Protein AF-0000000078805733 (afdb_homodimer)

Foldseek 3Di:
DVLLLLQLVVCLVPVFADALVNSVVPPVPVDDSVVSRVVQVVCVVVPQWDDPDPPGHIHGDLNSLVVNLQVCLVQPADDPVVLVVLCVQLPPQPALVSSQQSLQAVLCVQFVFKKKWWDFALLPWFFAFWAWDDDDQFWIWIWTATLLRDTDIDIFGHPGDFDPVLRVVLRVVLNVPRHGHRLLVSLVVLQVVLPDPPNVRCNSVSNRSSVVSVVSSPPRLPIDMHMDNPVSLVPPPPPPPLVLVVVCVVVSSLVQVLQLVQQQDDGSLQKGKAAACSSVRVSQNFKMKIKHAAQQPPPDPPPDPDPDDDDPPVCVPRRGSIMIIGMGGRSGPSSSSNNSRVSSRHSSNVVSVVSNPPD/DVLLLLQLVVCLVPVFADALVNSVVPPVPVDDSVVSRVVQVVCVVVPQWDDPDPPGHIHGDLNSLVVNLQVCLVQPAPDPVVLVVLCVQLPPQPALVSSQQSLQAVLCVQFVFKKKWWDFALLPWFFAFWAWDDPDQFWIWIWTATLLRDTDIDIFGHPGDFDPVLRVVLRVVLNVPRHGHRLLVSLVVLQVVLPDPPNVRCNSVSNRSSVVSNVSSPPRLPIDMHMDNPVSLVPPVPPPVLVLVVVCVVVSSLVQVLQLVQQQDDGSLQKGKAAACSSVRVSQNFKMKIKHAAQQPPPDPPPDPDDDDDDPPVCVPRRGSIMIIGMGGRSGPSSSSNNSRVSSRHSSNVVSVVSNPPD

pLDDT: mean 83.72, std 15.62, range [28.59, 97.44]

InterPro domains:
  IPR002571 Heat-inducible transcription repressor HrcA [MF_00081] (1-345)
  IPR002571 Heat-inducible transcription repressor HrcA [PIRSF005485] (3-352)
  IPR002571 Heat-inducible transcription repressor HrcA [PTHR34824] (3-300)
  IPR002571 Heat-inducible transcription repressor HrcA [TIGR00331] (3-299)
  IPR021153 Heat-inducible transcription repressor HrcA, C-terminal [PF01628] (98-338)
  IPR023120 Winged helix-turn-helix transcription repressor, HrcA, inserted dimerising domain superfamily [G3DSA:3.30.390.60] (121-223)
  IPR029016 GAF-like domain superfamily [G3DSA:3.30.450.40] (99-300)
  IPR036388 Winged helix-like DNA-binding domain superfamily [G3DSA:1.10.10.10] (1-76)
  IPR036390 Winged helix DNA-binding domain superfamily [SSF46785] (2-79)

Sequence (718 aa):
MLVLRAVVEDYIRSQEPVGSAALSKERDLGVSSATIRNDMAALEDEGYLIQPHTSAGRVPTEKGYRYFVDRLATVVPLSEAQRRGINSFLSGSVSLKDALQRSARLLSEITGQVAIVASPSLSKATLRHVELVPVAMSTLLAVVITDTGRVAQHGLTVSAMPTADDINRLSSAVNEQCNGQSLSSASETVRALGGGTGFETVREAADALADAFASMALDERANELYMSGTSHLAHSRSLTDLAPLFDALEEQVVLMKLMSNLSEEPSATGVGVSIGSESHTPELLHASVVSSGYGRSTSPVANDSERNETSPDQDSTNEPIAFVGSIGPTHMDYAATMAAVRAVARYLTFFVSESGSGDMLVLRAVVEDYIRSQEPVGSAALSKERDLGVSSATIRNDMAALEDEGYLIQPHTSAGRVPTEKGYRYFVDRLATVVPLSEAQRRGINSFLSGSVSLKDALQRSARLLSEITGQVAIVASPSLSKATLRHVELVPVAMSTLLAVVITDTGRVAQHGLTVSAMPTADDINRLSSAVNEQCNGQSLSSASETVRALGGGTGFETVREAADALADAFASMALDERANELYMSGTSHLAHSRSLTDLAPLFDALEEQVVLMKLMSNLSEEPSATGVGVSIGSESHTPELLHASVVSSGYGRSTSPVANDSERNETSPDQDSTNEPIAFVGSIGPTHMDYAATMAAVRAVARYLTFFVSESGSGD

Nearest PDB structures (foldseek):
  1stz-assembly1_A  TM=7.372E-01  e=6.085E-20  Thermotoga maritima
  1stz-assembly1_C  TM=7.038E-01  e=6.774E-20  Thermotoga maritima
  6hk6-assembly5_H  TM=4.860E-01  e=4.599E-02  Homo sapiens
  2o56-assembly1_C  TM=6.007E-01  e=9.762E-01  Salmonella enterica subsp. enterica serovar Typhimurium str. LT2
  2o9c-assembly1_A  TM=4.151E-01  e=1.347E+00  Deinococcus radiodurans

Secondary structure (DSSP, 8-state):
-HHHHHHHHHHHHH-S-B-HHHHHHHS--SS-HHHHHHHHHHHHHTTSEE-SSTTS-BEE-HHHHHHHHHHTTS-----HHHHHHHHHHHTT-SSHHHHHHHHHHHHHHHHSSEEEEEPPPGGG-BEEEEEEEEEETTEEEEEEEETTS-EEEEEEE-SSPPPHHHHHHHHHHHHHHHTT-BHHHHHHHHHHHHTSTT-GGGHHHHHHHHHHHHHHHH-GGGPPEEEE-HHHHHH-SS-TT-HHHHHHHH-HHHHHHHHHHHHHS--TTS-EEEEGGGG--GGGTTEEEEEEEE----------S---S--TT-------SEEEEEEEETTS-HHHHHHHHHHHHHHHHHHHHHHH---/-HHHHHHHHHHHHH-S-B-HHHHHHHS--SS-HHHHHHHHHHHHHTTSEE-SSTTS-BEE-HHHHHHHHHHTTS-----HHHHHHHHHHHTT-SSHHHHHHHHHHHHHHHHSSEEEEEPPPGGG-BEEEEEEEEEETTEEEEEEEETTS-EEEEEEE-SSPPPHHHHHHHHHHHHHHHTT-BHHHHHHHHHHHHTSTT-GGGHHHHHHHHHHHHHHHH-GGGPPEEEE-HHHHHH-TTGGG-HHHHHHHH-HHHHHHHHHHHHHS--TTS-EEEEGGGG--GGGTTEEEEEEEE----------S---S--TT-------SEEEEEEEETTS-HHHHHHHHHHHHHHHHHHHHHHH---

Radius of gyration: 29.61 Å; Cα contacts (8 Å, |Δi|>4): 1310; chains: 2; bounding box: 87×86×64 Å

Solvent-accessible surface area (backbone atoms only — not comparable to full-atom values): 37017 Å² total; per-residue (Å²): 110,63,64,56,47,50,46,44,54,48,27,44,72,64,72,43,59,42,41,38,63,58,47,41,71,74,35,91,75,86,55,55,39,68,57,44,41,53,50,52,50,52,37,31,75,72,49,30,30,41,59,88,42,94,91,44,27,38,39,66,29,69,59,29,48,50,55,47,56,67,64,42,57,69,64,66,70,67,52,70,67,53,49,50,48,53,48,57,69,53,51,76,50,38,36,58,68,49,37,43,48,49,46,12,44,49,50,11,64,76,60,58,22,27,12,39,24,41,42,63,39,52,48,80,29,25,32,54,42,54,43,72,39,80,35,21,71,40,29,32,37,35,40,37,30,31,37,61,52,47,75,45,67,38,55,29,70,34,95,64,63,57,53,72,67,54,47,49,49,50,32,50,51,46,39,69,71,29,49,70,27,38,30,54,58,30,15,54,52,35,41,52,51,22,74,35,91,90,24,69,78,42,23,60,53,26,45,39,49,17,49,49,28,39,49,43,30,63,37,66,78,64,42,51,71,32,73,24,40,66,34,44,58,54,59,40,77,80,50,79,72,44,30,41,42,37,48,41,68,67,36,54,68,60,46,48,52,52,39,47,53,30,21,66,40,90,36,96,66,53,49,19,74,34,55,17,67,70,62,76,38,81,41,34,45,70,23,23,39,39,16,14,35,22,48,46,70,76,70,78,78,73,77,78,78,83,70,77,85,66,84,74,70,78,58,78,70,65,54,47,50,30,33,30,28,38,41,38,51,65,57,50,64,58,67,64,39,53,33,50,36,48,51,51,21,51,51,50,21,52,54,34,49,51,29,45,64,49,122,111,65,65,57,48,50,46,46,54,49,27,43,72,66,72,44,60,43,41,37,63,57,47,40,70,74,36,90,76,88,56,56,39,69,56,42,42,52,50,50,51,51,36,33,74,72,50,30,29,41,60,87,42,92,90,46,26,37,39,67,30,69,59,29,50,50,54,47,55,67,64,43,57,69,64,66,70,65,50,69,67,53,48,49,48,54,46,57,69,53,51,77,50,38,35,57,68,50,37,43,48,49,46,12,45,49,48,10,66,74,60,58,22,27,12,40,24,43,42,63,38,53,47,80,28,26,31,55,40,55,45,72,40,81,35,22,72,41,32,32,36,36,40,37,30,30,36,62,51,48,74,45,67,38,54,29,71,33,96,63,65,57,52,72,67,54,47,50,50,50,31,50,52,46,40,70,72,30,49,70,26,38,30,54,56,30,15,55,53,34,41,53,50,22,73,35,92,91,24,69,78,42,23,60,52,26,44,39,48,17,50,48,27,39,50,43,31,63,37,65,78,63,41,51,72,31,74,24,38,66,35,42,58,53,60,40,77,81,46,82,68,40,33,40,42,35,47,42,69,66,36,54,68,62,46,49,52,53,40,48,54,31,21,67,39,88,37,98,66,52,48,19,76,35,56,17,67,69,61,77,37,82,42,35,46,69,22,22,40,38,16,12,34,23,48,46,70,77,72,76,78,73,79,76,78,80,71,74,86,66,85,72,70,77,59,79,70,65,53,48,50,28,34,29,28,38,40,37,50,66,56,49,64,56,69,62,39,53,33,49,36,49,52,52,21,51,51,50,21,52,55,33,49,52,31,45,63,48,123

Organism: NCBI:txid518634

Structure (mmCIF, N/CA/C/O backbone):
data_AF-0000000078805733-model_v1
#
loop_
_entity.id
_entity.type
_entity.pdbx_description
1 polymer 'Heat-inducible transcription repressor HrcA'
#
loop_
_atom_site.group_PDB
_atom_site.id
_atom_site.type_symbol
_atom_site.label_atom_id
_atom_site.label_alt_id
_atom_site.label_comp_id
_atom_site.label_asym_id
_atom_site.label_entity_id
_atom_site.label_seq_id
_atom_site.pdbx_PDB_ins_code
_atom_site.Cartn_x
_atom_site.Cartn_y
_atom_site.Cartn_z
_atom_site.occupancy
_atom_site.B_iso_or_equiv
_atom_site.auth_seq_id
_atom_site.auth_comp_id
_atom_site.auth_asym_id
_atom_site.auth_atom_id
_atom_site.pdbx_PDB_model_num
ATOM 1 N N . MET A 1 1 ? -33.312 -27.484 -7.59 1 85.81 1 MET A N 1
ATOM 2 C CA . MET A 1 1 ? -32.219 -26.547 -7.434 1 85.81 1 MET A CA 1
ATOM 3 C C . MET A 1 1 ? -31.5 -26.781 -6.105 1 85.81 1 MET A C 1
ATOM 5 O O . MET A 1 1 ? -30.391 -26.281 -5.898 1 85.81 1 MET A O 1
ATOM 9 N N . LEU A 1 2 ? -32.031 -27.641 -5.387 1 86.94 2 LEU A N 1
ATOM 10 C CA . LEU A 1 2 ? -31.391 -28.062 -4.141 1 86.94 2 LEU A CA 1
ATOM 11 C C . LEU A 1 2 ? -30.094 -28.812 -4.422 1 86.94 2 LEU A C 1
ATOM 13 O O . LEU A 1 2 ? -29.094 -28.609 -3.727 1 86.94 2 LEU A O 1
ATOM 17 N N . VAL A 1 3 ? -30.156 -29.625 -5.418 1 90.94 3 VAL A N 1
ATOM 18 C CA . VAL A 1 3 ? -28.984 -30.391 -5.793 1 90.94 3 VAL A CA 1
ATOM 19 C C . VAL A 1 3 ? -27.859 -29.453 -6.219 1 90.94 3 VAL A C 1
ATOM 21 O O . VAL A 1 3 ? -26.703 -29.656 -5.852 1 90.94 3 VAL A O 1
ATOM 24 N N . LEU A 1 4 ? -28.172 -28.484 -7 1 92.75 4 LEU A N 1
ATOM 25 C CA . LEU A 1 4 ? -27.172 -27.516 -7.43 1 92.75 4 LEU A CA 1
ATOM 26 C C . LEU A 1 4 ? -26.5 -26.844 -6.227 1 92.75 4 LEU A C 1
ATOM 28 O O . LEU A 1 4 ? -25.281 -26.734 -6.168 1 92.75 4 LEU A O 1
ATOM 32 N N . ARG A 1 5 ? -27.297 -26.422 -5.344 1 91.5 5 ARG A N 1
ATOM 33 C CA . ARG A 1 5 ? -26.781 -25.797 -4.137 1 91.5 5 ARG A CA 1
ATOM 34 C C . ARG A 1 5 ? -25.828 -26.734 -3.391 1 91.5 5 ARG A C 1
ATOM 36 O O . ARG A 1 5 ? -24.766 -26.312 -2.938 1 91.5 5 ARG A O 1
ATOM 43 N N . ALA A 1 6 ? -26.25 -27.891 -3.322 1 91 6 ALA A N 1
ATOM 44 C CA . ALA A 1 6 ? -25.438 -28.891 -2.621 1 91 6 ALA A CA 1
ATOM 45 C C . ALA A 1 6 ? -24.109 -29.125 -3.34 1 91 6 ALA A C 1
ATOM 47 O O . ALA A 1 6 ? -23.062 -29.234 -2.699 1 91 6 ALA A O 1
ATOM 48 N N . VAL A 1 7 ? -24.219 -29.219 -4.629 1 92.62 7 VAL A N 1
ATOM 49 C CA . VAL A 1 7 ? -23 -29.453 -5.41 1 92.62 7 VAL A CA 1
ATOM 50 C C . VAL A 1 7 ? -22.047 -28.281 -5.242 1 92.62 7 VAL A C 1
ATOM 52 O O . VAL A 1 7 ? -20.844 -28.484 -5.023 1 92.62 7 VAL A O 1
ATOM 55 N N . VAL A 1 8 ? -22.547 -27.094 -5.344 1 92.94 8 VAL A N 1
ATOM 56 C CA . VAL A 1 8 ? -21.719 -25.891 -5.238 1 92.94 8 VAL A CA 1
ATOM 57 C C . VAL A 1 8 ? -21.078 -25.828 -3.855 1 92.94 8 VAL A C 1
ATOM 59 O O . VAL A 1 8 ? -19.875 -25.609 -3.736 1 92.94 8 VAL A O 1
ATOM 62 N N . GLU A 1 9 ? -21.766 -26.047 -2.83 1 90.94 9 GLU A N 1
ATOM 63 C CA . GLU A 1 9 ? -21.266 -26.016 -1.463 1 90.94 9 GLU A CA 1
ATOM 64 C C . GLU A 1 9 ? -20.172 -27.062 -1.25 1 90.94 9 GLU A C 1
ATOM 66 O O . GLU A 1 9 ? -19.141 -26.781 -0.637 1 90.94 9 GLU A O 1
ATOM 71 N N . ASP A 1 10 ? -20.453 -28.203 -1.747 1 91.19 10 ASP A N 1
ATOM 72 C CA . ASP A 1 10 ? -19.484 -29.281 -1.585 1 91.19 10 ASP A CA 1
ATOM 73 C C . ASP A 1 10 ? -18.203 -29 -2.367 1 91.19 10 ASP A C 1
ATOM 75 O O . ASP A 1 10 ? -17.109 -29.297 -1.898 1 91.19 10 ASP A O 1
ATOM 79 N N . TYR A 1 11 ? -18.406 -28.516 -3.566 1 91.12 11 TYR A N 1
ATOM 80 C CA . TYR A 1 11 ? -17.234 -28.203 -4.371 1 91.12 11 TYR A CA 1
ATOM 81 C C . TYR A 1 11 ? -16.406 -27.109 -3.719 1 91.12 11 TYR A C 1
ATOM 83 O O . TYR A 1 11 ? -15.172 -27.172 -3.723 1 91.12 11 TYR A O 1
ATOM 91 N N . ILE A 1 12 ? -16.969 -26.078 -3.215 1 89.12 12 ILE A N 1
ATOM 92 C CA . ILE A 1 12 ? -16.266 -25 -2.529 1 89.12 12 ILE A CA 1
ATOM 93 C C . ILE A 1 12 ? -15.469 -25.562 -1.359 1 89.12 12 ILE A C 1
ATOM 95 O O . ILE A 1 12 ? -14.32 -25.156 -1.138 1 89.12 12 ILE A O 1
ATOM 99 N N . ARG A 1 13 ? -16.016 -26.469 -0.728 1 87.12 13 ARG A N 1
ATOM 100 C CA . ARG A 1 13 ? -15.391 -27.031 0.462 1 87.12 13 ARG A CA 1
ATOM 101 C C . ARG A 1 13 ? -14.25 -27.969 0.087 1 87.12 13 ARG A C 1
ATOM 103 O O . ARG A 1 13 ? -13.164 -27.906 0.673 1 87.12 13 ARG A O 1
ATOM 110 N N . SER A 1 14 ? -14.461 -28.781 -0.885 1 86.44 14 SER A N 1
ATOM 111 C CA . SER A 1 14 ? -13.516 -29.859 -1.154 1 86.44 14 SER A CA 1
ATOM 112 C C . SER A 1 14 ? -12.625 -29.531 -2.346 1 86.44 14 SER A C 1
ATOM 114 O O . SER A 1 14 ? -11.547 -30.094 -2.5 1 86.44 14 SER A O 1
ATOM 116 N N . GLN A 1 15 ? -13.141 -28.703 -3.234 1 86.75 15 GLN A N 1
ATOM 117 C CA . GLN A 1 15 ? -12.484 -28.375 -4.496 1 86.75 15 GLN A CA 1
ATOM 118 C C . GLN A 1 15 ? -12.266 -29.625 -5.344 1 86.75 15 GLN A C 1
ATOM 120 O O . GLN A 1 15 ? -11.266 -29.734 -6.055 1 86.75 15 GLN A O 1
ATOM 125 N N . GLU A 1 16 ? -13.125 -30.578 -5.148 1 88.12 16 GLU A N 1
ATOM 126 C CA . GLU A 1 16 ? -13.148 -31.812 -5.938 1 88.12 16 GLU A CA 1
ATOM 127 C C . GLU A 1 16 ? -14.5 -32 -6.617 1 88.12 16 GLU A C 1
ATOM 129 O O . GLU A 1 16 ? -15.539 -31.672 -6.047 1 88.12 16 GLU A O 1
ATOM 134 N N . PRO A 1 17 ? -14.359 -32.594 -7.773 1 92.88 17 PRO A N 1
ATOM 135 C CA . PRO A 1 17 ? -15.641 -32.875 -8.43 1 92.88 17 PRO A CA 1
ATOM 136 C C . PRO A 1 17 ? -16.594 -33.688 -7.551 1 92.88 17 PRO A C 1
ATOM 138 O O . PRO A 1 17 ? -16.172 -34.562 -6.828 1 92.88 17 PRO A O 1
ATOM 141 N N . VAL A 1 18 ? -17.859 -33.344 -7.703 1 92.88 18 VAL A N 1
ATOM 142 C CA . VAL A 1 18 ? -18.859 -33.906 -6.793 1 92.88 18 VAL A CA 1
ATOM 143 C C . VAL A 1 18 ? -19.672 -34.969 -7.504 1 92.88 18 VAL A C 1
ATOM 145 O O . VAL A 1 18 ? -20.25 -34.719 -8.57 1 92.88 18 VAL A O 1
ATOM 148 N N . GLY A 1 19 ? -19.703 -36.125 -6.895 1 91.19 19 GLY A N 1
ATOM 149 C CA . GLY A 1 19 ? -20.5 -37.25 -7.422 1 91.19 19 GLY A CA 1
ATOM 150 C C . GLY A 1 19 ? -21.844 -37.375 -6.73 1 91.19 19 GLY A C 1
ATOM 151 O O . GLY A 1 19 ? -22.031 -36.906 -5.609 1 91.19 19 GLY A O 1
ATOM 152 N N . SER A 1 20 ? -22.734 -38.125 -7.445 1 89.75 20 SER A N 1
ATOM 153 C CA . SER A 1 20 ? -24.078 -38.312 -6.91 1 89.75 20 SER A CA 1
ATOM 154 C C . SER A 1 20 ? -24.047 -39.156 -5.648 1 89.75 20 SER A C 1
ATOM 156 O O . SER A 1 20 ? -24.812 -38.906 -4.707 1 89.75 20 SER A O 1
ATOM 158 N N . ALA A 1 21 ? -23.188 -40.094 -5.586 1 87.75 21 ALA A N 1
ATOM 159 C CA . ALA A 1 21 ? -23.094 -41 -4.426 1 87.75 21 ALA A CA 1
ATOM 160 C C . ALA A 1 21 ? -22.625 -40.219 -3.191 1 87.75 21 ALA A C 1
ATOM 162 O O . ALA A 1 21 ? -23.172 -40.406 -2.098 1 87.75 21 ALA A O 1
ATOM 163 N N . ALA A 1 22 ? -21.703 -39.438 -3.377 1 87.56 22 ALA A N 1
ATOM 164 C CA . ALA A 1 22 ? -21.156 -38.656 -2.275 1 87.56 22 ALA A CA 1
ATOM 165 C C . ALA A 1 22 ? -22.188 -37.656 -1.742 1 87.56 22 ALA A C 1
ATOM 167 O O . ALA A 1 22 ? -22.312 -37.469 -0.53 1 87.56 22 ALA A O 1
ATOM 168 N N . LEU A 1 23 ? -22.922 -37.062 -2.615 1 89.62 23 LEU A N 1
ATOM 169 C CA . LEU A 1 23 ? -23.922 -36.062 -2.234 1 89.62 23 LEU A CA 1
ATOM 170 C C . LEU A 1 23 ? -25.062 -36.719 -1.463 1 89.62 23 LEU A C 1
ATOM 172 O O . LEU A 1 23 ? -25.609 -36.125 -0.527 1 89.62 23 LEU A O 1
ATOM 176 N N . SER A 1 24 ? -25.406 -37.906 -1.895 1 87.19 24 SER A N 1
ATOM 177 C CA . SER A 1 24 ? -26.5 -38.656 -1.245 1 87.19 24 SER A CA 1
ATOM 178 C C . SER A 1 24 ? -26.109 -39.062 0.169 1 87.19 24 SER A C 1
ATOM 180 O O . SER A 1 24 ? -26.953 -39.062 1.076 1 87.19 24 SER A O 1
ATOM 182 N N . LYS A 1 25 ? -24.922 -39.406 0.37 1 85 25 LYS A N 1
ATOM 183 C CA . LYS A 1 25 ? -24.422 -39.875 1.659 1 85 25 LYS A CA 1
ATOM 184 C C . LYS A 1 25 ? -24.25 -38.719 2.645 1 85 25 LYS A C 1
ATOM 186 O O . LYS A 1 25 ? -24.609 -38.844 3.816 1 85 25 LYS A O 1
ATOM 191 N N . GLU A 1 26 ? -23.719 -37.688 2.117 1 82.06 26 GLU A N 1
ATOM 192 C CA . GLU A 1 26 ? -23.266 -36.625 3.002 1 82.06 26 GLU A CA 1
ATOM 193 C C . GLU A 1 26 ? -24.406 -35.656 3.299 1 82.06 26 GLU A C 1
ATOM 195 O O . GLU A 1 26 ? -24.422 -35.031 4.359 1 82.06 26 GLU A O 1
ATOM 200 N N . ARG A 1 27 ? -25.203 -35.594 2.262 1 79.56 27 ARG A N 1
ATOM 201 C CA . ARG A 1 27 ? -26.266 -34.594 2.41 1 79.56 27 ARG A CA 1
ATOM 202 C C . ARG A 1 27 ? -27.641 -35.281 2.486 1 79.56 27 ARG A C 1
ATOM 204 O O . ARG A 1 27 ? -27.891 -36.281 1.81 1 79.56 27 ARG A O 1
ATOM 211 N N . ASP A 1 28 ? -28.312 -35.188 3.588 1 78.94 28 ASP A N 1
ATOM 212 C CA . ASP A 1 28 ? -29.656 -35.75 3.709 1 78.94 28 ASP A CA 1
ATOM 213 C C . ASP A 1 28 ? -30.625 -35 2.801 1 78.94 28 ASP A C 1
ATOM 215 O O . ASP A 1 28 ? -31.469 -34.219 3.277 1 78.94 28 ASP A O 1
ATOM 219 N N . LEU A 1 29 ? -30.516 -35.25 1.467 1 81.19 29 LEU A N 1
ATOM 220 C CA . LEU A 1 29 ? -31.359 -34.531 0.519 1 81.19 29 LEU A CA 1
ATOM 221 C C . LEU A 1 29 ? -32.719 -35.25 0.347 1 81.19 29 LEU A C 1
ATOM 223 O O . LEU A 1 29 ? -33.594 -34.719 -0.314 1 81.19 29 LEU A O 1
ATOM 227 N N . GLY A 1 30 ? -32.875 -36.406 0.978 1 81.5 30 GLY A N 1
ATOM 228 C CA . GLY A 1 30 ? -34.125 -37.156 0.964 1 81.5 30 GLY A CA 1
ATOM 229 C C . GLY A 1 30 ? -34.375 -37.844 -0.36 1 81.5 30 GLY A C 1
ATOM 230 O O . GLY A 1 30 ? -35.531 -38.219 -0.646 1 81.5 30 GLY A O 1
ATOM 231 N N . VAL A 1 31 ? -33.406 -37.812 -1.207 1 85.19 31 VAL A N 1
ATOM 232 C CA . VAL A 1 31 ? -33.594 -38.438 -2.516 1 85.19 31 VAL A CA 1
ATOM 233 C C . VAL A 1 31 ? -32.469 -39.438 -2.771 1 85.19 31 VAL A C 1
ATOM 235 O O . VAL A 1 31 ? -31.406 -39.344 -2.146 1 85.19 31 VAL A O 1
ATOM 238 N N . SER A 1 32 ? -32.719 -40.438 -3.625 1 86.69 32 SER A N 1
ATOM 239 C CA . SER A 1 32 ? -31.734 -41.5 -3.926 1 86.69 32 SER A CA 1
ATOM 240 C C . SER A 1 32 ? -30.594 -40.938 -4.762 1 86.69 32 SER A C 1
ATOM 242 O O . SER A 1 32 ? -30.719 -39.875 -5.379 1 86.69 32 SER A O 1
ATOM 244 N N . SER A 1 33 ? -29.531 -41.688 -4.844 1 89.56 33 SER A N 1
ATOM 245 C CA . SER A 1 33 ? -28.359 -41.344 -5.652 1 89.56 33 SER A CA 1
ATOM 246 C C . SER A 1 33 ? -28.719 -41.312 -7.137 1 89.56 33 SER A C 1
ATOM 248 O O . SER A 1 33 ? -28.203 -40.469 -7.879 1 89.56 33 SER A O 1
ATOM 250 N N . ALA A 1 34 ? -29.547 -42.156 -7.527 1 89.81 34 ALA A N 1
ATOM 251 C CA . ALA A 1 34 ? -29.969 -42.219 -8.922 1 89.81 34 ALA A CA 1
ATOM 252 C C . ALA A 1 34 ? -30.75 -40.938 -9.297 1 89.81 34 ALA A C 1
ATOM 254 O O . ALA A 1 34 ? -30.562 -40.406 -10.391 1 89.81 34 ALA A O 1
ATOM 255 N N . THR A 1 35 ? -31.578 -40.5 -8.391 1 91.69 35 THR A N 1
ATOM 256 C CA . THR A 1 35 ? -32.344 -39.25 -8.609 1 91.69 35 THR A CA 1
ATOM 257 C C . THR A 1 35 ? -31.391 -38.062 -8.68 1 91.69 35 THR A C 1
ATOM 259 O O . THR A 1 35 ? -31.547 -37.188 -9.531 1 91.69 35 THR A O 1
ATOM 262 N N . ILE A 1 36 ? -30.406 -38.094 -7.84 1 92.88 36 ILE A N 1
ATOM 263 C CA . ILE A 1 36 ? -29.422 -37.031 -7.812 1 92.88 36 ILE A CA 1
ATOM 264 C C . ILE A 1 36 ? -28.625 -37.031 -9.117 1 92.88 36 ILE A C 1
ATOM 266 O O . ILE A 1 36 ? -28.375 -35.969 -9.688 1 92.88 36 ILE A O 1
ATOM 270 N N . ARG A 1 37 ? -28.281 -38.188 -9.562 1 91.12 37 ARG A N 1
ATOM 271 C CA . ARG A 1 37 ? -27.531 -38.312 -10.805 1 91.12 37 ARG A CA 1
ATOM 272 C C . ARG A 1 37 ? -28.312 -37.75 -11.977 1 91.12 37 ARG A C 1
ATOM 274 O O . ARG A 1 37 ? -27.75 -37.062 -12.828 1 91.12 37 ARG A O 1
ATOM 281 N N . ASN A 1 38 ? -29.594 -38 -12.023 1 93.5 38 ASN A N 1
ATOM 282 C CA . ASN A 1 38 ? -30.438 -37.469 -13.078 1 93.5 38 ASN A CA 1
ATOM 283 C C . ASN A 1 38 ? -30.562 -35.938 -12.992 1 93.5 38 ASN A C 1
ATOM 285 O O . ASN A 1 38 ? -30.547 -35.25 -14.016 1 93.5 38 ASN A O 1
ATOM 289 N N . ASP A 1 39 ? -30.672 -35.531 -11.797 1 94.06 39 ASP A N 1
ATOM 290 C CA . ASP A 1 39 ? -30.766 -34.094 -11.594 1 94.06 39 ASP A CA 1
ATOM 291 C C . ASP A 1 39 ? -29.469 -33.406 -12.023 1 94.06 39 ASP A C 1
ATOM 293 O O . ASP A 1 39 ? -29.5 -32.312 -12.641 1 94.06 39 ASP A O 1
ATOM 297 N N . MET A 1 40 ? -28.344 -34 -11.695 1 94.56 40 MET A N 1
ATOM 298 C CA . MET A 1 40 ? -27.047 -33.438 -12.062 1 94.56 40 MET A CA 1
ATOM 299 C C . MET A 1 40 ? -26.891 -33.406 -13.578 1 94.56 40 MET A C 1
ATOM 301 O O . MET A 1 40 ? -26.297 -32.469 -14.117 1 94.56 40 MET A O 1
ATOM 305 N N . ALA A 1 41 ? -27.422 -34.406 -14.203 1 93.5 41 ALA A N 1
ATOM 306 C CA . ALA A 1 41 ? -27.391 -34.438 -15.664 1 93.5 41 ALA A CA 1
ATOM 307 C C . ALA A 1 41 ? -28.234 -33.312 -16.266 1 93.5 41 ALA A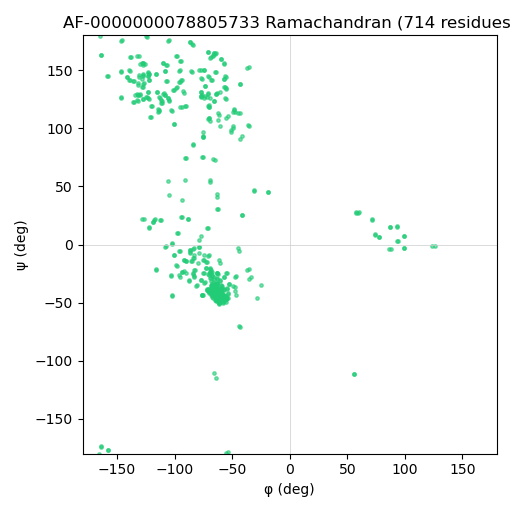 C 1
ATOM 309 O O . ALA A 1 41 ? -27.828 -32.688 -17.234 1 93.5 41 ALA A O 1
ATOM 310 N N . ALA A 1 42 ? -29.359 -33.156 -15.695 1 95.44 42 ALA A N 1
ATOM 311 C CA . ALA A 1 42 ? -30.234 -32.062 -16.141 1 95.44 42 ALA A CA 1
ATOM 312 C C . ALA A 1 42 ? -29.562 -30.719 -15.953 1 95.44 42 ALA A C 1
ATOM 314 O O . ALA A 1 42 ? -29.656 -29.844 -16.828 1 95.44 42 ALA A O 1
ATOM 315 N N . LEU A 1 43 ? -28.984 -30.531 -14.836 1 95.75 43 LEU A N 1
ATOM 316 C CA . LEU A 1 43 ? -28.281 -29.281 -14.523 1 95.75 43 LEU A CA 1
ATOM 317 C C . LEU A 1 43 ? -27.094 -29.078 -15.469 1 95.75 43 LEU A C 1
ATOM 319 O O . LEU A 1 43 ? -26.766 -27.938 -15.805 1 95.75 43 LEU A O 1
ATOM 323 N N . GLU A 1 44 ? -26.469 -30.125 -15.867 1 95.19 44 GLU A N 1
ATOM 324 C CA . GLU A 1 44 ? -25.391 -30.062 -16.859 1 95.19 44 GLU A CA 1
ATOM 325 C C . GLU A 1 44 ? -25.922 -29.609 -18.219 1 95.19 44 GLU A C 1
ATOM 327 O O . GLU A 1 44 ? -25.312 -28.766 -18.875 1 95.19 44 GLU A O 1
ATOM 332 N N . ASP A 1 45 ? -27.047 -30.156 -18.562 1 95.25 45 ASP A N 1
ATOM 333 C CA . ASP A 1 45 ? -27.672 -29.781 -19.828 1 95.25 45 ASP A CA 1
ATOM 334 C C . ASP A 1 45 ? -28.062 -28.312 -19.844 1 95.25 45 ASP A C 1
ATOM 336 O O . ASP A 1 45 ? -28.031 -27.656 -20.875 1 95.25 45 ASP A O 1
ATOM 340 N N . GLU A 1 46 ? -28.406 -27.922 -18.688 1 96.31 46 GLU A N 1
ATOM 341 C CA . GLU A 1 46 ? -28.828 -26.516 -18.578 1 96.31 46 GLU A CA 1
ATOM 342 C C . GLU A 1 46 ? -27.625 -25.594 -18.438 1 96.31 46 GLU A C 1
ATOM 344 O O . GLU A 1 46 ? -27.766 -24.375 -18.438 1 96.31 46 GLU A O 1
ATOM 349 N N . GLY A 1 47 ? -26.406 -26.094 -18.188 1 95.5 47 GLY A N 1
ATOM 350 C CA . GLY A 1 47 ? -25.188 -25.312 -18.188 1 95.5 47 GLY A CA 1
ATOM 351 C C . GLY A 1 47 ? -24.719 -24.906 -16.812 1 95.5 47 GLY A C 1
ATOM 352 O O . GLY A 1 47 ? -23.797 -24.094 -16.672 1 95.5 47 GLY A O 1
ATOM 353 N N . TYR A 1 48 ? -25.359 -25.422 -15.758 1 96.12 48 TYR A N 1
ATOM 354 C CA . TYR A 1 48 ? -25 -25.062 -14.391 1 96.12 48 TYR A CA 1
ATOM 355 C C . TYR A 1 48 ? -23.812 -25.891 -13.898 1 96.12 48 TYR A C 1
ATOM 357 O O . TYR A 1 48 ? -23.078 -25.469 -13 1 96.12 48 TYR A O 1
ATOM 365 N N . LEU A 1 49 ? -23.656 -27.047 -14.422 1 95.75 49 LEU A N 1
ATOM 366 C CA . LEU A 1 49 ? -22.609 -27.984 -14.047 1 95.75 49 LEU A CA 1
ATOM 367 C C . LEU A 1 49 ? -21.875 -28.5 -15.289 1 95.75 49 LEU A C 1
ATOM 369 O O . LEU A 1 49 ? -22.391 -28.406 -16.406 1 95.75 49 LEU A O 1
ATOM 373 N N . ILE A 1 50 ? -20.688 -28.891 -15.055 1 94.19 50 ILE A N 1
ATOM 374 C CA . ILE A 1 50 ? -19.938 -29.531 -16.141 1 94.19 50 ILE A CA 1
ATOM 375 C C . ILE A 1 50 ? -19.156 -30.719 -15.586 1 94.19 50 ILE A C 1
ATOM 377 O O . ILE A 1 50 ? -18.828 -30.766 -14.406 1 94.19 50 ILE A O 1
ATOM 381 N N . GLN A 1 51 ? -18.984 -31.656 -16.406 1 90.88 51 GLN A N 1
ATOM 382 C CA . GLN A 1 51 ? -18.141 -32.812 -16.078 1 90.88 51 GLN A CA 1
ATOM 383 C C . GLN A 1 51 ? -16.75 -32.688 -16.703 1 90.88 51 GLN A C 1
ATOM 385 O O . GLN A 1 51 ? -16.594 -32.875 -17.906 1 90.88 51 GLN A O 1
ATOM 390 N N . PRO A 1 52 ? -15.781 -32.344 -15.875 1 84 52 PRO A N 1
ATOM 391 C CA . PRO A 1 52 ? -14.461 -32.094 -16.453 1 84 52 PRO A CA 1
ATOM 392 C C . PRO A 1 52 ? -13.875 -33.344 -17.141 1 84 52 PRO A C 1
ATOM 394 O O . PRO A 1 52 ? -13.211 -33.219 -18.172 1 84 52 PRO A O 1
ATOM 397 N N . HIS A 1 53 ? -14 -34.469 -16.422 1 82.31 53 HIS A N 1
ATOM 398 C CA . HIS A 1 53 ? -13.602 -35.75 -17.016 1 82.31 53 HIS A CA 1
ATOM 399 C C . HIS A 1 53 ? -14.727 -36.781 -16.906 1 82.31 53 HIS A C 1
ATOM 401 O O . HIS A 1 53 ? -15.586 -36.688 -16.031 1 82.31 53 HIS A O 1
ATOM 407 N N . THR A 1 54 ? -14.797 -37.594 -17.922 1 73.31 54 THR A N 1
ATOM 408 C CA . THR A 1 54 ? -15.875 -38.562 -18.047 1 73.31 54 THR A CA 1
ATOM 409 C C . THR A 1 54 ? -16.047 -39.344 -16.75 1 73.31 54 THR A C 1
ATOM 411 O O . THR A 1 54 ? -17.156 -39.688 -16.375 1 73.31 54 THR A O 1
ATOM 414 N N . SER A 1 55 ? -15.039 -39.625 -16.094 1 71.88 55 SER A N 1
ATOM 415 C CA . SER A 1 55 ? -15.109 -40.438 -14.898 1 71.88 55 SER A CA 1
ATOM 416 C C . SER A 1 55 ? -15.117 -39.594 -13.641 1 71.88 55 SER A C 1
ATOM 418 O O . SER A 1 55 ? -15.18 -40.125 -12.523 1 71.88 55 SER A O 1
ATOM 420 N N . ALA A 1 56 ? -15.266 -38.281 -13.898 1 77.19 56 ALA A N 1
ATOM 421 C CA . ALA A 1 56 ? -15.195 -37.406 -12.719 1 77.19 56 ALA A CA 1
ATOM 422 C C . ALA A 1 56 ? -16.578 -36.875 -12.344 1 77.19 56 ALA A C 1
ATOM 424 O O . ALA A 1 56 ? -17.516 -36.969 -13.125 1 77.19 56 ALA A O 1
ATOM 425 N N . GLY A 1 57 ? -16.781 -36.531 -11.055 1 89.25 57 GLY A N 1
ATOM 426 C CA . GLY A 1 57 ? -17.969 -35.781 -10.641 1 89.25 57 GLY A CA 1
ATOM 427 C C . GLY A 1 57 ? -18.188 -34.5 -11.414 1 89.25 57 GLY A C 1
ATOM 428 O O . GLY A 1 57 ? -17.625 -34.312 -12.5 1 89.25 57 GLY A O 1
ATOM 429 N N . ARG A 1 58 ? -19.156 -33.844 -11.062 1 93.44 58 ARG A N 1
ATOM 430 C CA . ARG A 1 58 ? -19.484 -32.562 -11.703 1 93.44 58 ARG A CA 1
ATOM 431 C C . ARG A 1 58 ? -18.922 -31.391 -10.914 1 93.44 58 ARG A C 1
ATOM 433 O O . ARG A 1 58 ? -18.688 -31.5 -9.703 1 93.44 58 ARG A O 1
ATOM 440 N N . VAL A 1 59 ? -18.578 -30.281 -11.617 1 94.12 59 VAL A N 1
ATOM 441 C CA . VAL A 1 59 ? -18.141 -29.031 -11 1 94.12 59 VAL A CA 1
ATOM 442 C C . VAL A 1 59 ? -19.047 -27.891 -11.461 1 94.12 59 VAL A C 1
ATOM 444 O O . VAL A 1 59 ? -19.562 -27.906 -12.586 1 94.12 59 VAL A O 1
ATOM 447 N N . PRO A 1 60 ? -19.25 -26.906 -10.586 1 94.94 60 PRO A N 1
ATOM 448 C CA . PRO A 1 60 ? -20.094 -25.781 -10.977 1 94.94 60 PRO A CA 1
ATOM 449 C C . PRO A 1 60 ? -19.453 -24.922 -12.07 1 94.94 60 PRO A C 1
ATOM 451 O O . PRO A 1 60 ? -18.234 -24.75 -12.094 1 94.94 60 PRO A O 1
ATOM 454 N N . THR A 1 61 ? -20.312 -24.469 -12.977 1 94.69 61 THR A N 1
ATOM 455 C CA . THR A 1 61 ? -19.906 -23.453 -13.922 1 94.69 61 THR A CA 1
ATOM 456 C C . THR A 1 61 ? -20.109 -22.047 -13.336 1 94.69 61 THR A C 1
ATOM 458 O O . THR A 1 61 ? -20.609 -21.922 -12.219 1 94.69 61 THR A O 1
ATOM 461 N N . GLU A 1 62 ? -19.672 -21.078 -14.047 1 94.5 62 GLU A N 1
ATOM 462 C CA . GLU A 1 62 ? -19.938 -19.703 -13.648 1 94.5 62 GLU A CA 1
ATOM 463 C C . GLU A 1 62 ? -21.422 -19.469 -13.422 1 94.5 62 GLU A C 1
ATOM 465 O O . GLU A 1 62 ? -21.812 -18.812 -12.445 1 94.5 62 GLU A O 1
ATOM 470 N N . LYS A 1 63 ? -22.172 -20.016 -14.312 1 95.06 63 LYS A N 1
ATOM 471 C CA . LYS A 1 63 ? -23.625 -19.906 -14.203 1 95.06 63 LYS A CA 1
ATOM 472 C C . LYS A 1 63 ? -24.125 -20.562 -12.922 1 95.06 63 LYS A C 1
ATOM 474 O O . LYS A 1 63 ? -25.062 -20.078 -12.289 1 95.06 63 LYS A O 1
ATOM 479 N N . GLY A 1 64 ? -23.578 -21.641 -12.617 1 94.88 64 GLY A N 1
ATOM 480 C CA . GLY A 1 64 ? -23.922 -22.328 -11.383 1 94.88 64 GLY A CA 1
ATOM 481 C C . GLY A 1 64 ? -23.625 -21.5 -10.148 1 94.88 64 GLY A C 1
ATOM 482 O O . GLY A 1 64 ? -24.469 -21.391 -9.25 1 94.88 64 GLY A O 1
ATOM 483 N N . TYR A 1 65 ? -22.453 -20.906 -10.133 1 94.06 65 TYR A N 1
ATOM 484 C CA . TYR A 1 65 ? -22.094 -20.047 -9.016 1 94.06 65 TYR A CA 1
ATOM 485 C C . TYR A 1 65 ? -23.031 -18.859 -8.914 1 94.06 65 TYR A C 1
ATOM 487 O O . TYR A 1 65 ? -23.453 -18.469 -7.816 1 94.06 65 TYR A O 1
ATOM 495 N N . ARG A 1 66 ? -23.328 -18.234 -10.039 1 94.19 66 ARG A N 1
ATOM 496 C CA . ARG A 1 66 ? -24.219 -17.078 -10.07 1 94.19 66 ARG A CA 1
ATOM 497 C C . ARG A 1 66 ? -25.578 -17.406 -9.461 1 94.19 66 ARG A C 1
ATOM 499 O O . ARG A 1 66 ? -26.109 -16.656 -8.641 1 94.19 66 ARG A O 1
ATOM 506 N N . TYR A 1 67 ? -26.078 -18.531 -9.852 1 91.81 67 TYR A N 1
ATOM 507 C CA . TYR A 1 67 ? -27.359 -18.953 -9.289 1 91.81 67 TYR A CA 1
ATOM 508 C C . TYR A 1 67 ? -27.266 -19.125 -7.777 1 91.81 67 TYR A C 1
ATOM 510 O O . TYR A 1 67 ? -28.156 -18.688 -7.043 1 91.81 67 TYR A O 1
ATOM 518 N N . PHE A 1 68 ? -26.234 -19.766 -7.383 1 91.88 68 PHE A N 1
ATOM 519 C CA . PHE A 1 68 ? -26 -20 -5.961 1 91.88 68 PHE A CA 1
ATOM 520 C C . PHE A 1 68 ? -25.938 -18.688 -5.195 1 91.88 68 PHE A C 1
ATOM 522 O O . PHE A 1 68 ? -26.609 -18.516 -4.18 1 91.88 68 PHE A O 1
ATOM 529 N N . VAL A 1 69 ? -25.141 -17.703 -5.668 1 90.88 69 VAL A N 1
ATOM 530 C CA . VAL A 1 69 ? -24.906 -16.406 -5.016 1 90.88 69 VAL A CA 1
ATOM 531 C C . VAL A 1 69 ? -26.203 -15.617 -4.965 1 90.88 69 VAL A C 1
ATOM 533 O O . VAL A 1 69 ? -26.516 -14.984 -3.949 1 90.88 69 VAL A O 1
ATOM 536 N N . ASP A 1 70 ? -27 -15.641 -6.016 1 88.12 70 ASP A N 1
ATOM 537 C CA . ASP A 1 70 ? -28.25 -14.891 -6.09 1 88.12 70 ASP A CA 1
ATOM 538 C C . ASP A 1 70 ? -29.234 -15.375 -5.031 1 88.12 70 ASP A C 1
ATOM 540 O O . ASP A 1 70 ? -30.109 -14.617 -4.598 1 88.12 70 ASP A O 1
ATOM 544 N N . ARG A 1 71 ? -29.016 -16.547 -4.676 1 83.38 71 ARG A N 1
ATOM 545 C CA . ARG A 1 71 ? -29.969 -17.109 -3.729 1 83.38 71 ARG A CA 1
ATOM 546 C C . ARG A 1 71 ? -29.453 -17.016 -2.301 1 83.38 71 ARG A C 1
ATOM 548 O O . ARG A 1 71 ? -30.156 -17.375 -1.352 1 83.38 71 ARG A O 1
ATOM 555 N N . LEU A 1 72 ? -28.156 -16.828 -2.215 1 77.06 72 LEU A N 1
ATOM 556 C CA . LEU A 1 72 ? -27.594 -16.578 -0.889 1 77.06 72 LEU A CA 1
ATOM 557 C C . LEU A 1 72 ? -28.188 -15.312 -0.275 1 77.06 72 LEU A C 1
ATOM 559 O O . LEU A 1 72 ? -28.016 -15.062 0.921 1 77.06 72 LEU A O 1
ATOM 563 N N . ALA A 1 73 ? -28.828 -14.445 -1.051 1 58.19 73 ALA A N 1
ATOM 564 C CA . ALA A 1 73 ? -29.297 -13.094 -0.756 1 58.19 73 ALA A CA 1
ATOM 565 C C . ALA A 1 73 ? -29.781 -12.984 0.689 1 58.19 73 ALA A C 1
ATOM 567 O O . ALA A 1 73 ? -29.938 -11.875 1.211 1 58.19 73 ALA A O 1
ATOM 568 N N . THR A 1 74 ? -30.125 -14.117 1.333 1 56.06 74 THR A N 1
ATOM 569 C CA . THR A 1 74 ? -30.328 -13.836 2.75 1 56.06 74 THR A CA 1
ATOM 570 C C . THR A 1 74 ? -29.031 -14.039 3.529 1 56.06 74 THR A C 1
ATOM 572 O O . THR A 1 74 ? -28.562 -15.172 3.689 1 56.06 74 THR A O 1
ATOM 575 N N . VAL A 1 75 ? -28.125 -13.078 3.365 1 56.97 75 VAL A N 1
ATOM 576 C CA . VAL A 1 75 ? -26.828 -13.117 4.035 1 56.97 75 VAL A CA 1
ATOM 577 C C . VAL A 1 75 ? -27.031 -13.398 5.523 1 56.97 75 VAL A C 1
ATOM 579 O O . VAL A 1 75 ? -27.781 -12.695 6.199 1 56.97 75 VAL A O 1
ATOM 582 N N . VAL A 1 76 ? -26.781 -14.625 5.836 1 60.38 76 VAL A N 1
ATOM 583 C CA . VAL A 1 76 ? -26.781 -14.883 7.273 1 60.38 76 VAL A CA 1
ATOM 584 C C . VAL A 1 76 ? -25.922 -13.852 7.988 1 60.38 76 VAL A C 1
ATOM 586 O O . VAL A 1 76 ? -24.734 -13.703 7.68 1 60.38 76 VAL A O 1
ATOM 589 N N . PRO A 1 77 ? -26.562 -13.078 8.766 1 64.81 77 PRO A N 1
ATOM 590 C CA . PRO A 1 77 ? -25.781 -12.086 9.508 1 64.81 77 PRO A CA 1
ATOM 591 C C . PRO A 1 77 ? -24.688 -12.711 10.352 1 64.81 77 PRO A C 1
ATOM 593 O O . PRO A 1 77 ? -24.781 -13.875 10.758 1 64.81 77 PRO A O 1
ATOM 596 N N . LEU A 1 78 ? -23.516 -12.125 10.312 1 73.06 78 LEU A N 1
ATOM 597 C CA . LEU A 1 78 ? -22.484 -12.516 11.273 1 73.06 78 LEU A CA 1
ATOM 598 C C . LEU A 1 78 ? -23.094 -12.672 12.672 1 73.06 78 LEU A C 1
ATOM 600 O O . LEU A 1 78 ? -24.047 -11.984 13.016 1 73.06 78 LEU A O 1
ATOM 604 N N . SER A 1 79 ? -22.594 -13.766 13.305 1 77.12 79 SER A N 1
ATOM 605 C CA . SER A 1 79 ? -23 -13.867 14.695 1 77.12 79 SER A CA 1
ATOM 606 C C . SER A 1 79 ? -22.609 -12.625 15.484 1 77.12 79 SER A C 1
ATOM 608 O O . SER A 1 79 ? -21.766 -11.836 15.047 1 77.12 79 SER A O 1
ATOM 610 N N . GLU A 1 80 ? -23.312 -12.398 16.531 1 81.56 80 GLU A N 1
ATOM 611 C CA . GLU A 1 80 ? -22.984 -11.273 17.406 1 81.56 80 GLU A CA 1
ATOM 612 C C . GLU A 1 80 ? -21.531 -11.328 17.859 1 81.56 80 GLU A C 1
ATOM 614 O O . GLU A 1 80 ? -20.859 -10.297 17.938 1 81.56 80 GLU A O 1
ATOM 619 N N . ALA A 1 81 ? -21.172 -12.57 18.078 1 79.69 81 ALA A N 1
ATOM 620 C CA . ALA A 1 81 ? -19.781 -12.75 18.516 1 79.69 81 ALA A CA 1
ATOM 621 C C . ALA A 1 81 ? -18.797 -12.336 17.422 1 79.69 81 ALA A C 1
ATOM 623 O O . ALA A 1 81 ? -17.797 -11.68 17.703 1 79.69 81 ALA A O 1
ATOM 624 N N . GLN A 1 82 ? -19.078 -12.656 16.219 1 79.62 82 GLN A N 1
ATOM 625 C CA . GLN A 1 82 ? -18.234 -12.305 15.094 1 79.62 82 GLN A CA 1
ATOM 626 C C . GLN A 1 82 ? -18.219 -10.797 14.859 1 79.62 82 GLN A C 1
ATOM 628 O O . GLN A 1 82 ? -17.156 -10.203 14.641 1 79.62 82 GLN A O 1
ATOM 633 N N . ARG A 1 83 ? -19.328 -10.266 15.047 1 80.25 83 ARG A N 1
ATOM 634 C CA . ARG A 1 83 ? -19.438 -8.82 14.875 1 80.25 83 ARG A CA 1
ATOM 635 C C . ARG A 1 83 ? -18.656 -8.078 15.945 1 80.25 83 ARG A C 1
ATOM 637 O O . ARG A 1 83 ? -17.953 -7.109 15.648 1 80.25 83 ARG A O 1
ATOM 644 N N . ARG A 1 84 ? -18.781 -8.57 17.125 1 81.94 84 ARG A N 1
ATOM 645 C CA . ARG A 1 84 ? -18.047 -7.965 18.219 1 81.94 84 ARG A CA 1
ATOM 646 C C . ARG A 1 84 ? -16.531 -8.117 18.016 1 81.94 84 ARG A C 1
ATOM 648 O O . ARG A 1 84 ? -15.773 -7.203 18.344 1 81.94 84 ARG A O 1
ATOM 655 N N . GLY A 1 85 ? -16.219 -9.234 17.453 1 84.19 85 GLY A N 1
ATOM 656 C CA . GLY A 1 85 ? -14.805 -9.445 17.156 1 84.19 85 GLY A CA 1
ATOM 657 C C . GLY A 1 85 ? -14.25 -8.469 16.125 1 84.19 85 GLY A C 1
ATOM 658 O O . GLY A 1 85 ? -13.172 -7.91 16.328 1 84.19 85 GLY A O 1
ATOM 659 N N . ILE A 1 86 ? -15.031 -8.227 15.133 1 84 86 ILE A N 1
ATOM 660 C CA . ILE A 1 86 ? -14.648 -7.301 14.078 1 84 86 ILE A CA 1
ATOM 661 C C . ILE A 1 86 ? -14.523 -5.891 14.656 1 84 86 ILE A C 1
ATOM 663 O O . ILE A 1 86 ? -13.523 -5.207 14.438 1 84 86 ILE A O 1
ATOM 667 N N . ASN A 1 87 ? -15.453 -5.566 15.484 1 84.69 87 ASN A N 1
ATOM 668 C CA . ASN A 1 87 ? -15.453 -4.238 16.094 1 84.69 87 ASN A CA 1
ATOM 669 C C . ASN A 1 87 ? -14.281 -4.062 17.047 1 84.69 87 ASN A C 1
ATOM 671 O O . ASN A 1 87 ? -13.641 -3.008 17.062 1 84.69 87 ASN A O 1
ATOM 675 N N . SER A 1 88 ? -14.086 -5.082 17.781 1 84.69 88 SER A N 1
ATOM 676 C CA . SER A 1 88 ? -13 -5.02 18.75 1 84.69 88 SER A CA 1
ATOM 677 C C . SER A 1 88 ? -11.648 -4.867 18.047 1 84.69 88 SER A C 1
ATOM 679 O O . SER A 1 88 ? -10.797 -4.094 18.5 1 84.69 88 SER A O 1
ATOM 681 N N . PHE A 1 89 ? -11.484 -5.586 17.016 1 83.56 89 PHE A N 1
ATOM 682 C CA . PHE A 1 89 ? -10.227 -5.523 16.266 1 83.56 89 PHE A CA 1
ATOM 683 C C . PHE A 1 89 ? -10.039 -4.148 15.641 1 83.56 89 PHE A C 1
ATOM 685 O O . PHE A 1 89 ? -8.922 -3.615 15.633 1 83.56 89 PHE A O 1
ATOM 692 N N . LEU A 1 90 ? -11.094 -3.648 15.242 1 85.38 90 LEU A N 1
ATOM 693 C CA . LEU A 1 90 ? -10.984 -2.414 14.469 1 85.38 90 LEU A CA 1
ATOM 694 C C . LEU A 1 90 ? -11.086 -1.194 15.383 1 85.38 90 LEU A C 1
ATOM 696 O O . LEU A 1 90 ? -10.695 -0.09 14.992 1 85.38 90 LEU A O 1
ATOM 700 N N . SER A 1 91 ? -11.57 -1.721 16.641 1 79.38 91 SER A N 1
ATOM 701 C CA . SER A 1 91 ? -11.695 -0.652 17.625 1 79.38 91 SER A CA 1
ATOM 702 C C . SER A 1 91 ? -10.328 -0.156 18.078 1 79.38 91 SER A C 1
ATOM 704 O O . SER A 1 91 ? -9.375 -0.934 18.156 1 79.38 91 SER A O 1
ATOM 706 N N . GLY A 1 92 ? -9.93 1.063 17.906 1 76.25 92 GLY A N 1
ATOM 707 C CA . GLY A 1 92 ? -8.664 1.62 18.344 1 76.25 92 GLY A CA 1
ATOM 708 C C . GLY A 1 92 ? -7.883 2.285 17.234 1 76.25 92 GLY A C 1
ATOM 709 O O . GLY A 1 92 ? -6.738 2.703 17.422 1 76.25 92 GLY A O 1
ATOM 710 N N . SER A 1 93 ? -8.492 2.176 16.203 1 81 93 SER A N 1
ATOM 711 C CA . SER A 1 93 ? -7.812 2.871 15.109 1 81 93 SER A CA 1
ATOM 712 C C . SER A 1 93 ? -7.562 4.336 15.461 1 81 93 SER A C 1
ATOM 714 O O . SER A 1 93 ? -8.438 5.004 16.016 1 81 93 SER A O 1
ATOM 716 N N . VAL A 1 94 ? -6.344 4.742 15.172 1 77.44 94 VAL A N 1
ATOM 717 C CA . VAL A 1 94 ? -5.938 6.074 15.602 1 77.44 94 VAL A CA 1
ATOM 718 C C . VAL A 1 94 ? -6.125 7.066 14.453 1 77.44 94 VAL A C 1
ATOM 720 O O . VAL A 1 94 ? -5.918 8.273 14.633 1 77.44 94 VAL A O 1
ATOM 723 N N . SER A 1 95 ? -6.477 6.594 13.328 1 82.31 95 SER A N 1
ATOM 724 C CA . SER A 1 95 ? -6.707 7.422 12.148 1 82.31 95 SER A CA 1
ATOM 725 C C . SER A 1 95 ? -7.488 6.656 11.086 1 82.31 95 SER A C 1
ATOM 727 O O . SER A 1 95 ? -7.641 5.438 11.172 1 82.31 95 SER A O 1
ATOM 729 N N . LEU A 1 96 ? -8.031 7.371 10.156 1 84.56 96 LEU A N 1
ATOM 730 C CA . LEU A 1 96 ? -8.719 6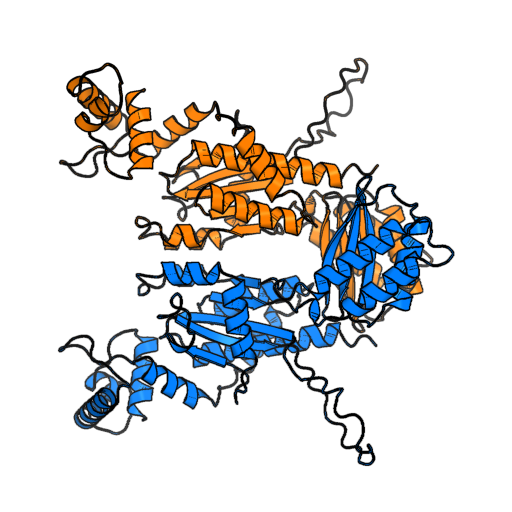.734 9.047 1 84.56 96 LEU A CA 1
ATOM 731 C C . LEU A 1 96 ? -7.801 5.75 8.328 1 84.56 96 LEU A C 1
ATOM 733 O O . LEU A 1 96 ? -8.203 4.621 8.031 1 84.56 96 LEU A O 1
ATOM 737 N N . LYS A 1 97 ? -6.617 6.184 8.055 1 84.69 97 LYS A N 1
ATOM 738 C CA . LYS A 1 97 ? -5.652 5.316 7.383 1 84.69 97 LYS A CA 1
ATOM 739 C C . LYS A 1 97 ? -5.453 4.016 8.156 1 84.69 97 LYS A C 1
ATOM 741 O O . LYS A 1 97 ? -5.473 2.93 7.57 1 84.69 97 LYS A O 1
ATOM 746 N N . ASP A 1 98 ? -5.273 4.168 9.398 1 86.38 98 ASP A N 1
ATOM 747 C CA . ASP A 1 98 ? -5.094 3.002 10.258 1 86.38 98 ASP A CA 1
ATOM 748 C C . ASP A 1 98 ? -6.312 2.082 10.195 1 86.38 98 ASP A C 1
ATOM 750 O O . ASP A 1 98 ? -6.172 0.861 10.117 1 86.38 98 ASP A O 1
ATOM 754 N N . ALA A 1 99 ? -7.457 2.672 10.297 1 90.25 99 ALA A N 1
ATOM 755 C CA . ALA A 1 99 ? -8.695 1.898 10.242 1 90.25 99 ALA A CA 1
ATOM 756 C C . ALA A 1 99 ? -8.805 1.131 8.93 1 90.25 99 ALA A C 1
ATOM 758 O O . ALA A 1 99 ? -9.203 -0.036 8.914 1 90.25 99 ALA A O 1
ATOM 759 N N . LEU A 1 100 ? -8.492 1.759 7.863 1 93.31 100 LEU A N 1
ATOM 760 C CA . LEU A 1 100 ? -8.586 1.133 6.547 1 93.31 100 LEU A CA 1
ATOM 761 C C . LEU A 1 100 ? -7.578 -0.003 6.41 1 93.31 100 LEU A C 1
ATOM 763 O O . LEU A 1 100 ? -7.91 -1.076 5.902 1 93.31 100 LEU A O 1
ATOM 767 N N . GLN A 1 101 ? -6.375 0.172 6.852 1 90.06 101 GLN A N 1
ATOM 768 C CA . GLN A 1 101 ? -5.34 -0.855 6.801 1 90.06 101 GLN A CA 1
ATOM 769 C C . GLN A 1 101 ? -5.723 -2.064 7.652 1 90.06 101 GLN A C 1
ATOM 771 O O . GLN A 1 101 ? -5.574 -3.207 7.215 1 90.06 101 GLN A O 1
ATOM 776 N N . ARG A 1 102 ? -6.18 -1.782 8.797 1 91.81 102 ARG A N 1
ATOM 777 C CA . ARG A 1 102 ? -6.598 -2.857 9.688 1 91.81 102 ARG A CA 1
ATOM 778 C C . ARG A 1 102 ? -7.781 -3.625 9.102 1 91.81 102 ARG A C 1
ATOM 780 O O . ARG A 1 102 ? -7.871 -4.844 9.258 1 91.81 102 ARG A O 1
ATOM 787 N N . SER A 1 103 ? -8.648 -2.889 8.539 1 95.81 103 SER A N 1
ATOM 788 C CA . SER A 1 103 ? -9.805 -3.521 7.918 1 95.81 103 SER A CA 1
ATOM 789 C C . SER A 1 103 ? -9.383 -4.484 6.816 1 95.81 103 SER A C 1
ATOM 791 O O . SER A 1 103 ? -9.906 -5.598 6.719 1 95.81 103 SER A O 1
ATOM 793 N N . ALA A 1 104 ? -8.492 -4.027 5.973 1 94.5 104 ALA A N 1
ATOM 794 C CA . ALA A 1 104 ? -7.996 -4.895 4.906 1 94.5 104 ALA A CA 1
ATOM 795 C C . ALA A 1 104 ? -7.355 -6.152 5.48 1 94.5 104 ALA A C 1
ATOM 797 O O . ALA A 1 104 ? -7.613 -7.262 5.004 1 94.5 104 ALA A O 1
ATOM 798 N N . ARG A 1 105 ? -6.598 -6.008 6.504 1 91.62 105 ARG A N 1
ATOM 799 C CA . ARG A 1 105 ? -5.93 -7.141 7.137 1 91.62 105 ARG A CA 1
ATOM 800 C C . ARG A 1 105 ? -6.941 -8.109 7.73 1 91.62 105 ARG A C 1
ATOM 802 O O . ARG A 1 105 ? -6.84 -9.32 7.523 1 91.62 105 ARG A O 1
ATOM 809 N N . LEU A 1 106 ? -7.844 -7.531 8.438 1 93.88 106 LEU A N 1
ATOM 810 C CA . LEU A 1 106 ? -8.867 -8.367 9.062 1 93.88 106 LEU A CA 1
ATOM 811 C C . LEU A 1 106 ? -9.664 -9.133 8.016 1 93.88 106 LEU A C 1
ATOM 813 O O . LEU A 1 106 ? -9.891 -10.336 8.164 1 93.88 106 LEU A O 1
ATOM 817 N N . LEU A 1 107 ? -10.117 -8.438 7.051 1 95.12 107 LEU A N 1
ATOM 818 C CA . LEU A 1 107 ? -10.93 -9.055 6.008 1 95.12 107 LEU A CA 1
ATOM 819 C C . LEU A 1 107 ? -10.172 -10.18 5.32 1 95.12 107 LEU A C 1
ATOM 821 O O . LEU A 1 107 ? -10.734 -11.25 5.066 1 95.12 107 LEU A O 1
ATOM 825 N N . SER A 1 108 ? -8.93 -9.961 5 1 94.12 108 SER A N 1
ATOM 826 C CA . SER A 1 108 ? -8.117 -11.008 4.391 1 94.12 108 SER A CA 1
ATOM 827 C C . SER A 1 108 ? -7.977 -12.211 5.312 1 94.12 108 SER A C 1
ATOM 829 O O . SER A 1 108 ? -7.973 -13.359 4.855 1 94.12 108 SER A O 1
ATOM 831 N N . GLU A 1 109 ? -7.84 -11.945 6.555 1 90.31 109 GLU A N 1
ATOM 832 C CA . GLU A 1 109 ? -7.684 -13.023 7.531 1 90.31 109 GLU A CA 1
ATOM 833 C C . GLU A 1 109 ? -8.953 -13.859 7.641 1 90.31 109 GLU A C 1
ATOM 835 O O . GLU A 1 109 ? -8.891 -15.086 7.699 1 90.31 109 GLU A O 1
ATOM 840 N N . ILE A 1 110 ? -10.039 -13.164 7.645 1 89.56 110 ILE A N 1
ATOM 841 C CA . ILE A 1 110 ? -11.312 -13.852 7.805 1 89.56 110 ILE A CA 1
ATOM 842 C C . ILE A 1 110 ? -11.625 -14.664 6.551 1 89.56 110 ILE A C 1
ATOM 844 O O . ILE A 1 110 ? -12.102 -15.797 6.637 1 89.56 110 ILE A O 1
ATOM 848 N N . THR A 1 111 ? -11.383 -14.156 5.418 1 91.38 111 THR A N 1
ATOM 849 C CA . THR A 1 111 ? -11.844 -14.766 4.176 1 91.38 111 THR A CA 1
ATOM 850 C C . THR A 1 111 ? -10.766 -15.68 3.59 1 91.38 111 THR A C 1
ATOM 852 O O . THR A 1 111 ? -11.055 -16.531 2.758 1 91.38 111 THR A O 1
ATOM 855 N N . GLY A 1 112 ? -9.57 -15.414 3.949 1 90.25 112 GLY A N 1
ATOM 856 C CA . GLY A 1 112 ? -8.461 -16.125 3.33 1 90.25 112 GLY A CA 1
ATOM 857 C C . GLY A 1 112 ? -8.211 -15.711 1.893 1 90.25 112 GLY A C 1
ATOM 858 O O . GLY A 1 112 ? -7.68 -16.484 1.098 1 90.25 112 GLY A O 1
ATOM 859 N N . GLN A 1 113 ? -8.664 -14.547 1.501 1 92.62 113 GLN A N 1
ATOM 860 C CA . GLN A 1 113 ? -8.547 -14 0.153 1 92.62 113 GLN A CA 1
ATOM 861 C C . GLN A 1 113 ? -7.859 -12.641 0.171 1 92.62 113 GLN A C 1
ATOM 863 O O . GLN A 1 113 ? -7.473 -12.148 1.232 1 92.62 113 GLN A O 1
ATOM 868 N N . VAL A 1 114 ? -7.703 -12.102 -1.024 1 92.81 114 VAL A N 1
ATOM 869 C CA . VAL A 1 114 ? -7.18 -10.742 -1.109 1 92.81 114 VAL A CA 1
ATOM 870 C C . VAL A 1 114 ? -8.273 -9.75 -0.734 1 92.81 114 VAL A C 1
ATOM 872 O O . VAL A 1 114 ? -9.398 -9.836 -1.229 1 92.81 114 VAL A O 1
ATOM 875 N N . ALA A 1 115 ? -7.898 -8.891 0.184 1 96.38 115 ALA A N 1
ATOM 876 C CA . ALA A 1 115 ? -8.82 -7.844 0.605 1 96.38 115 ALA A CA 1
ATOM 877 C C . ALA A 1 115 ? -8.391 -6.48 0.072 1 96.38 115 ALA A C 1
ATOM 879 O O . ALA A 1 115 ? -7.195 -6.172 0.042 1 96.38 115 ALA A O 1
ATOM 880 N N . ILE A 1 116 ? -9.367 -5.688 -0.342 1 95.5 116 ILE A N 1
ATOM 881 C CA . ILE A 1 116 ? -9.109 -4.348 -0.859 1 95.5 116 ILE A CA 1
ATOM 882 C C . ILE A 1 116 ? -10.055 -3.352 -0.191 1 95.5 116 ILE A C 1
ATOM 884 O O . ILE A 1 116 ? -11.266 -3.568 -0.148 1 95.5 116 ILE A O 1
ATOM 888 N N . VAL A 1 117 ? -9.477 -2.314 0.317 1 95.38 117 VAL A N 1
ATOM 889 C CA . VAL A 1 117 ? -10.242 -1.232 0.919 1 95.38 117 VAL A CA 1
ATOM 890 C C . VAL A 1 117 ? -9.82 0.103 0.311 1 95.38 117 VAL A C 1
ATOM 892 O O . VAL A 1 117 ? -8.633 0.414 0.249 1 95.38 117 VAL A O 1
ATOM 895 N N . ALA A 1 118 ? -10.758 0.79 -0.177 1 93.44 118 ALA A N 1
ATOM 896 C CA . ALA A 1 118 ? -10.461 2.08 -0.791 1 93.44 118 ALA A CA 1
ATOM 897 C C . ALA A 1 118 ? -10.672 3.223 0.2 1 93.44 118 ALA A C 1
ATOM 899 O O . ALA A 1 118 ? -11.617 3.195 0.992 1 93.44 118 ALA A O 1
ATOM 900 N N . SER A 1 119 ? -9.781 4.164 0.151 1 91.12 119 SER A N 1
ATOM 901 C CA . SER A 1 119 ? -10.008 5.402 0.889 1 91.12 119 SER A CA 1
ATOM 902 C C . SER A 1 119 ? -11.055 6.27 0.201 1 91.12 119 SER A C 1
ATOM 904 O O . SER A 1 119 ? -11.195 6.227 -1.022 1 91.12 119 SER A O 1
ATOM 906 N N . PRO A 1 120 ? -11.797 7.07 1.021 1 88.06 120 PRO A N 1
ATOM 907 C CA . PRO A 1 120 ? -12.75 7.996 0.411 1 88.06 120 PRO A CA 1
ATOM 908 C C . PRO A 1 120 ? -12.094 8.953 -0.583 1 88.06 120 PRO A C 1
ATOM 910 O O . PRO A 1 120 ? -10.969 9.398 -0.364 1 88.06 120 PRO A O 1
ATOM 913 N N . SER A 1 121 ? -12.844 9.195 -1.639 1 83.44 121 SER A N 1
ATOM 914 C CA . SER A 1 121 ? -12.32 10.094 -2.66 1 83.44 121 SER A CA 1
ATOM 915 C C . SER A 1 121 ? -12.273 11.531 -2.162 1 83.44 121 SER A C 1
ATOM 917 O O . SER A 1 121 ? -13.18 11.977 -1.463 1 83.44 121 SER A O 1
ATOM 919 N N . LEU A 1 122 ? -11.273 12.25 -2.561 1 84.38 122 LEU A N 1
ATOM 920 C CA . LEU A 1 122 ? -11.148 13.664 -2.217 1 84.38 122 LEU A CA 1
ATOM 921 C C . LEU A 1 122 ? -12.125 14.508 -3.025 1 84.38 122 LEU A C 1
ATOM 923 O O . LEU A 1 122 ? -12.531 15.586 -2.586 1 84.38 122 LEU A O 1
ATOM 927 N N . SER A 1 123 ? -12.547 14.008 -4.188 1 81.19 123 SER A N 1
ATOM 928 C CA . SER A 1 123 ? -13.43 14.758 -5.07 1 81.19 123 SER A CA 1
ATOM 929 C C . SER A 1 123 ? -14.82 14.906 -4.465 1 81.19 123 SER A C 1
ATOM 931 O O . SER A 1 123 ? -15.555 15.828 -4.805 1 81.19 123 SER A O 1
ATOM 933 N N . LYS A 1 124 ? -15.156 14.016 -3.596 1 79.38 124 LYS A N 1
ATOM 934 C CA . LYS A 1 124 ? -16.484 14.039 -2.98 1 79.38 124 LYS A CA 1
ATOM 935 C C . LYS A 1 124 ? -16.422 14.609 -1.565 1 79.38 124 LYS A C 1
ATOM 937 O O . LYS A 1 124 ? -17.453 14.75 -0.902 1 79.38 124 LYS A O 1
ATOM 942 N N . ALA A 1 125 ? -15.242 14.977 -1.146 1 84.5 125 ALA A N 1
ATOM 943 C CA . ALA A 1 125 ? -15.055 15.422 0.234 1 84.5 125 ALA A CA 1
ATOM 944 C C . ALA A 1 125 ? -15.148 16.938 0.34 1 84.5 125 ALA A C 1
ATOM 946 O O . ALA A 1 125 ? -15.094 17.641 -0.672 1 84.5 125 ALA A O 1
ATOM 947 N N . THR A 1 126 ? -15.445 17.375 1.523 1 91.44 126 THR A N 1
ATOM 948 C CA . THR A 1 126 ? -15.422 18.812 1.81 1 91.44 126 THR A CA 1
ATOM 949 C C . THR A 1 126 ? -14.266 19.156 2.738 1 91.44 126 THR A C 1
ATOM 951 O O . THR A 1 126 ? -13.789 18.312 3.494 1 91.44 126 THR A O 1
ATOM 954 N N . LEU A 1 127 ? -13.914 20.375 2.625 1 93.25 127 LEU A N 1
ATOM 955 C CA . LEU A 1 127 ? -12.766 20.844 3.4 1 93.25 127 LEU A CA 1
ATOM 956 C C . LEU A 1 127 ? -13.156 21.062 4.859 1 93.25 127 LEU A C 1
ATOM 958 O O . LEU A 1 127 ? -14.148 21.734 5.152 1 93.25 127 LEU A O 1
ATOM 962 N N . ARG A 1 128 ? -12.406 20.469 5.703 1 88.94 128 ARG A N 1
ATOM 963 C CA . ARG A 1 128 ? -12.602 20.703 7.133 1 88.94 128 ARG A CA 1
ATOM 964 C C . ARG A 1 128 ? -11.547 21.656 7.68 1 88.94 128 ARG A C 1
ATOM 966 O O . ARG A 1 128 ? -11.859 22.516 8.508 1 88.94 128 ARG A O 1
ATOM 973 N N . HIS A 1 129 ? -10.336 21.391 7.238 1 90.25 129 HIS A N 1
ATOM 974 C CA . HIS A 1 129 ? -9.227 22.188 7.75 1 90.25 129 HIS A CA 1
ATOM 975 C C . HIS A 1 129 ? -8.039 22.141 6.801 1 90.25 129 HIS A C 1
ATOM 977 O O . HIS A 1 129 ? -7.809 21.141 6.117 1 90.25 129 HIS A O 1
ATOM 983 N N . VAL A 1 130 ? -7.344 23.266 6.734 1 93.88 130 VAL A N 1
ATOM 984 C CA . VAL A 1 130 ? -6.098 23.297 5.977 1 93.88 130 VAL A CA 1
ATOM 985 C C . VAL A 1 130 ? -5 23.953 6.812 1 93.88 130 VAL A C 1
ATOM 987 O O . VAL A 1 130 ? -5.262 24.906 7.551 1 93.88 130 VAL A O 1
ATOM 990 N N . GLU A 1 131 ? -3.842 23.375 6.738 1 89.06 131 GLU A N 1
ATOM 991 C CA . GLU A 1 131 ? -2.666 23.953 7.379 1 89.06 131 GLU A CA 1
ATOM 992 C C . GLU A 1 131 ? -1.503 24.062 6.395 1 89.06 131 GLU A C 1
ATOM 994 O O . GLU A 1 131 ? -1.256 23.141 5.609 1 89.06 131 GLU A O 1
ATOM 999 N N . LEU A 1 132 ? -0.858 25.25 6.453 1 92 132 LEU A N 1
ATOM 1000 C CA . LEU A 1 132 ? 0.335 25.469 5.648 1 92 132 LEU A CA 1
ATOM 1001 C C . LEU A 1 132 ? 1.585 25.5 6.523 1 92 132 LEU A C 1
ATOM 1003 O O . LEU A 1 132 ? 1.624 26.219 7.527 1 92 132 LEU A O 1
ATOM 1007 N N . VAL A 1 133 ? 2.553 24.688 6.094 1 86.44 133 VAL A N 1
ATOM 1008 C CA . VAL A 1 133 ? 3.775 24.594 6.887 1 86.44 133 VAL A CA 1
ATOM 1009 C C . VAL A 1 133 ? 4.992 24.719 5.973 1 86.44 133 VAL A C 1
ATOM 1011 O O . VAL A 1 133 ? 5.117 24 4.98 1 86.44 133 VAL A O 1
ATOM 1014 N N . PRO A 1 134 ? 5.852 25.719 6.324 1 85.62 134 PRO A N 1
ATOM 1015 C CA . PRO A 1 134 ? 7.098 25.766 5.555 1 85.62 134 PRO A CA 1
ATOM 1016 C C . PRO A 1 134 ? 7.992 24.547 5.801 1 85.62 134 PRO A C 1
ATOM 1018 O O . PRO A 1 134 ? 8.312 24.234 6.949 1 85.62 134 PRO A O 1
ATOM 1021 N N . VAL A 1 135 ? 8.359 23.828 4.746 1 78.19 135 VAL A N 1
ATOM 1022 C CA . VAL A 1 135 ? 9.164 22.625 4.926 1 78.19 135 VAL A CA 1
ATOM 1023 C C . VAL A 1 135 ? 10.523 22.812 4.258 1 78.19 135 VAL A C 1
ATOM 1025 O O . VAL A 1 135 ? 11.469 22.062 4.535 1 78.19 135 VAL A O 1
ATOM 1028 N N . ALA A 1 136 ? 10.594 23.672 3.369 1 79.25 136 ALA A N 1
ATOM 1029 C CA . ALA A 1 136 ? 11.836 24.047 2.693 1 79.25 136 ALA A CA 1
ATOM 1030 C C . ALA A 1 136 ? 11.852 25.531 2.338 1 79.25 136 ALA A C 1
ATOM 1032 O O . ALA A 1 136 ? 10.883 26.25 2.604 1 79.25 136 ALA A O 1
ATOM 1033 N N . MET A 1 137 ? 12.875 26.047 1.822 1 80.06 137 MET A N 1
ATOM 1034 C CA . MET A 1 137 ? 13.055 27.469 1.537 1 80.06 137 MET A CA 1
ATOM 1035 C C . MET A 1 137 ? 11.992 27.969 0.567 1 80.06 137 MET A C 1
ATOM 1037 O O . MET A 1 137 ? 11.523 29.094 0.681 1 80.06 137 MET A O 1
ATOM 1041 N N . SER A 1 138 ? 11.664 27.062 -0.302 1 87.69 138 SER A N 1
ATOM 1042 C CA . SER A 1 138 ? 10.727 27.531 -1.321 1 87.69 138 SER A CA 1
ATOM 1043 C C . SER A 1 138 ? 9.523 26.594 -1.417 1 87.69 138 SER A C 1
ATOM 1045 O O . SER A 1 138 ? 8.875 26.516 -2.463 1 87.69 138 SER A O 1
ATOM 1047 N N . THR A 1 139 ? 9.312 25.859 -0.322 1 86.62 139 THR A N 1
ATOM 1048 C CA . THR A 1 139 ? 8.227 24.906 -0.417 1 86.62 139 THR A CA 1
ATOM 1049 C C . THR A 1 139 ? 7.363 24.938 0.843 1 86.62 139 THR A C 1
ATOM 1051 O O . THR A 1 139 ? 7.879 24.812 1.956 1 86.62 139 THR A O 1
ATOM 1054 N N . LEU A 1 140 ? 6.07 25.203 0.61 1 90.94 140 LEU A N 1
ATOM 1055 C CA . LEU A 1 140 ? 5.066 25.031 1.657 1 90.94 140 LEU A CA 1
ATOM 1056 C C . LEU A 1 140 ? 4.348 23.688 1.52 1 90.94 140 LEU A C 1
ATOM 1058 O O . LEU A 1 140 ? 4.047 23.266 0.406 1 90.94 140 LEU A O 1
ATOM 1062 N N . LEU A 1 141 ? 4.195 23.047 2.637 1 88.94 141 LEU A N 1
ATOM 1063 C CA . LEU A 1 141 ? 3.365 21.844 2.66 1 88.94 141 LEU A CA 1
ATOM 1064 C C . LEU A 1 141 ? 1.94 22.172 3.088 1 88.94 141 LEU A C 1
ATOM 1066 O O . LEU A 1 141 ? 1.726 22.734 4.172 1 88.94 141 LEU A O 1
ATOM 1070 N N . ALA A 1 142 ? 1.05 21.906 2.189 1 93.25 142 ALA A N 1
ATOM 1071 C CA . ALA A 1 142 ? -0.361 22.031 2.547 1 93.25 142 ALA A CA 1
ATOM 1072 C C . ALA A 1 142 ? -0.904 20.719 3.096 1 93.25 142 ALA A C 1
ATOM 1074 O O . ALA A 1 142 ? -0.85 19.688 2.422 1 93.25 142 ALA A O 1
ATOM 1075 N N . VAL A 1 143 ? -1.336 20.75 4.254 1 89.75 143 VAL A N 1
ATOM 1076 C CA . VAL A 1 143 ? -2.008 19.609 4.867 1 89.75 143 VAL A CA 1
ATOM 1077 C C . VAL A 1 143 ? -3.518 19.844 4.871 1 89.75 143 VAL A C 1
ATOM 1079 O O . VAL A 1 143 ? -4.012 20.719 5.578 1 89.75 143 VAL A O 1
ATOM 1082 N N . VAL A 1 144 ? -4.188 19.016 4.137 1 91.88 144 VAL A N 1
ATOM 1083 C CA . VAL A 1 144 ? -5.621 19.188 3.922 1 91.88 144 VAL A CA 1
ATOM 1084 C C . VAL A 1 144 ? -6.391 18.078 4.641 1 91.88 144 VAL A C 1
ATOM 1086 O O . VAL A 1 144 ? -6.152 16.891 4.395 1 91.88 144 VAL A O 1
ATOM 1089 N N . ILE A 1 145 ? -7.262 18.516 5.516 1 88.31 145 ILE A N 1
ATOM 1090 C CA . ILE A 1 145 ? -8.094 17.562 6.246 1 88.31 145 ILE A CA 1
ATOM 1091 C C . ILE A 1 145 ? -9.539 17.672 5.762 1 88.31 145 ILE A C 1
ATOM 1093 O O . ILE A 1 145 ? -10.102 18.766 5.699 1 88.31 145 ILE A O 1
ATOM 1097 N N . THR A 1 146 ? -10.117 16.578 5.43 1 88.31 146 THR A N 1
ATOM 1098 C CA . THR A 1 146 ? -11.469 16.594 4.887 1 88.31 146 THR A CA 1
ATOM 1099 C C . THR A 1 146 ? -12.477 16.109 5.93 1 88.31 146 THR A C 1
ATOM 1101 O O . THR A 1 146 ? -12.094 15.695 7.023 1 88.31 146 THR A O 1
ATOM 1104 N N . ASP A 1 147 ? -13.766 16.172 5.559 1 84.56 147 ASP A N 1
ATOM 1105 C CA . ASP A 1 147 ? -14.867 15.82 6.457 1 84.56 147 ASP A CA 1
ATOM 1106 C C . ASP A 1 147 ? -14.875 14.312 6.734 1 84.56 147 ASP A C 1
ATOM 1108 O O . ASP A 1 147 ? -15.406 13.875 7.758 1 84.56 147 ASP A O 1
ATOM 1112 N N . THR A 1 148 ? -14.258 13.594 5.875 1 79.12 148 THR A N 1
ATOM 1113 C CA . THR A 1 148 ? -14.227 12.148 6.059 1 79.12 148 THR A CA 1
ATOM 1114 C C . THR A 1 148 ? -13.062 11.742 6.957 1 79.12 148 THR A C 1
ATOM 1116 O O . THR A 1 148 ? -12.875 10.562 7.25 1 79.12 148 THR A O 1
ATOM 1119 N N . GLY A 1 149 ? -12.227 12.68 7.285 1 79.69 149 GLY A N 1
ATOM 1120 C CA . GLY A 1 149 ? -11.07 12.375 8.117 1 79.69 149 GLY A CA 1
ATOM 1121 C C . GLY A 1 149 ? -9.82 12.078 7.305 1 79.69 149 GLY A C 1
ATOM 1122 O O . GLY A 1 149 ? -8.773 11.766 7.871 1 79.69 149 GLY A O 1
ATOM 1123 N N . ARG A 1 150 ? -9.945 12.195 6.078 1 83.88 150 ARG A N 1
ATOM 1124 C CA . ARG A 1 150 ? -8.781 12.008 5.215 1 83.88 150 ARG A CA 1
ATOM 1125 C C . ARG A 1 150 ? -7.832 13.195 5.309 1 83.88 150 ARG A C 1
ATOM 1127 O O . ARG A 1 150 ? -8.273 14.344 5.355 1 83.88 150 ARG A O 1
ATOM 1134 N N . VAL A 1 151 ? -6.586 12.875 5.387 1 85.62 151 VAL A N 1
ATOM 1135 C CA . VAL A 1 151 ? -5.555 13.906 5.414 1 85.62 151 VAL A CA 1
ATOM 1136 C C . VAL A 1 151 ? -4.707 13.812 4.145 1 85.62 151 VAL A C 1
ATOM 1138 O O . VAL A 1 151 ? -4.09 12.781 3.873 1 85.62 151 VAL A O 1
ATOM 1141 N N . ALA A 1 152 ? -4.758 14.797 3.393 1 87.38 152 ALA A N 1
ATOM 1142 C CA . ALA A 1 152 ? -3.961 14.875 2.172 1 87.38 152 ALA A CA 1
ATOM 1143 C C . ALA A 1 152 ? -2.836 15.891 2.312 1 87.38 152 ALA A C 1
ATOM 1145 O O . ALA A 1 152 ? -2.949 16.844 3.086 1 87.38 152 ALA A O 1
ATOM 1146 N N . GLN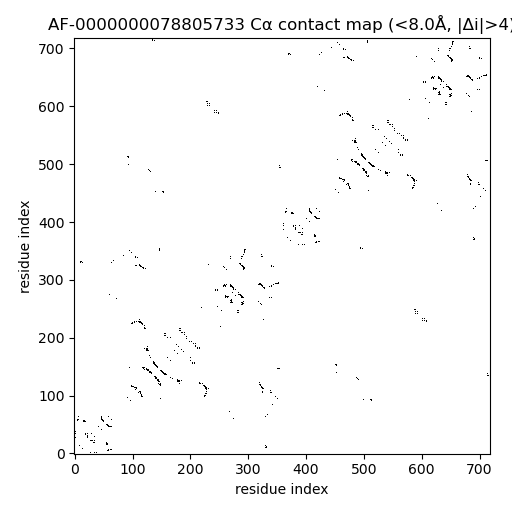 A 1 153 ? -1.805 15.602 1.628 1 86.31 153 GLN A N 1
ATOM 1147 C CA . GLN A 1 153 ? -0.659 16.5 1.609 1 86.31 153 GLN A CA 1
ATOM 1148 C C . GLN A 1 153 ? -0.329 16.938 0.187 1 86.31 153 GLN A C 1
ATOM 1150 O O . GLN A 1 153 ? -0.447 16.156 -0.756 1 86.31 153 GLN A O 1
ATOM 1155 N N . HIS A 1 154 ? 0.032 18.172 0.109 1 89.69 154 HIS A N 1
ATOM 1156 C CA . HIS A 1 154 ? 0.434 18.719 -1.186 1 89.69 154 HIS A CA 1
ATOM 1157 C C . HIS A 1 154 ? 1.52 19.781 -1.029 1 89.69 154 HIS A C 1
ATOM 1159 O O . HIS A 1 154 ? 1.342 20.75 -0.292 1 89.69 154 HIS A O 1
ATOM 1165 N N . GLY A 1 155 ? 2.602 19.594 -1.726 1 88 155 GLY A N 1
ATOM 1166 C CA . GLY A 1 155 ? 3.654 20.594 -1.728 1 88 155 GLY A CA 1
ATOM 1167 C C . GLY A 1 155 ? 3.338 21.797 -2.607 1 88 155 GLY A C 1
ATOM 1168 O O . GLY A 1 155 ? 2.848 21.641 -3.729 1 88 155 GLY A O 1
ATOM 1169 N N . LEU A 1 156 ? 3.527 22.938 -2.02 1 92.75 156 LEU A N 1
ATOM 1170 C CA . LEU A 1 156 ? 3.334 24.188 -2.742 1 92.75 156 LEU A CA 1
ATOM 1171 C C . LEU A 1 156 ? 4.664 24.891 -2.957 1 92.75 156 LEU A C 1
ATOM 1173 O O . LEU A 1 156 ? 5.359 25.219 -1.995 1 92.75 156 LEU A O 1
ATOM 1177 N N . THR A 1 157 ? 4.984 25.172 -4.18 1 90.31 157 THR A N 1
ATOM 1178 C CA . THR A 1 157 ? 6.207 25.922 -4.477 1 90.31 157 THR A CA 1
ATOM 1179 C C . THR A 1 157 ? 5.938 27.422 -4.535 1 90.31 157 THR A C 1
ATOM 1181 O O . THR A 1 157 ? 4.984 27.859 -5.188 1 90.31 157 THR A O 1
ATOM 1184 N N . VAL A 1 158 ? 6.777 28.125 -3.82 1 92.94 158 VAL A N 1
ATOM 1185 C CA . VAL A 1 158 ? 6.668 29.578 -3.826 1 92.94 158 VAL A CA 1
ATOM 1186 C C . VAL A 1 158 ? 8.023 30.188 -4.168 1 92.94 158 VAL A C 1
ATOM 1188 O O . VAL A 1 158 ? 9.07 29.625 -3.846 1 92.94 158 VAL A O 1
ATOM 1191 N N . SER A 1 159 ? 7.996 31.297 -4.844 1 92.5 159 SER A N 1
ATOM 1192 C CA . SER A 1 159 ? 9.227 31.984 -5.207 1 92.5 159 SER A CA 1
ATOM 1193 C C . SER A 1 159 ? 9.906 32.594 -3.984 1 92.5 159 SER A C 1
ATOM 1195 O O . SER A 1 159 ? 11.141 32.594 -3.898 1 92.5 159 SER A O 1
ATOM 1197 N N . ALA A 1 160 ? 9.125 33.125 -3.078 1 90.94 160 ALA A N 1
ATOM 1198 C CA . ALA A 1 160 ? 9.602 33.688 -1.814 1 90.94 160 ALA A CA 1
ATOM 1199 C C . ALA A 1 160 ? 8.742 33.219 -0.646 1 90.94 160 ALA A C 1
ATOM 1201 O O . ALA A 1 160 ? 7.52 33.375 -0.667 1 90.94 160 ALA A O 1
ATOM 1202 N N . MET A 1 161 ? 9.469 32.719 0.349 1 91.81 161 MET A N 1
ATOM 1203 C CA . MET A 1 161 ? 8.75 32.219 1.51 1 91.81 161 MET A CA 1
ATOM 1204 C C . MET A 1 161 ? 8.125 33.344 2.309 1 91.81 161 MET A C 1
ATOM 1206 O O . MET A 1 161 ? 8.828 34.25 2.756 1 91.81 161 MET A O 1
ATOM 1210 N N . PRO A 1 162 ? 6.836 33.281 2.383 1 93.81 162 PRO A N 1
ATOM 1211 C CA . PRO A 1 162 ? 6.207 34.312 3.221 1 93.81 162 PRO A CA 1
ATOM 1212 C C . PRO A 1 162 ? 6.574 34.156 4.695 1 93.81 162 PRO A C 1
ATOM 1214 O O . PRO A 1 162 ? 7.141 33.156 5.102 1 93.81 162 PRO A O 1
ATOM 1217 N N . THR A 1 163 ? 6.309 35.219 5.453 1 91.88 163 THR A N 1
ATOM 1218 C CA . THR A 1 163 ? 6.555 35.188 6.891 1 91.88 163 THR A CA 1
ATOM 1219 C C . THR A 1 163 ? 5.574 34.219 7.578 1 91.88 163 THR A C 1
ATOM 1221 O O . THR A 1 163 ? 4.512 33.938 7.031 1 91.88 163 THR A O 1
ATOM 1224 N N . ALA A 1 164 ? 5.914 33.812 8.75 1 86.81 164 ALA A N 1
ATOM 1225 C CA . ALA A 1 164 ? 5.055 32.906 9.523 1 86.81 164 ALA A CA 1
ATOM 1226 C C . ALA A 1 164 ? 3.691 33.562 9.773 1 86.81 164 ALA A C 1
ATOM 1228 O O . ALA A 1 164 ? 2.664 32.875 9.719 1 86.81 164 ALA A O 1
ATOM 1229 N N . ASP A 1 165 ? 3.727 34.812 10.031 1 89.69 165 ASP A N 1
ATOM 1230 C CA . ASP A 1 165 ? 2.486 35.531 10.297 1 89.69 165 ASP A CA 1
ATOM 1231 C C . ASP A 1 165 ? 1.59 35.531 9.062 1 89.69 165 ASP A C 1
ATOM 1233 O O . ASP A 1 165 ? 0.372 35.375 9.164 1 89.69 165 ASP A O 1
ATOM 1237 N N . ASP A 1 166 ? 2.219 35.75 7.953 1 93.31 166 ASP A N 1
ATOM 1238 C CA . ASP A 1 166 ? 1.47 35.781 6.699 1 93.31 166 ASP A CA 1
ATOM 1239 C C . ASP A 1 166 ? 0.88 34.406 6.375 1 93.31 166 ASP A C 1
ATOM 1241 O O . ASP A 1 166 ? -0.258 34.312 5.91 1 93.31 166 ASP A O 1
ATOM 1245 N N . ILE A 1 167 ? 1.63 33.406 6.629 1 92.38 167 ILE A N 1
ATOM 1246 C CA . ILE A 1 167 ? 1.179 32.031 6.395 1 92.38 167 ILE A CA 1
ATOM 1247 C C . ILE A 1 167 ? -0.017 31.734 7.293 1 92.38 167 ILE A C 1
ATOM 1249 O O . ILE A 1 167 ? -1.022 31.188 6.832 1 92.38 167 ILE A O 1
ATOM 1253 N N . ASN A 1 168 ? 0.131 32.125 8.492 1 88.69 168 ASN A N 1
ATOM 1254 C CA . ASN A 1 168 ? -0.948 31.891 9.453 1 88.69 168 ASN A CA 1
ATOM 1255 C C . ASN A 1 168 ? -2.209 32.656 9.062 1 88.69 168 ASN A C 1
ATOM 1257 O O . ASN A 1 168 ? -3.322 32.156 9.234 1 88.69 168 ASN A O 1
ATOM 1261 N N . ARG A 1 169 ? -2.02 33.812 8.648 1 91.62 169 ARG A N 1
ATOM 1262 C CA . ARG A 1 169 ? -3.148 34.625 8.211 1 91.62 169 ARG A CA 1
ATOM 1263 C C . ARG A 1 169 ? -3.891 33.969 7.059 1 91.62 169 ARG A C 1
ATOM 1265 O O . ARG A 1 169 ? -5.121 33.938 7.047 1 91.62 169 ARG A O 1
ATOM 1272 N N . LEU A 1 170 ? -3.143 33.5 6.105 1 94.69 170 LEU A N 1
ATOM 1273 C CA . LEU A 1 170 ? -3.748 32.812 4.965 1 94.69 170 LEU A CA 1
ATOM 1274 C C . LEU A 1 170 ? -4.496 31.562 5.418 1 94.69 170 LEU A C 1
ATOM 1276 O O . LEU A 1 170 ? -5.648 31.344 5.031 1 94.69 170 LEU A O 1
ATOM 1280 N N . SER A 1 171 ? -3.844 30.734 6.199 1 93.31 171 SER A N 1
ATOM 1281 C CA . SER A 1 171 ? -4.465 29.516 6.699 1 93.31 171 SER A CA 1
ATOM 1282 C C . SER A 1 171 ? -5.77 29.812 7.434 1 93.31 171 SER A C 1
ATOM 1284 O O . SER A 1 171 ? -6.777 29.141 7.223 1 93.31 171 SER A O 1
ATOM 1286 N N . SER A 1 172 ? -5.703 30.828 8.258 1 91.06 172 SER A N 1
ATOM 1287 C CA . SER A 1 172 ? -6.879 31.219 9.031 1 91.06 172 SER A CA 1
ATOM 1288 C C . SER A 1 172 ? -8.008 31.688 8.125 1 91.06 172 SER A C 1
ATOM 1290 O O . SER A 1 172 ? -9.172 31.328 8.336 1 91.06 172 SER A O 1
ATOM 1292 N N . ALA A 1 173 ? -7.684 32.5 7.211 1 95.12 173 ALA A N 1
ATOM 1293 C CA . ALA A 1 173 ? -8.688 33 6.281 1 95.12 173 ALA A CA 1
ATOM 1294 C C . ALA A 1 173 ? -9.328 31.891 5.484 1 95.12 173 ALA A C 1
ATOM 1296 O O . ALA A 1 173 ? -10.547 31.875 5.285 1 95.12 173 ALA A O 1
ATOM 1297 N N . VAL A 1 174 ? -8.523 30.969 5.02 1 96.12 174 VAL A N 1
ATOM 1298 C CA . VAL A 1 174 ? -9.023 29.844 4.238 1 96.12 174 VAL A CA 1
ATOM 1299 C C . VAL A 1 174 ? -9.938 28.984 5.105 1 96.12 174 VAL A C 1
ATOM 1301 O O . VAL A 1 174 ? -11.023 28.578 4.668 1 96.12 174 VAL A O 1
ATOM 1304 N N . ASN A 1 175 ? -9.516 28.703 6.309 1 92.94 175 ASN A N 1
ATOM 1305 C CA . ASN A 1 175 ? -10.32 27.875 7.195 1 92.94 175 ASN A CA 1
ATOM 1306 C C . ASN A 1 175 ? -11.648 28.547 7.539 1 92.94 175 ASN A C 1
ATOM 1308 O O . ASN A 1 175 ? -12.664 27.875 7.707 1 92.94 175 ASN A O 1
ATOM 1312 N N . GLU A 1 176 ? -11.625 29.797 7.66 1 93.62 176 GLU A N 1
ATOM 1313 C CA . GLU A 1 176 ? -12.844 30.531 7.973 1 93.62 176 GLU A CA 1
ATOM 1314 C C . GLU A 1 176 ? -13.797 30.562 6.777 1 93.62 176 GLU A C 1
ATOM 1316 O O . GLU A 1 176 ? -15.008 30.406 6.938 1 93.62 176 GLU A O 1
ATOM 1321 N N . GLN A 1 177 ? -13.297 30.688 5.637 1 95.56 177 GLN A N 1
ATOM 1322 C CA . GLN A 1 177 ? -14.133 30.953 4.473 1 95.56 177 GLN A CA 1
ATOM 1323 C C . GLN A 1 177 ? -14.469 29.656 3.738 1 95.56 177 GLN A C 1
ATOM 1325 O O . GLN A 1 177 ? -15.453 29.578 3.004 1 95.56 177 GLN A O 1
ATOM 1330 N N . CYS A 1 178 ? -13.609 28.672 3.871 1 95.94 178 CYS A N 1
ATOM 1331 C CA . CYS A 1 178 ? -13.758 27.5 3.008 1 95.94 178 CYS A CA 1
ATOM 1332 C C . CYS A 1 178 ? -14.266 26.297 3.799 1 95.94 178 CYS A C 1
ATOM 1334 O O . CYS A 1 178 ? -14.508 25.234 3.23 1 95.94 178 CYS A O 1
ATOM 1336 N N . ASN A 1 179 ? -14.445 26.438 5.047 1 91.62 179 ASN A N 1
ATOM 1337 C CA . ASN A 1 179 ? -14.93 25.328 5.852 1 91.62 179 ASN A CA 1
ATOM 1338 C C . ASN A 1 179 ? -16.25 24.781 5.301 1 91.62 179 ASN A C 1
ATOM 1340 O O . ASN A 1 179 ? -17.188 25.531 5.066 1 91.62 179 ASN A O 1
ATOM 1344 N N . GLY A 1 180 ? -16.266 23.484 5.031 1 92.38 180 GLY A N 1
ATOM 1345 C CA . GLY A 1 180 ? -17.484 22.844 4.574 1 92.38 180 GLY A CA 1
ATOM 1346 C C . GLY A 1 180 ? -17.672 22.891 3.066 1 92.38 180 GLY A C 1
ATOM 1347 O O . GLY A 1 180 ? -18.609 22.312 2.521 1 92.38 180 GLY A O 1
ATOM 1348 N N . GLN A 1 181 ? -16.797 23.547 2.408 1 95.5 181 GLN A N 1
ATOM 1349 C CA . GLN A 1 181 ? -16.875 23.625 0.953 1 95.5 181 GLN A CA 1
ATOM 1350 C C . GLN A 1 181 ? -16.203 22.422 0.298 1 95.5 181 GLN A C 1
ATOM 1352 O O . GLN A 1 181 ? -15.297 21.828 0.872 1 95.5 181 GLN A O 1
ATOM 1357 N N . SER A 1 182 ? -16.75 22.078 -0.847 1 94.44 182 SER A N 1
ATOM 1358 C CA . SER A 1 182 ? -16.016 21.125 -1.669 1 94.44 182 SER A CA 1
ATOM 1359 C C . SER A 1 182 ? -14.641 21.656 -2.043 1 94.44 182 SER A C 1
ATOM 1361 O O . SER A 1 182 ? -14.422 22.875 -2.025 1 94.44 182 SER A O 1
ATOM 1363 N N . LEU A 1 183 ? -13.773 20.781 -2.398 1 93.88 183 LEU A N 1
ATOM 1364 C CA . LEU A 1 183 ? -12.422 21.219 -2.752 1 93.88 183 LEU A CA 1
ATOM 1365 C C . LEU A 1 183 ? -12.445 22.078 -4.004 1 93.88 183 LEU A C 1
ATOM 1367 O O . LEU A 1 183 ? -11.648 23.016 -4.133 1 93.88 183 LEU A O 1
ATOM 1371 N N . SER A 1 184 ? -13.328 21.812 -4.914 1 94.5 184 SER A N 1
ATOM 1372 C CA . SER A 1 184 ? -13.469 22.641 -6.117 1 94.5 184 SER A CA 1
ATOM 1373 C C . SER A 1 184 ? -13.906 24.047 -5.77 1 94.5 184 SER A C 1
ATOM 1375 O O . SER A 1 184 ? -13.336 25.031 -6.262 1 94.5 184 SER A O 1
ATOM 1377 N N . SER A 1 185 ? -14.914 24.156 -4.934 1 96.5 185 SER A N 1
ATOM 1378 C CA . SER A 1 185 ? -15.398 25.453 -4.504 1 96.5 185 SER A CA 1
ATOM 1379 C C . SER A 1 185 ? -14.344 26.203 -3.689 1 96.5 185 SER A C 1
ATOM 1381 O O . SER A 1 185 ? -14.18 27.406 -3.83 1 96.5 185 SER A O 1
ATOM 1383 N N . ALA A 1 186 ? -13.695 25.438 -2.871 1 97.12 186 ALA A N 1
ATOM 1384 C CA . ALA A 1 186 ? -12.633 26.031 -2.061 1 97.12 186 ALA A CA 1
ATOM 1385 C C . ALA A 1 186 ? -11.531 26.609 -2.939 1 97.12 186 ALA A C 1
ATOM 1387 O O . ALA A 1 186 ? -10.938 27.641 -2.609 1 97.12 186 ALA A O 1
ATOM 1388 N N . SER A 1 187 ? -11.234 25.891 -3.99 1 97 187 SER A N 1
ATOM 1389 C CA . SER A 1 187 ? -10.227 26.375 -4.93 1 97 187 SER A CA 1
ATOM 1390 C C . SER A 1 187 ? -10.562 27.781 -5.426 1 97 187 SER A C 1
ATOM 1392 O O . SER A 1 187 ? -9.711 28.672 -5.414 1 97 187 SER A O 1
ATOM 1394 N N . GLU A 1 188 ? -11.758 28 -5.781 1 96.75 188 GLU A N 1
ATOM 1395 C CA . GLU A 1 188 ? -12.211 29.297 -6.285 1 96.75 188 GLU A CA 1
ATOM 1396 C C . GLU A 1 188 ? -12.164 30.359 -5.191 1 96.75 188 GLU A C 1
ATOM 1398 O O . GLU A 1 188 ? -11.734 31.484 -5.434 1 96.75 188 GLU A O 1
ATOM 1403 N N . THR A 1 189 ? -12.609 29.969 -4.059 1 97.19 189 THR A N 1
ATOM 1404 C CA . THR A 1 189 ? -12.625 30.891 -2.928 1 97.19 189 THR A CA 1
ATOM 1405 C C . THR A 1 189 ? -11.211 31.344 -2.57 1 97.19 189 THR A C 1
ATOM 1407 O O . THR A 1 189 ? -10.969 32.531 -2.322 1 97.19 189 THR A O 1
ATOM 1410 N N . VAL A 1 190 ? -10.281 30.438 -2.562 1 97.44 190 VAL A N 1
ATOM 1411 C CA . VAL A 1 190 ? -8.898 30.734 -2.189 1 97.44 190 VAL A CA 1
ATOM 1412 C C . VAL A 1 190 ? -8.258 31.641 -3.24 1 97.44 190 VAL A C 1
ATOM 1414 O O . VAL A 1 190 ? -7.488 32.531 -2.904 1 97.44 190 VAL A O 1
ATOM 1417 N N . ARG A 1 191 ? -8.562 31.359 -4.469 1 95.69 191 ARG A N 1
ATOM 1418 C CA . ARG A 1 191 ? -8.039 32.219 -5.535 1 95.69 191 ARG A CA 1
ATOM 1419 C C . ARG A 1 191 ? -8.516 33.656 -5.379 1 95.69 191 ARG A C 1
ATOM 1421 O O . ARG A 1 191 ? -7.742 34.594 -5.586 1 95.69 191 ARG A O 1
ATOM 1428 N N . ALA A 1 192 ? -9.719 33.812 -5.035 1 95.19 192 ALA A N 1
ATOM 1429 C CA . ALA A 1 192 ? -10.281 35.125 -4.812 1 95.19 192 ALA A CA 1
ATOM 1430 C C . ALA A 1 192 ? -9.641 35.812 -3.604 1 95.19 192 ALA A C 1
ATOM 1432 O O . ALA A 1 192 ? -9.375 37 -3.621 1 95.19 192 ALA A O 1
ATOM 1433 N N . LEU A 1 193 ? -9.422 35.062 -2.592 1 93.88 193 LEU A N 1
ATOM 1434 C CA . LEU A 1 193 ? -8.781 35.562 -1.377 1 93.88 193 LEU A CA 1
ATOM 1435 C C . LEU A 1 193 ? -7.391 36.094 -1.675 1 93.88 193 LEU A C 1
ATOM 1437 O O . LEU A 1 193 ? -7.004 37.156 -1.164 1 93.88 193 LEU A O 1
ATOM 1441 N N . GLY A 1 194 ? -6.617 35.375 -2.465 1 91.75 194 GLY A N 1
ATOM 1442 C CA . GLY A 1 194 ? -5.266 35.781 -2.818 1 91.75 194 GLY A CA 1
ATOM 1443 C C . GLY A 1 194 ? -5.207 37.094 -3.551 1 91.75 194 GLY A C 1
ATOM 1444 O O . GLY A 1 194 ? -4.215 37.812 -3.461 1 91.75 194 GLY A O 1
ATOM 1445 N N . GLY A 1 195 ? -6.25 37.375 -4.293 1 88.25 195 GLY A N 1
ATOM 1446 C CA . GLY A 1 195 ? -6.316 38.625 -5.035 1 88.25 195 GLY A CA 1
ATOM 1447 C C . GLY A 1 195 ? -6.82 39.781 -4.203 1 88.25 195 GLY A C 1
ATOM 1448 O O . GLY A 1 195 ? -6.828 40.938 -4.668 1 88.25 195 GLY A O 1
ATOM 1449 N N . GLY A 1 196 ? -7.18 39.469 -2.994 1 87.69 196 GLY A N 1
ATOM 1450 C CA . GLY A 1 196 ? -7.77 40.5 -2.152 1 87.69 196 GLY A CA 1
ATOM 1451 C C . GLY A 1 196 ? -6.734 41.344 -1.438 1 87.69 196 GLY A C 1
ATOM 1452 O O . GLY A 1 196 ? -5.543 41.031 -1.451 1 87.69 196 GLY A O 1
ATOM 1453 N N . THR A 1 197 ? -7.254 42.406 -0.776 1 85.12 197 THR A N 1
ATOM 1454 C CA . THR A 1 197 ? -6.398 43.312 -0.044 1 85.12 197 THR A CA 1
ATOM 1455 C C . THR A 1 197 ? -5.84 42.656 1.216 1 85.12 197 THR A C 1
ATOM 1457 O O . THR A 1 197 ? -6.586 42.062 1.984 1 85.12 197 THR A O 1
ATOM 1460 N N . GLY A 1 198 ? -4.562 42.75 1.396 1 87.88 198 GLY A N 1
ATOM 1461 C CA . GLY A 1 198 ? -3.936 42.219 2.602 1 87.88 198 GLY A CA 1
ATOM 1462 C C . GLY A 1 198 ? -3.293 40.844 2.402 1 87.88 198 GLY A C 1
ATOM 1463 O O . GLY A 1 198 ? -2.654 40.344 3.314 1 87.88 198 GLY A O 1
ATOM 1464 N N . PHE A 1 199 ? -3.457 40.344 1.197 1 91.12 199 PHE A N 1
ATOM 1465 C CA . PHE A 1 199 ? -2.932 39.031 0.96 1 91.12 199 PHE A CA 1
ATOM 1466 C C . PHE A 1 199 ? -1.87 39.031 -0.133 1 91.12 199 PHE A C 1
ATOM 1468 O O . PHE A 1 199 ? -1.535 38 -0.701 1 91.12 199 PHE A O 1
ATOM 1475 N N . GLU A 1 200 ? -1.308 40.188 -0.409 1 90.69 200 GLU A N 1
ATOM 1476 C CA . GLU A 1 200 ? -0.34 40.375 -1.487 1 90.69 200 GLU A CA 1
ATOM 1477 C C . GLU A 1 200 ? 0.91 39.531 -1.258 1 90.69 200 GLU A C 1
ATOM 1479 O O . GLU A 1 200 ? 1.428 38.906 -2.189 1 90.69 200 GLU A O 1
ATOM 1484 N N . THR A 1 201 ? 1.309 39.469 0.013 1 91.75 201 THR A N 1
ATOM 1485 C CA . THR A 1 201 ? 2.551 38.781 0.355 1 91.75 201 THR A CA 1
ATOM 1486 C C . THR A 1 201 ? 2.375 37.25 0.276 1 91.75 201 THR A C 1
ATOM 1488 O O . THR A 1 201 ? 3.355 36.5 0.271 1 91.75 201 THR A O 1
ATOM 1491 N N . VAL A 1 202 ? 1.091 36.781 0.199 1 93.75 202 VAL A N 1
ATOM 1492 C CA . VAL A 1 202 ? 0.844 35.344 0.168 1 93.75 202 VAL A CA 1
ATOM 1493 C C . VAL A 1 202 ? 0.069 35 -1.097 1 93.75 202 VAL A C 1
ATOM 1495 O O . VAL A 1 202 ? -0.556 33.938 -1.164 1 93.75 202 VAL A O 1
ATOM 1498 N N . ARG A 1 203 ? 0.029 35.906 -2.01 1 94.69 203 ARG A N 1
ATOM 1499 C CA . ARG A 1 203 ? -0.74 35.656 -3.227 1 94.69 203 ARG A CA 1
ATOM 1500 C C . ARG A 1 203 ? -0.27 34.406 -3.939 1 94.69 203 ARG A C 1
ATOM 1502 O O . ARG A 1 203 ? -1.086 33.594 -4.371 1 94.69 203 ARG A O 1
ATOM 1509 N N . GLU A 1 204 ? 0.999 34.281 -4.031 1 95.12 204 GLU A N 1
ATOM 1510 C CA . GLU A 1 204 ? 1.557 33.094 -4.703 1 95.12 204 GLU A CA 1
ATOM 1511 C C . GLU A 1 204 ? 1.168 31.812 -3.982 1 95.12 204 GLU A C 1
ATOM 1513 O O . GLU A 1 204 ? 0.817 30.828 -4.621 1 95.12 204 GLU A O 1
ATOM 1518 N N . ALA A 1 205 ? 1.273 31.828 -2.736 1 95.75 205 ALA A N 1
ATOM 1519 C CA . ALA A 1 205 ? 0.892 30.672 -1.936 1 95.75 205 ALA A CA 1
ATOM 1520 C C . ALA A 1 205 ? -0.593 30.359 -2.096 1 95.75 205 ALA A C 1
ATOM 1522 O O . ALA A 1 205 ? -0.982 29.188 -2.184 1 95.75 205 ALA A O 1
ATOM 1523 N N . ALA A 1 206 ? -1.363 31.406 -2.119 1 97 206 ALA A N 1
ATOM 1524 C CA . ALA A 1 206 ? -2.8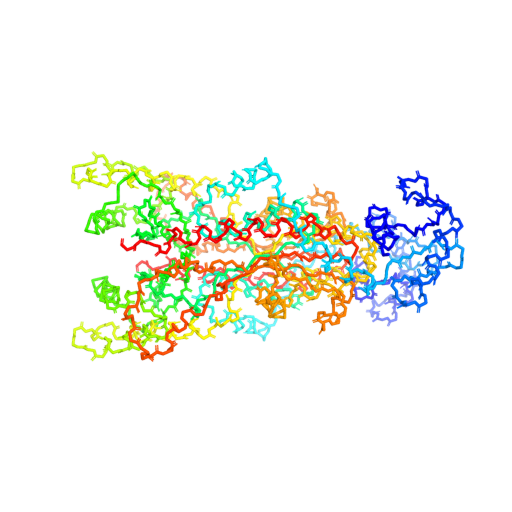03 31.234 -2.301 1 97 206 ALA A CA 1
ATOM 1525 C C . ALA A 1 206 ? -3.115 30.609 -3.656 1 97 206 ALA A C 1
ATOM 1527 O O . ALA A 1 206 ? -3.947 29.719 -3.752 1 97 206 ALA A O 1
ATOM 1528 N N . ASP A 1 207 ? -2.471 31.109 -4.641 1 96.88 207 ASP A N 1
ATOM 1529 C CA . ASP A 1 207 ? -2.67 30.562 -5.98 1 96.88 207 ASP A CA 1
ATOM 1530 C C . ASP A 1 207 ? -2.254 29.094 -6.043 1 96.88 207 ASP A C 1
ATOM 1532 O O . ASP A 1 207 ? -2.955 28.266 -6.629 1 96.88 207 ASP A O 1
ATOM 1536 N N . ALA A 1 208 ? -1.129 28.797 -5.477 1 95.88 208 ALA A N 1
ATOM 1537 C CA . ALA A 1 208 ? -0.644 27.422 -5.445 1 95.88 208 ALA A CA 1
ATOM 1538 C C . ALA A 1 208 ? -1.611 26.516 -4.691 1 95.88 208 ALA A C 1
ATOM 1540 O O . ALA A 1 208 ? -1.857 25.375 -5.102 1 95.88 208 ALA A O 1
ATOM 1541 N N . LEU A 1 209 ? -2.111 27 -3.617 1 96.94 209 LEU A N 1
ATOM 1542 C CA . LEU A 1 209 ? -3.072 26.234 -2.828 1 96.94 209 LEU A CA 1
ATOM 1543 C C . LEU A 1 209 ? -4.352 26 -3.621 1 96.94 209 LEU A C 1
ATOM 1545 O O . LEU A 1 209 ? -4.906 24.891 -3.588 1 96.94 209 LEU A O 1
ATOM 1549 N N . ALA A 1 210 ? -4.809 27.031 -4.266 1 97.25 210 ALA A N 1
ATOM 1550 C CA . ALA A 1 210 ? -5.988 26.891 -5.113 1 97.25 210 ALA A CA 1
ATOM 1551 C C . ALA A 1 210 ? -5.781 25.812 -6.176 1 97.25 210 ALA A C 1
ATOM 1553 O O . ALA A 1 210 ? -6.676 25 -6.426 1 97.25 210 ALA A O 1
ATOM 1554 N N . ASP A 1 211 ? -4.656 25.844 -6.742 1 95.44 211 ASP A N 1
ATOM 1555 C CA . ASP A 1 211 ? -4.328 24.844 -7.746 1 95.44 211 ASP A CA 1
ATOM 1556 C C . ASP A 1 211 ? -4.32 23.438 -7.137 1 95.44 211 ASP A C 1
ATOM 1558 O O . ASP A 1 211 ? -4.762 22.484 -7.77 1 95.44 211 ASP A O 1
ATOM 1562 N N . ALA A 1 212 ? -3.748 23.328 -5.988 1 93.19 212 ALA A N 1
ATOM 1563 C CA . ALA A 1 212 ? -3.719 22.047 -5.289 1 93.19 212 ALA A CA 1
ATOM 1564 C C . ALA A 1 212 ? -5.129 21.531 -5.031 1 93.19 212 ALA A C 1
ATOM 1566 O O . ALA A 1 212 ? -5.418 20.344 -5.262 1 93.19 212 ALA A O 1
ATOM 1567 N N . PHE A 1 213 ? -5.992 22.438 -4.57 1 95.06 213 PHE A N 1
ATOM 1568 C CA . PHE A 1 213 ? -7.383 22.062 -4.332 1 95.06 213 PHE A CA 1
ATOM 1569 C C . PHE A 1 213 ? -8.039 21.578 -5.617 1 95.06 213 PHE A C 1
ATOM 1571 O O . PHE A 1 213 ? -8.734 20.562 -5.621 1 95.06 213 PHE A O 1
ATOM 1578 N N . ALA A 1 214 ? -7.828 22.312 -6.621 1 93.88 214 ALA A N 1
ATOM 1579 C CA . ALA A 1 214 ? -8.406 21.938 -7.914 1 93.88 214 ALA A CA 1
ATOM 1580 C C . ALA A 1 214 ? -7.91 20.578 -8.367 1 93.88 214 ALA A C 1
ATOM 1582 O O . ALA A 1 214 ? -8.695 19.75 -8.859 1 93.88 214 ALA A O 1
ATOM 1583 N N . SER A 1 215 ? -6.656 20.359 -8.195 1 90 215 SER A N 1
ATOM 1584 C CA . SER A 1 215 ? -6.066 19.094 -8.594 1 90 215 SER A CA 1
ATOM 1585 C C . SER A 1 215 ? -6.648 17.938 -7.777 1 90 215 SER A C 1
ATOM 1587 O O . SER A 1 215 ? -6.953 16.875 -8.32 1 90 215 SER A O 1
ATOM 1589 N N . MET A 1 216 ? -6.762 18.156 -6.508 1 88.38 216 MET A N 1
ATOM 1590 C CA . MET A 1 216 ? -7.301 17.125 -5.621 1 88.38 216 MET A CA 1
ATOM 1591 C C . MET A 1 216 ? -8.758 16.828 -5.953 1 88.38 216 MET A C 1
ATOM 1593 O O . MET A 1 216 ? -9.203 15.688 -5.852 1 88.38 216 MET A O 1
ATOM 1597 N N . ALA A 1 217 ? -9.453 17.859 -6.305 1 88.31 217 ALA A N 1
ATOM 1598 C CA . ALA A 1 217 ? -10.867 17.719 -6.645 1 88.31 217 ALA A CA 1
ATOM 1599 C C . ALA A 1 217 ? -11.039 16.891 -7.918 1 88.31 217 ALA A C 1
ATOM 1601 O O . ALA A 1 217 ? -12.055 16.219 -8.094 1 88.31 217 ALA A O 1
ATOM 1602 N N . LEU A 1 218 ? -10.07 16.953 -8.789 1 80.38 218 LEU A N 1
ATOM 1603 C CA . LEU A 1 218 ? -10.164 16.297 -10.086 1 80.38 218 LEU A CA 1
ATOM 1604 C C . LEU A 1 218 ? -9.617 14.867 -10.008 1 80.38 218 LEU A C 1
ATOM 1606 O O . LEU A 1 218 ? -9.898 14.047 -10.875 1 80.38 218 LEU A O 1
ATOM 1610 N N . ASP A 1 219 ? -8.789 14.766 -9.047 1 69.88 219 ASP A N 1
ATOM 1611 C CA . ASP A 1 219 ? -8.109 13.469 -9.008 1 69.88 219 ASP A CA 1
ATOM 1612 C C . ASP A 1 219 ? -9.047 12.383 -8.484 1 69.88 219 ASP A C 1
ATOM 1614 O O . ASP A 1 219 ? -9.125 12.148 -7.281 1 69.88 219 ASP A O 1
ATOM 1618 N N . GLU A 1 220 ? -10.016 11.906 -9.281 1 56.06 220 GLU A N 1
ATOM 1619 C CA . GLU A 1 220 ? -10.961 10.828 -8.984 1 56.06 220 GLU A CA 1
ATOM 1620 C C . GLU A 1 220 ? -10.227 9.523 -8.672 1 56.06 220 GLU A C 1
ATOM 1622 O O . GLU A 1 220 ? -10.719 8.703 -7.902 1 56.06 220 GLU A O 1
ATOM 1627 N N . ARG A 1 221 ? -9.195 9.398 -9.406 1 51.94 221 ARG A N 1
ATOM 1628 C CA . ARG A 1 221 ? -8.461 8.141 -9.445 1 51.94 221 ARG A CA 1
ATOM 1629 C C . ARG A 1 221 ? -7.555 8 -8.219 1 51.94 221 ARG A C 1
ATOM 1631 O O . ARG A 1 221 ? -6.953 6.945 -8.008 1 51.94 221 ARG A O 1
ATOM 1638 N N . ALA A 1 222 ? -7.648 9.094 -7.449 1 55.91 222 ALA A N 1
ATOM 1639 C CA . ALA A 1 222 ? -6.57 9.195 -6.469 1 55.91 222 ALA A CA 1
ATOM 1640 C C . ALA A 1 222 ? -6.941 8.469 -5.176 1 55.91 222 ALA A C 1
ATOM 1642 O O . ALA A 1 222 ? -6.266 8.617 -4.156 1 55.91 222 ALA A O 1
ATOM 1643 N N . ASN A 1 223 ? -7.914 7.527 -5.402 1 63.66 223 ASN A N 1
ATOM 1644 C CA . ASN A 1 223 ? -8.148 6.84 -4.141 1 63.66 223 ASN A CA 1
ATOM 1645 C C . ASN A 1 223 ? -7.012 5.883 -3.801 1 63.66 223 ASN A C 1
ATOM 1647 O O . ASN A 1 223 ? -6.5 5.184 -4.68 1 63.66 223 ASN A O 1
ATOM 1651 N N . GLU A 1 224 ? -6.559 6.094 -2.689 1 81.31 224 GLU A N 1
ATOM 1652 C CA . GLU A 1 224 ? -5.586 5.156 -2.137 1 81.31 224 GLU A CA 1
ATOM 1653 C C . GLU A 1 224 ? -6.238 3.816 -1.808 1 81.31 224 GLU A C 1
ATOM 1655 O O . GLU A 1 224 ? -7.355 3.773 -1.289 1 81.31 224 GLU A O 1
ATOM 1660 N N . LEU A 1 225 ? -5.684 2.789 -2.33 1 89.5 225 LEU A N 1
ATOM 1661 C CA . LEU A 1 225 ? -6.156 1.44 -2.045 1 89.5 225 LEU A CA 1
ATOM 1662 C C . LEU A 1 225 ? -5.27 0.759 -1.01 1 89.5 225 LEU A C 1
ATOM 1664 O O . LEU A 1 225 ? -4.043 0.857 -1.077 1 89.5 225 LEU A O 1
ATOM 1668 N N . TYR A 1 226 ? -5.902 0.202 -0.094 1 90.31 226 TYR A N 1
ATOM 1669 C CA . TYR A 1 226 ? -5.219 -0.643 0.88 1 90.31 226 TYR A CA 1
ATOM 1670 C C . TYR A 1 226 ? -5.492 -2.117 0.609 1 90.31 226 TYR A C 1
ATOM 1672 O O . TYR A 1 226 ? -6.648 -2.539 0.548 1 90.31 226 TYR A O 1
ATOM 1680 N N . MET A 1 227 ? -4.387 -2.82 0.444 1 90.69 227 MET A N 1
ATOM 1681 C CA . MET A 1 227 ? -4.535 -4.227 0.076 1 90.69 227 MET A CA 1
ATOM 1682 C C . MET A 1 227 ? -3.838 -5.129 1.087 1 90.69 227 MET A C 1
ATOM 1684 O O . MET A 1 227 ? -2.799 -4.762 1.641 1 90.69 227 MET A O 1
ATOM 1688 N N . SER A 1 228 ? -4.465 -6.316 1.316 1 89.69 228 SER A N 1
ATOM 1689 C CA . SER A 1 228 ? -3.885 -7.355 2.16 1 89.69 228 SER A CA 1
ATOM 1690 C C . SER A 1 228 ? -4.246 -8.75 1.652 1 89.69 228 SER A C 1
ATOM 1692 O O . SER A 1 228 ? -5.258 -8.922 0.971 1 89.69 228 SER A O 1
ATOM 1694 N N . GLY A 1 229 ? -3.291 -9.711 1.884 1 89.94 229 GLY A N 1
ATOM 1695 C CA . GLY A 1 229 ? -3.607 -11.109 1.617 1 89.94 229 GLY A CA 1
ATOM 1696 C C . GLY A 1 229 ? -3.203 -11.555 0.226 1 89.94 229 GLY A C 1
ATOM 1697 O O . GLY A 1 229 ? -3.697 -12.57 -0.274 1 89.94 229 GLY A O 1
ATOM 1698 N N . THR A 1 230 ? -2.396 -10.859 -0.471 1 84.88 230 THR A N 1
ATOM 1699 C CA . THR A 1 230 ? -1.932 -11.273 -1.792 1 84.88 230 THR A CA 1
ATOM 1700 C C . THR A 1 230 ? -1.261 -12.641 -1.731 1 84.88 230 THR A C 1
ATOM 1702 O O . THR A 1 230 ? -1.303 -13.398 -2.701 1 84.88 230 THR A O 1
ATOM 1705 N N . SER A 1 231 ? -0.691 -12.984 -0.598 1 82.44 231 SER A N 1
ATOM 1706 C CA . SER A 1 231 ? -0.013 -14.266 -0.426 1 82.44 231 SER A CA 1
ATOM 1707 C C . SER A 1 231 ? -1.001 -15.43 -0.479 1 82.44 231 SER A C 1
ATOM 1709 O O . SER A 1 231 ? -0.629 -16.547 -0.826 1 82.44 231 SER A O 1
ATOM 1711 N N . HIS A 1 232 ? -2.193 -15.18 -0.145 1 81.94 232 HIS A N 1
ATOM 1712 C CA . HIS A 1 232 ? -3.201 -16.234 -0.207 1 81.94 232 HIS A CA 1
ATOM 1713 C C . HIS A 1 232 ? -3.414 -16.703 -1.641 1 81.94 232 HIS A C 1
ATOM 1715 O O . HIS A 1 232 ? -3.658 -17.891 -1.875 1 81.94 232 HIS A O 1
ATOM 1721 N N . LEU A 1 233 ? -3.35 -15.789 -2.514 1 78 233 LEU A N 1
ATOM 1722 C CA . LEU A 1 233 ? -3.512 -16.125 -3.924 1 78 233 LEU A CA 1
ATOM 1723 C C . LEU A 1 233 ? -2.367 -17 -4.406 1 78 233 LEU A C 1
ATOM 1725 O O . LEU A 1 233 ? -2.58 -17.938 -5.191 1 78 233 LEU A O 1
ATOM 1729 N N . ALA A 1 234 ? -1.26 -16.75 -3.916 1 75 234 ALA A N 1
ATOM 1730 C CA . ALA A 1 234 ? -0.077 -17.484 -4.352 1 75 234 ALA A CA 1
ATOM 1731 C C . ALA A 1 234 ? -0.132 -18.938 -3.885 1 75 234 ALA A C 1
ATOM 1733 O O . ALA A 1 234 ? 0.483 -19.812 -4.492 1 75 234 ALA A O 1
ATOM 1734 N N . HIS A 1 235 ? -0.789 -19.156 -2.801 1 74 235 HIS A N 1
ATOM 1735 C CA . HIS A 1 235 ? -0.866 -20.5 -2.248 1 74 235 HIS A CA 1
ATOM 1736 C C . HIS A 1 235 ? -2.004 -21.297 -2.885 1 74 235 HIS A C 1
ATOM 1738 O O . HIS A 1 235 ? -2.088 -22.516 -2.719 1 74 235 HIS A O 1
ATOM 1744 N N . SER A 1 236 ? -2.789 -20.578 -3.514 1 66.5 236 SER A N 1
ATOM 1745 C CA . SER A 1 236 ? -3.93 -21.281 -4.09 1 66.5 236 SER A CA 1
ATOM 1746 C C . SER A 1 236 ? -3.494 -22.203 -5.234 1 66.5 236 SER A C 1
ATOM 1748 O O . SER A 1 236 ? -2.67 -21.812 -6.062 1 66.5 236 SER A O 1
ATOM 1750 N N . ARG A 1 237 ? -3.48 -23.406 -5.043 1 59.12 237 ARG A N 1
ATOM 1751 C CA . ARG A 1 237 ? -3.035 -24.484 -5.91 1 59.12 237 ARG A CA 1
ATOM 1752 C C . ARG A 1 237 ? -3.605 -24.328 -7.316 1 59.12 237 ARG A C 1
ATOM 1754 O O . ARG A 1 237 ? -3.014 -24.812 -8.289 1 59.12 237 ARG A O 1
ATOM 1761 N N . SER A 1 238 ? -4.797 -23.938 -7.34 1 53.16 238 SER A N 1
ATOM 1762 C CA . SER A 1 238 ? -5.508 -24.031 -8.609 1 53.16 238 SER A CA 1
ATOM 1763 C C . SER A 1 238 ? -5.152 -22.875 -9.539 1 53.16 238 SER A C 1
ATOM 1765 O O . SER A 1 238 ? -5.465 -22.922 -10.734 1 53.16 238 SER A O 1
ATOM 1767 N N . LEU A 1 239 ? -4.586 -21.891 -8.961 1 51.97 239 LEU A N 1
ATOM 1768 C CA . LEU A 1 239 ? -4.539 -20.797 -9.922 1 51.97 239 LEU A CA 1
ATOM 1769 C C . LEU A 1 239 ? -3.242 -20.828 -10.719 1 51.97 239 LEU A C 1
ATOM 1771 O O . LEU A 1 239 ? -2.207 -20.344 -10.25 1 51.97 239 LEU A O 1
ATOM 1775 N N . THR A 1 240 ? -2.932 -22 -11.406 1 53.66 240 THR A N 1
ATOM 1776 C CA . THR A 1 240 ? -1.828 -22.078 -12.359 1 53.66 240 THR A CA 1
ATOM 1777 C C . THR A 1 240 ? -1.573 -20.719 -12.992 1 53.66 240 THR A C 1
ATOM 1779 O O . THR A 1 240 ? -0.423 -20.344 -13.234 1 53.66 240 THR A O 1
ATOM 1782 N N . ASP A 1 241 ? -2.646 -20.094 -13.391 1 63.06 241 ASP A N 1
ATOM 1783 C CA . ASP A 1 241 ? -2.439 -18.875 -14.164 1 63.06 241 ASP A CA 1
ATOM 1784 C C . ASP A 1 241 ? -2.75 -17.641 -13.32 1 63.06 241 ASP A C 1
ATOM 1786 O O . ASP A 1 241 ? -3.633 -16.844 -13.664 1 63.06 241 ASP A O 1
ATOM 1790 N N . LEU A 1 242 ? -2.072 -17.578 -12.156 1 72.25 242 LEU A N 1
ATOM 1791 C CA . LEU A 1 242 ? -2.371 -16.484 -11.227 1 72.25 242 LEU A CA 1
ATOM 1792 C C . LEU A 1 242 ? -1.781 -15.172 -11.727 1 72.25 242 LEU A C 1
ATOM 1794 O O . LEU A 1 242 ? -2.121 -14.102 -11.211 1 72.25 242 LEU A O 1
ATOM 1798 N N . ALA A 1 243 ? -0.983 -15.242 -12.734 1 78.44 243 ALA A N 1
ATOM 1799 C CA . ALA A 1 243 ? -0.27 -14.055 -13.211 1 78.44 243 ALA A CA 1
ATOM 1800 C C . ALA A 1 243 ? -1.245 -12.977 -13.664 1 78.44 243 ALA A C 1
ATOM 1802 O O . ALA A 1 243 ? -1.096 -11.805 -13.305 1 78.44 243 ALA A O 1
ATOM 1803 N N . PRO A 1 244 ? -2.316 -13.453 -14.305 1 82.06 244 PRO A N 1
ATOM 1804 C CA . PRO A 1 244 ? -3.264 -12.422 -14.734 1 82.06 244 PRO A CA 1
ATOM 1805 C C . PRO A 1 244 ? -3.947 -11.727 -13.555 1 82.06 244 PRO A C 1
ATOM 1807 O O . PRO A 1 244 ? -4.227 -10.523 -13.625 1 82.06 244 PRO A O 1
ATOM 1810 N N . LEU A 1 245 ? -4.203 -12.469 -12.531 1 85.25 245 LEU A N 1
ATOM 1811 C CA . LEU A 1 245 ? -4.84 -11.875 -11.359 1 85.25 245 LEU A CA 1
ATOM 1812 C C . LEU A 1 245 ? -3.922 -10.852 -10.703 1 85.25 245 LEU A C 1
ATOM 1814 O O . LEU A 1 245 ? -4.375 -9.781 -10.281 1 85.25 245 LEU A O 1
ATOM 1818 N N . PHE A 1 246 ? -2.693 -11.117 -10.68 1 84.69 246 PHE A N 1
ATOM 1819 C CA . PHE A 1 246 ? -1.729 -10.188 -10.102 1 84.69 246 PHE A CA 1
ATOM 1820 C C . PHE A 1 246 ? -1.624 -8.93 -10.961 1 84.69 246 PHE A C 1
ATOM 1822 O O . PHE A 1 246 ? -1.445 -7.828 -10.43 1 84.69 246 PHE A O 1
ATOM 1829 N N . ASP A 1 247 ? -1.728 -9.133 -12.242 1 85.94 247 ASP A N 1
ATOM 1830 C CA . ASP A 1 247 ? -1.742 -7.984 -13.148 1 85.94 247 ASP A CA 1
ATOM 1831 C C . ASP A 1 247 ? -2.941 -7.082 -12.867 1 85.94 247 ASP A C 1
ATOM 1833 O O . ASP A 1 247 ? -2.807 -5.855 -12.836 1 85.94 247 ASP A O 1
ATOM 1837 N N . ALA A 1 248 ? -3.998 -7.742 -12.633 1 86.75 248 ALA A N 1
ATOM 1838 C CA . ALA A 1 248 ? -5.211 -6.984 -12.344 1 86.75 248 ALA A CA 1
ATOM 1839 C C . ALA A 1 248 ? -5.074 -6.207 -11.039 1 86.75 248 ALA A C 1
ATOM 1841 O O . ALA A 1 248 ? -5.496 -5.051 -10.945 1 86.75 248 ALA A O 1
ATOM 1842 N N . LEU A 1 249 ? -4.445 -6.801 -10.039 1 87.69 249 LEU A N 1
ATOM 1843 C CA . LEU A 1 249 ? -4.293 -6.191 -8.719 1 87.69 249 LEU A CA 1
ATOM 1844 C C . LEU A 1 249 ? -3.352 -4.992 -8.781 1 87.69 249 LEU A C 1
ATOM 1846 O O . LEU A 1 249 ? -3.438 -4.086 -7.953 1 87.69 249 LEU A O 1
ATOM 1850 N N . GLU A 1 250 ? -2.508 -4.98 -9.719 1 83.31 250 GLU A N 1
ATOM 1851 C CA . GLU A 1 250 ? -1.562 -3.881 -9.875 1 83.31 250 GLU A CA 1
ATOM 1852 C C . GLU A 1 250 ? -2.189 -2.723 -10.648 1 83.31 250 GLU A C 1
ATOM 1854 O O . GLU A 1 250 ? -1.74 -1.58 -10.531 1 83.31 250 GLU A O 1
ATOM 1859 N N . GLU A 1 251 ? -3.133 -3.084 -11.398 1 83.44 251 GLU A N 1
ATOM 1860 C CA . GLU A 1 251 ? -3.834 -2.047 -12.156 1 83.44 251 GLU A CA 1
ATOM 1861 C C . GLU A 1 251 ? -4.922 -1.391 -11.305 1 83.44 251 GLU A C 1
ATOM 1863 O O . GLU A 1 251 ? -6.113 -1.621 -11.523 1 83.44 251 GLU A O 1
ATOM 1868 N N . GLN A 1 252 ? -4.547 -0.481 -10.609 1 79 252 GLN A N 1
ATOM 1869 C CA . GLN A 1 252 ? -5.375 0.11 -9.562 1 79 252 GLN A CA 1
ATOM 1870 C C . GLN A 1 252 ? -6.617 0.775 -10.156 1 79 252 GLN A C 1
ATOM 1872 O O . GLN A 1 252 ? -7.715 0.648 -9.609 1 79 252 GLN A O 1
ATOM 1877 N N . VAL A 1 253 ? -6.461 1.368 -11.258 1 78.06 253 VAL A N 1
ATOM 1878 C CA . VAL A 1 253 ? -7.566 2.111 -11.852 1 78.06 253 VAL A CA 1
ATOM 1879 C C . VAL A 1 253 ? -8.68 1.146 -12.258 1 78.06 253 VAL A C 1
ATOM 1881 O O . VAL A 1 253 ? -9.859 1.405 -12 1 78.06 253 VAL A O 1
ATOM 1884 N N . VAL A 1 254 ? -8.305 0.036 -12.852 1 82.94 254 VAL A N 1
ATOM 1885 C CA . VAL A 1 254 ? -9.273 -0.956 -13.305 1 82.94 254 VAL A CA 1
ATOM 1886 C C . VAL A 1 254 ? -9.984 -1.575 -12.109 1 82.94 254 VAL A C 1
ATOM 1888 O O . VAL A 1 254 ? -11.203 -1.743 -12.117 1 82.94 254 VAL A O 1
ATOM 1891 N N . LEU A 1 255 ? -9.25 -1.874 -11.156 1 88.25 255 LEU A N 1
ATOM 1892 C CA . LEU A 1 255 ? -9.82 -2.473 -9.953 1 88.25 255 LEU A CA 1
ATOM 1893 C C . LEU A 1 255 ? -10.781 -1.509 -9.266 1 88.25 255 LEU A C 1
ATOM 1895 O O . LEU A 1 255 ? -11.859 -1.913 -8.82 1 88.25 255 LEU A O 1
ATOM 1899 N N . MET A 1 256 ? -10.367 -0.314 -9.211 1 88.38 256 MET A N 1
ATOM 1900 C CA . MET A 1 256 ? -11.203 0.703 -8.578 1 88.38 256 MET A CA 1
ATOM 1901 C C . MET A 1 256 ? -12.539 0.834 -9.305 1 88.38 256 MET A C 1
ATOM 1903 O O . MET A 1 256 ? -13.594 0.887 -8.664 1 88.38 256 MET A O 1
ATOM 1907 N N . LYS A 1 257 ? -12.5 0.895 -10.562 1 88.31 257 LYS A N 1
ATOM 1908 C CA . LYS A 1 257 ? -13.719 1.042 -11.352 1 88.31 257 LYS A CA 1
ATOM 1909 C C . LYS A 1 257 ? -14.648 -0.156 -11.164 1 88.31 257 LYS A C 1
ATOM 1911 O O . LYS A 1 257 ? -15.844 0.011 -10.914 1 88.31 257 LYS A O 1
ATOM 1916 N N . LEU A 1 258 ? -14.078 -1.266 -11.242 1 91.56 258 LEU A N 1
ATOM 1917 C CA . LEU A 1 258 ? -14.859 -2.49 -11.102 1 91.56 258 LEU A CA 1
ATOM 1918 C C . LEU A 1 258 ? -15.516 -2.559 -9.727 1 91.56 258 LEU A C 1
ATOM 1920 O O . LEU A 1 258 ? -16.734 -2.777 -9.625 1 91.56 258 LEU A O 1
ATOM 1924 N N . MET A 1 259 ? -14.797 -2.338 -8.758 1 92.06 259 MET A N 1
ATOM 1925 C CA . MET A 1 259 ? -15.281 -2.492 -7.395 1 92.06 259 MET A CA 1
ATOM 1926 C C . MET A 1 259 ? -16.266 -1.378 -7.039 1 92.06 259 MET A C 1
ATOM 1928 O O . MET A 1 259 ? -17.234 -1.604 -6.309 1 92.06 259 MET A O 1
ATOM 1932 N N . SER A 1 260 ? -15.945 -0.238 -7.496 1 89.81 260 SER A N 1
ATOM 1933 C CA . SER A 1 260 ? -16.891 0.858 -7.297 1 89.81 260 SER A CA 1
ATOM 1934 C C . SER A 1 260 ? -18.234 0.557 -7.949 1 89.81 260 SER A C 1
ATOM 1936 O O . SER A 1 260 ? -19.281 0.718 -7.32 1 89.81 260 SER A O 1
ATOM 1938 N N . ASN A 1 261 ? -18.188 0.087 -9.172 1 90.31 261 ASN A N 1
ATOM 1939 C CA . ASN A 1 261 ? -19.422 -0.262 -9.875 1 90.31 261 ASN A CA 1
ATOM 1940 C C . ASN A 1 261 ? -20.203 -1.345 -9.141 1 90.31 261 ASN A C 1
ATOM 1942 O O . ASN A 1 261 ? -21.422 -1.251 -9.008 1 90.31 261 ASN A O 1
ATOM 1946 N N . LEU A 1 262 ? -19.531 -2.254 -8.648 1 90.94 262 LEU A N 1
ATOM 1947 C CA . LEU A 1 262 ? -20.156 -3.359 -7.938 1 90.94 262 LEU A CA 1
ATOM 1948 C C . LEU A 1 262 ? -20.781 -2.881 -6.629 1 90.94 262 LEU A C 1
ATOM 1950 O O . LEU A 1 262 ? -21.844 -3.357 -6.234 1 90.94 262 LEU A O 1
ATOM 1954 N N . SER A 1 263 ? -20.094 -2.012 -6.023 1 88.31 263 SER A N 1
ATOM 1955 C CA . SER A 1 263 ? -20.531 -1.527 -4.723 1 88.31 263 SER A CA 1
ATOM 1956 C C . SER A 1 263 ? -21.781 -0.653 -4.855 1 88.31 263 SER A C 1
ATOM 1958 O O . SER A 1 263 ? -22.516 -0.464 -3.885 1 88.31 263 SER A O 1
ATOM 1960 N N . GLU A 1 264 ? -21.938 -0.082 -5.961 1 84.25 264 GLU A N 1
ATOM 1961 C CA . GLU A 1 264 ? -23.062 0.834 -6.188 1 84.25 264 GLU A CA 1
ATOM 1962 C C . GLU A 1 264 ? -24.281 0.095 -6.73 1 84.25 264 GLU A C 1
ATOM 1964 O O . GLU A 1 264 ? -25.391 0.634 -6.73 1 84.25 264 GLU A O 1
ATOM 1969 N N . GLU A 1 265 ? -24.031 -1.067 -7.148 1 77.94 265 GLU A N 1
ATOM 1970 C CA . GLU A 1 265 ? -25.141 -1.849 -7.668 1 77.94 265 GLU A CA 1
ATOM 1971 C C . GLU A 1 265 ? -26.172 -2.15 -6.578 1 77.94 265 GLU A C 1
ATOM 1973 O O . GLU A 1 265 ? -25.797 -2.518 -5.461 1 77.94 265 GLU A O 1
ATOM 1978 N N . PRO A 1 266 ? -27.328 -1.834 -6.996 1 66.69 266 PRO A N 1
ATOM 1979 C CA . PRO A 1 266 ? -28.375 -2.16 -6.023 1 66.69 266 PRO A CA 1
ATOM 1980 C C . PRO A 1 266 ? -28.453 -3.652 -5.715 1 66.69 266 PRO A C 1
ATOM 1982 O O . PRO A 1 266 ? -28.375 -4.48 -6.625 1 66.69 266 PRO A O 1
ATOM 1985 N N . SER A 1 267 ? -28.125 -4.008 -4.602 1 69.88 267 SER A N 1
ATOM 1986 C CA . SER A 1 267 ? -28.281 -5.383 -4.141 1 69.88 267 SER A CA 1
ATOM 1987 C C . SER A 1 267 ? -29.047 -5.445 -2.826 1 69.88 267 SER A C 1
ATOM 1989 O O . SER A 1 267 ? -29 -4.508 -2.025 1 69.88 267 SER A O 1
ATOM 1991 N N . ALA A 1 268 ? -29.906 -6.438 -2.805 1 66.38 268 ALA A N 1
ATOM 1992 C CA . ALA A 1 268 ? -30.688 -6.637 -1.587 1 66.38 268 ALA A CA 1
ATOM 1993 C C . ALA A 1 268 ? -29.781 -6.781 -0.37 1 66.38 268 ALA A C 1
ATOM 1995 O O . ALA A 1 268 ? -30.156 -6.406 0.744 1 66.38 268 ALA A O 1
ATOM 1996 N N . THR A 1 269 ? -28.609 -7.184 -0.614 1 70.81 269 THR A N 1
ATOM 1997 C CA . THR A 1 269 ? -27.719 -7.5 0.491 1 70.81 269 THR A CA 1
ATOM 1998 C C . THR A 1 269 ? -26.734 -6.352 0.745 1 70.81 269 THR A C 1
ATOM 2000 O O . THR A 1 269 ? -26.031 -6.34 1.758 1 70.81 269 THR A O 1
ATOM 2003 N N . GLY A 1 270 ? -26.703 -5.367 -0.139 1 81.31 270 GLY A N 1
ATOM 2004 C CA . GLY A 1 270 ? -25.75 -4.285 -0.015 1 81.31 270 GLY A CA 1
ATOM 2005 C C . GLY A 1 270 ? -24.344 -4.672 -0.46 1 81.31 270 GLY A C 1
ATOM 2006 O O . GLY A 1 270 ? -23.391 -3.918 -0.257 1 81.31 270 GLY A O 1
ATOM 2007 N N . VAL A 1 271 ? -24.281 -5.902 -1.022 1 90.56 271 VAL A N 1
ATOM 2008 C CA . VAL A 1 271 ? -23 -6.41 -1.486 1 90.56 271 VAL A CA 1
ATOM 2009 C C . VAL A 1 271 ? -23.109 -6.816 -2.955 1 90.56 271 VAL A C 1
ATOM 2011 O O . VAL A 1 271 ? -24.062 -7.469 -3.359 1 90.56 271 VAL A O 1
ATOM 2014 N N . GLY A 1 272 ? -22.219 -6.297 -3.744 1 93.31 272 GLY A N 1
ATOM 2015 C CA . GLY A 1 272 ? -22.125 -6.715 -5.133 1 93.31 272 GLY A CA 1
ATOM 2016 C C . GLY A 1 272 ? -21.125 -7.82 -5.363 1 93.31 272 GLY A C 1
ATOM 2017 O O . GLY A 1 272 ? -20.047 -7.836 -4.738 1 93.31 272 GLY A O 1
ATOM 2018 N N . VAL A 1 273 ? -21.484 -8.766 -6.277 1 93.75 273 VAL A N 1
ATOM 2019 C CA . VAL A 1 273 ? -20.594 -9.883 -6.582 1 93.75 273 VAL A CA 1
ATOM 2020 C C . VAL A 1 273 ? -20.422 -10.008 -8.094 1 93.75 273 VAL A C 1
ATOM 2022 O O . VAL A 1 273 ? -21.406 -9.961 -8.844 1 93.75 273 VAL A O 1
ATOM 2025 N N . SER A 1 274 ? -19.25 -10.07 -8.531 1 95.44 274 SER A N 1
ATOM 2026 C CA . SER A 1 274 ? -18.906 -10.383 -9.914 1 95.44 274 SER A CA 1
ATOM 2027 C C . SER A 1 274 ? -18.141 -11.688 -10.008 1 95.44 274 SER A C 1
ATOM 2029 O O . SER A 1 274 ? -17.156 -11.891 -9.289 1 95.44 274 SER A O 1
ATOM 2031 N N . ILE A 1 275 ? -18.594 -12.602 -10.961 1 94.56 275 ILE A N 1
ATOM 2032 C CA . ILE A 1 275 ? -17.984 -13.93 -11.047 1 94.56 275 ILE A CA 1
ATOM 2033 C C . ILE A 1 275 ? -17.391 -14.133 -12.43 1 94.56 275 ILE A C 1
ATOM 2035 O O . ILE A 1 275 ? -18.094 -14.086 -13.438 1 94.56 275 ILE A O 1
ATOM 2039 N N . GLY A 1 276 ? -16.109 -14.344 -12.453 1 92.69 276 GLY A N 1
ATOM 2040 C CA . GLY A 1 276 ? -15.406 -14.68 -13.68 1 92.69 276 GLY A CA 1
ATOM 2041 C C . GLY A 1 276 ? -15.609 -13.656 -14.789 1 92.69 276 GLY A C 1
ATOM 2042 O O . GLY A 1 276 ? -15.281 -12.484 -14.617 1 92.69 276 GLY A O 1
ATOM 2043 N N . SER A 1 277 ? -16.297 -14.07 -15.797 1 93.31 277 SER A N 1
ATOM 2044 C CA . SER A 1 277 ? -16.438 -13.258 -17 1 93.31 277 SER A CA 1
ATOM 2045 C C . SER A 1 277 ? -17.359 -12.07 -16.766 1 93.31 277 SER A C 1
ATOM 2047 O O . SER A 1 277 ? -17.359 -11.109 -17.531 1 93.31 277 SER A O 1
ATOM 2049 N N . GLU A 1 278 ? -18.094 -12.086 -15.719 1 93.44 278 GLU A N 1
ATOM 2050 C CA . GLU A 1 278 ? -19 -10.984 -15.398 1 93.44 278 GLU A CA 1
ATOM 2051 C C . GLU A 1 278 ? -18.219 -9.688 -15.156 1 93.44 278 GLU A C 1
ATOM 2053 O O . GLU A 1 278 ? -18.797 -8.594 -15.227 1 93.44 278 GLU A O 1
ATOM 2058 N N . SER A 1 279 ? -16.969 -9.828 -14.773 1 90.75 279 SER A N 1
ATOM 2059 C CA . SER A 1 279 ? -16.156 -8.656 -14.484 1 90.75 279 SER A CA 1
ATOM 2060 C C . SER A 1 279 ? -15.781 -7.918 -15.766 1 90.75 279 SER A C 1
ATOM 2062 O O . SER A 1 279 ? -15.344 -6.766 -15.711 1 90.75 279 SER A O 1
ATOM 2064 N N . HIS A 1 280 ? -15.852 -8.586 -16.891 1 91.38 280 HIS A N 1
ATOM 2065 C CA . HIS A 1 280 ? -15.414 -8.055 -18.172 1 91.38 280 HIS A CA 1
ATOM 2066 C C . HIS A 1 280 ? -13.953 -7.629 -18.141 1 91.38 280 HIS A C 1
ATOM 2068 O O . HIS A 1 280 ? -13.57 -6.625 -18.75 1 91.38 280 HIS A O 1
ATOM 2074 N N . THR A 1 281 ? -13.211 -8.227 -17.312 1 89.69 281 THR A N 1
ATOM 2075 C CA . THR A 1 281 ? -11.758 -8.07 -17.188 1 89.69 281 THR A CA 1
ATOM 2076 C C . THR A 1 281 ? -11.055 -9.406 -17.406 1 89.69 281 THR A C 1
ATOM 2078 O O . THR A 1 281 ? -11.164 -10.312 -16.578 1 89.69 281 THR A O 1
ATOM 2081 N N . PRO A 1 282 ? -10.398 -9.477 -18.5 1 87.69 282 PRO A N 1
ATOM 2082 C CA . PRO A 1 282 ? -9.789 -10.766 -18.844 1 87.69 282 PRO A CA 1
ATOM 2083 C C . PRO A 1 282 ? -8.922 -11.32 -17.719 1 87.69 282 PRO A C 1
ATOM 2085 O O . PRO A 1 282 ? -8.875 -12.539 -17.5 1 87.69 282 PRO A O 1
ATOM 2088 N N . GLU A 1 283 ? -8.273 -10.445 -16.984 1 89.06 283 GLU A N 1
ATOM 2089 C CA . GLU A 1 283 ? -7.359 -10.859 -15.922 1 89.06 283 GLU A CA 1
ATOM 2090 C C . GLU A 1 283 ? -8.117 -11.461 -14.742 1 89.06 283 GLU A C 1
ATOM 2092 O O . GLU A 1 283 ? -7.52 -12.117 -13.883 1 89.06 283 GLU A O 1
ATOM 2097 N N . LEU A 1 284 ? -9.453 -11.367 -14.734 1 90.25 284 LEU A N 1
ATOM 2098 C CA . LEU A 1 284 ? -10.242 -11.82 -13.602 1 90.25 284 LEU A CA 1
ATOM 2099 C C . LEU A 1 284 ? -11.18 -12.953 -14 1 90.25 284 LEU A C 1
ATOM 2101 O O . LEU A 1 284 ? -12.164 -13.227 -13.312 1 90.25 284 LEU A O 1
ATOM 2105 N N . LEU A 1 285 ? -10.891 -13.648 -15.078 1 88.25 285 LEU A N 1
ATOM 2106 C CA . LEU A 1 285 ? -11.758 -14.68 -15.625 1 88.25 285 LEU A CA 1
ATOM 2107 C C . LEU A 1 285 ? -11.922 -15.828 -14.633 1 88.25 285 LEU A C 1
ATOM 2109 O O . LEU A 1 285 ? -12.953 -16.5 -14.625 1 88.25 285 LEU A O 1
ATOM 2113 N N . HIS A 1 286 ? -10.984 -16.062 -13.844 1 86.19 286 HIS A N 1
ATOM 2114 C CA . HIS A 1 286 ? -11.039 -17.172 -12.906 1 86.19 286 HIS A CA 1
ATOM 2115 C C . HIS A 1 286 ? -11.133 -16.688 -11.469 1 86.19 286 HIS A C 1
ATOM 2117 O O . HIS A 1 286 ? -10.742 -17.391 -10.539 1 86.19 286 HIS A O 1
ATOM 2123 N N . ALA A 1 287 ? -11.57 -15.477 -11.352 1 91.06 287 ALA A N 1
ATOM 2124 C CA . ALA A 1 287 ? -11.695 -14.891 -10.023 1 91.06 287 ALA A CA 1
ATOM 2125 C C . ALA A 1 287 ? -13.094 -14.32 -9.797 1 91.06 287 ALA A C 1
ATOM 2127 O O . ALA A 1 287 ? -13.844 -14.117 -10.75 1 91.06 287 ALA A O 1
ATOM 2128 N N . SER A 1 288 ? -13.438 -14.227 -8.57 1 93.5 288 SER A N 1
ATOM 2129 C CA . SER A 1 288 ? -14.648 -13.523 -8.156 1 93.5 288 SER A CA 1
ATOM 2130 C C . SER A 1 288 ? -14.32 -12.305 -7.305 1 93.5 288 SER A C 1
ATOM 2132 O O . SER A 1 288 ? -13.328 -12.305 -6.57 1 93.5 288 SER A O 1
ATOM 2134 N N . VAL A 1 289 ? -15.148 -11.297 -7.449 1 95.44 289 VAL A N 1
ATOM 2135 C CA . VAL A 1 289 ? -14.984 -10.047 -6.707 1 95.44 289 VAL A CA 1
ATOM 2136 C C . VAL A 1 289 ? -16.25 -9.758 -5.902 1 95.44 289 VAL A C 1
ATOM 2138 O O . VAL A 1 289 ? -17.359 -9.797 -6.441 1 95.44 289 VAL A O 1
ATOM 2141 N N . VAL A 1 290 ? -16.062 -9.562 -4.645 1 95.06 290 VAL A N 1
ATOM 2142 C CA . VAL A 1 290 ? -17.141 -9.156 -3.748 1 95.06 290 VAL A CA 1
ATOM 2143 C C . VAL A 1 290 ? -16.875 -7.746 -3.229 1 95.06 290 VAL A C 1
ATOM 2145 O O . VAL A 1 290 ? -15.789 -7.461 -2.721 1 95.06 290 VAL A O 1
ATOM 2148 N N . SER A 1 291 ? -17.828 -6.859 -3.377 1 96.19 291 SER A N 1
ATOM 2149 C CA . SER A 1 291 ? -17.594 -5.469 -3 1 96.19 291 SER A CA 1
ATOM 2150 C C . SER A 1 291 ? -18.828 -4.852 -2.352 1 96.19 291 SER A C 1
ATOM 2152 O O . SER A 1 291 ? -19.953 -5.152 -2.746 1 96.19 291 SER A O 1
ATOM 2154 N N . SER A 1 292 ? -18.641 -4.016 -1.406 1 94.69 292 SER A N 1
ATOM 2155 C CA . SER A 1 292 ? -19.688 -3.217 -0.774 1 94.69 292 SER A CA 1
ATOM 2156 C C . SER A 1 292 ? -19.25 -1.771 -0.584 1 94.69 292 SER A C 1
ATOM 2158 O O . SER A 1 292 ? -18.078 -1.513 -0.262 1 94.69 292 SER A O 1
ATOM 2160 N N . GLY A 1 293 ? -20.172 -0.901 -0.813 1 93.19 293 GLY A N 1
ATOM 2161 C CA . GLY A 1 293 ? -19.906 0.494 -0.509 1 93.19 293 GLY A CA 1
ATOM 2162 C C . GLY A 1 293 ? -20 0.814 0.97 1 93.19 293 GLY A C 1
ATOM 2163 O O . GLY A 1 293 ? -20.734 0.141 1.707 1 93.19 293 GLY A O 1
ATOM 2164 N N . TYR A 1 294 ? -19.234 1.805 1.424 1 90.69 294 TYR A N 1
ATOM 2165 C CA . TYR A 1 294 ? -19.422 2.303 2.783 1 90.69 294 TYR A CA 1
ATOM 2166 C C . TYR A 1 294 ? -19.484 3.824 2.801 1 90.69 294 TYR A C 1
ATOM 2168 O O . TYR A 1 294 ? -19.047 4.484 1.853 1 90.69 294 TYR A O 1
ATOM 2176 N N . GLY A 1 295 ? -20.047 4.43 3.969 1 86.88 295 GLY A N 1
ATOM 2177 C CA . GLY A 1 295 ? -20.172 5.867 4.145 1 86.88 295 GLY A CA 1
ATOM 2178 C C . GLY A 1 295 ? -21.453 6.43 3.559 1 86.88 295 GLY A C 1
ATOM 2179 O O . GLY A 1 295 ? -21.562 7.637 3.326 1 86.88 295 GLY A O 1
ATOM 2180 N N . ARG A 1 296 ? -22.453 5.641 3.229 1 76.25 296 ARG A N 1
ATOM 2181 C CA . ARG A 1 296 ? -23.75 6.09 2.736 1 76.25 296 ARG A CA 1
ATOM 2182 C C . ARG A 1 296 ? -24.547 6.781 3.84 1 76.25 296 ARG A C 1
ATOM 2184 O O . ARG A 1 296 ? -24.5 6.367 5 1 76.25 296 ARG A O 1
ATOM 2191 N N . SER A 1 297 ? -24.75 8.148 3.82 1 55.88 297 SER A N 1
ATOM 2192 C CA . SER A 1 297 ? -25.547 8.852 4.812 1 55.88 297 SER A CA 1
ATOM 2193 C C . SER A 1 297 ? -26.922 8.195 4.965 1 55.88 297 SER A C 1
ATOM 2195 O O . SER A 1 297 ? -27.594 7.914 3.971 1 55.88 297 SER A O 1
ATOM 2197 N N . THR A 1 298 ? -27.188 7.391 5.875 1 45.44 298 THR A N 1
ATOM 2198 C CA . THR A 1 298 ? -28.562 6.973 6.16 1 45.44 298 THR A CA 1
ATOM 2199 C C . THR A 1 298 ? -29.406 8.164 6.605 1 45.44 298 THR A C 1
ATOM 2201 O O . THR A 1 298 ? -29.312 8.602 7.754 1 45.44 298 THR A O 1
ATOM 2204 N N . SER A 1 299 ? -29.484 9.383 6.145 1 38.06 299 SER A N 1
ATOM 2205 C CA . SER A 1 299 ? -30.438 10.312 6.723 1 38.06 299 SER A CA 1
ATOM 2206 C C . SER A 1 299 ? -31.828 9.68 6.832 1 38.06 299 SER A C 1
ATOM 2208 O O . SER A 1 299 ? -32.344 9.141 5.855 1 38.06 299 SER A O 1
ATOM 2210 N N . PRO A 1 300 ? -32.344 9.5 8.047 1 34.84 300 PRO A N 1
ATOM 2211 C CA . PRO A 1 300 ? -33.781 9.25 8.172 1 34.84 300 PRO A CA 1
ATOM 2212 C C . PRO A 1 300 ? -34.625 10.32 7.48 1 34.84 300 PRO A C 1
ATOM 2214 O O . PRO A 1 300 ? -34.312 11.508 7.555 1 34.84 300 PRO A O 1
ATOM 2217 N N . VAL A 1 301 ? -35.312 10.102 6.402 1 33.72 301 VAL A N 1
ATOM 2218 C CA . VAL A 1 301 ? -36.344 10.992 5.922 1 33.72 301 VAL A CA 1
ATOM 2219 C C . VAL A 1 301 ? -37.219 11.469 7.094 1 33.72 301 VAL A C 1
ATOM 2221 O O . VAL A 1 301 ? -37.844 10.656 7.785 1 33.72 301 VAL A O 1
ATOM 2224 N N . ALA A 1 302 ? -36.906 12.594 7.762 1 32.12 302 ALA A N 1
ATOM 2225 C CA . ALA A 1 302 ? -37.938 13.219 8.57 1 32.12 302 ALA A CA 1
ATOM 2226 C C . ALA A 1 302 ? -39.281 13.242 7.82 1 32.12 302 ALA A C 1
ATOM 2228 O O . ALA A 1 302 ? -39.312 13.516 6.621 1 32.12 302 ALA A O 1
ATOM 2229 N N . ASN A 1 303 ? -40.312 12.586 8.172 1 30.22 303 ASN A N 1
ATOM 2230 C CA . ASN A 1 303 ? -41.719 12.633 7.789 1 30.22 303 ASN A CA 1
ATOM 2231 C C . ASN A 1 303 ? -42.25 14.062 7.703 1 30.22 303 ASN A C 1
ATOM 2233 O O . ASN A 1 303 ? -43.438 14.305 7.816 1 30.22 303 ASN A O 1
ATOM 2237 N N . ASP A 1 304 ? -41.562 15.164 8.055 1 30 304 ASP A N 1
ATOM 2238 C CA . ASP A 1 304 ? -42.469 16.297 8.039 1 30 304 ASP A CA 1
ATOM 2239 C C . ASP A 1 304 ? -43.062 16.531 6.645 1 30 304 ASP A C 1
ATOM 2241 O O . ASP A 1 304 ? -42.344 16.375 5.645 1 30 304 ASP A O 1
ATOM 2245 N N . SER A 1 305 ? -44.438 16.703 6.484 1 31.8 305 SER A N 1
ATOM 2246 C CA . SER A 1 305 ? -45.469 16.953 5.492 1 31.8 305 SER A CA 1
ATOM 2247 C C . SER A 1 305 ? -45.062 18.031 4.504 1 31.8 305 SER A C 1
ATOM 2249 O O . SER A 1 305 ? -45.469 18.016 3.342 1 31.8 305 SER A O 1
ATOM 2251 N N . GLU A 1 306 ? -45 19.406 4.969 1 30.55 306 GLU A N 1
ATOM 2252 C CA . GLU A 1 306 ? -45.312 20.531 4.105 1 30.55 306 GLU A CA 1
ATOM 2253 C C . GLU A 1 306 ? -44.156 20.828 3.152 1 30.55 306 GLU A C 1
ATOM 2255 O O . GLU A 1 306 ? -43.562 21.922 3.193 1 30.55 306 GLU A O 1
ATOM 2260 N N . ARG A 1 307 ? -43.125 20.031 3.078 1 29.66 307 ARG A N 1
ATOM 2261 C CA . ARG A 1 307 ? -42.125 20.547 2.121 1 29.66 307 ARG A CA 1
ATOM 2262 C C . ARG A 1 307 ? -42.75 20.656 0.727 1 29.66 307 ARG A C 1
ATOM 2264 O O . ARG A 1 307 ? -43.281 19.672 0.201 1 29.66 307 ARG A O 1
ATOM 2271 N N . ASN A 1 308 ? -43.094 21.875 0.38 1 28.84 308 ASN A N 1
ATOM 2272 C CA . ASN A 1 308 ? -43.375 22.25 -1.003 1 28.84 308 ASN A CA 1
ATOM 2273 C C . ASN A 1 308 ? -42.438 21.516 -1.977 1 28.84 308 ASN A C 1
ATOM 2275 O O . ASN A 1 308 ? -41.344 21.094 -1.604 1 28.84 308 ASN A O 1
ATOM 2279 N N . GLU A 1 309 ? -42.781 21.219 -3.248 1 31.77 309 GLU A N 1
ATOM 2280 C CA . GLU A 1 309 ? -42.375 20.578 -4.496 1 31.77 309 GLU A CA 1
ATOM 2281 C C . GLU A 1 309 ? -40.969 20.969 -4.879 1 31.77 309 GLU A C 1
ATOM 2283 O O . GLU A 1 309 ? -40.469 20.562 -5.93 1 31.77 309 GLU A O 1
ATOM 2288 N N . THR A 1 310 ? -40.438 22.172 -4.465 1 30.06 310 THR A N 1
ATOM 2289 C CA . THR A 1 310 ? -39.5 22.703 -5.465 1 30.06 310 THR A CA 1
ATOM 2290 C C . THR A 1 310 ? -38.312 21.781 -5.621 1 30.06 310 THR A C 1
ATOM 2292 O O . THR A 1 310 ? -37.969 21.391 -6.738 1 30.06 310 THR A O 1
ATOM 2295 N N . SER A 1 311 ? -37.031 22.328 -5.219 1 33 311 SER A N 1
ATOM 2296 C CA . SER A 1 311 ? -35.906 22 -6.102 1 33 311 SER A CA 1
ATOM 2297 C C . SER A 1 311 ? -35.469 20.562 -5.887 1 33 311 SER A C 1
ATOM 2299 O O . SER A 1 311 ? -35.188 20.141 -4.758 1 33 311 SER A O 1
ATOM 2301 N N . PRO A 1 312 ? -35.875 19.578 -6.652 1 33.97 312 PRO A N 1
ATOM 2302 C CA . PRO A 1 312 ? -35.5 18.156 -6.723 1 33.97 312 PRO A CA 1
ATOM 2303 C C . PRO A 1 312 ? -34.031 17.922 -6.441 1 33.97 312 PRO A C 1
ATOM 2305 O O . PRO A 1 312 ? -33.594 16.781 -6.242 1 33.97 312 PRO A O 1
ATOM 2308 N N . ASP A 1 313 ? -33.188 18.922 -6.766 1 33.38 313 ASP A N 1
ATOM 2309 C CA . ASP A 1 313 ? -31.828 18.609 -7.176 1 33.38 313 ASP A CA 1
ATOM 2310 C C . ASP A 1 313 ? -31 18.109 -5.992 1 33.38 313 ASP A C 1
ATOM 2312 O O . ASP A 1 313 ? -29.828 17.734 -6.156 1 33.38 313 ASP A O 1
ATOM 2316 N N . GLN A 1 314 ? -31.219 18.75 -4.852 1 33.94 314 GLN A N 1
ATOM 2317 C CA . GLN A 1 314 ? -30.156 18.312 -3.957 1 33.94 314 GLN A CA 1
ATOM 2318 C C . GLN A 1 314 ? -30.25 16.812 -3.686 1 33.94 314 GLN A C 1
ATOM 2320 O O . GLN A 1 314 ? -30.922 16.391 -2.734 1 33.94 314 GLN A O 1
ATOM 2325 N N . ASP A 1 315 ? -30.703 16.016 -4.535 1 35 315 ASP A N 1
ATOM 2326 C CA . ASP A 1 315 ? -30.578 14.562 -4.418 1 35 315 ASP A CA 1
ATOM 2327 C C . ASP A 1 315 ? -29.297 14.18 -3.689 1 35 315 ASP A C 1
ATOM 2329 O O . ASP A 1 315 ? -28.203 14.219 -4.273 1 35 315 ASP A O 1
ATOM 2333 N N . SER A 1 316 ? -28.891 14.727 -2.57 1 40.53 316 SER A N 1
ATOM 2334 C CA . SER A 1 316 ? -27.875 14.164 -1.679 1 40.53 316 SER A CA 1
ATOM 2335 C C . SER A 1 316 ? -27.672 12.68 -1.944 1 40.53 316 SER A C 1
ATOM 2337 O O . SER A 1 316 ? -28.469 11.844 -1.492 1 40.53 316 SER A O 1
ATOM 2339 N N . THR A 1 317 ? -27.562 12.211 -3.209 1 47.84 317 THR A N 1
ATOM 2340 C CA . THR A 1 317 ? -27.422 10.859 -3.746 1 47.84 317 THR A CA 1
ATOM 2341 C C . THR A 1 317 ? -26.547 10 -2.83 1 47.84 317 THR A C 1
ATOM 2343 O O . THR A 1 317 ? -25.5 10.445 -2.371 1 47.84 317 THR A O 1
ATOM 2346 N N . ASN A 1 318 ? -27.094 9.086 -2.004 1 63.91 318 ASN A N 1
ATOM 2347 C CA . ASN A 1 318 ? -26.797 7.992 -1.081 1 63.91 318 ASN A CA 1
ATOM 2348 C C . ASN A 1 318 ? -25.703 7.082 -1.618 1 63.91 318 ASN A C 1
ATOM 2350 O O . ASN A 1 318 ? -25.812 5.855 -1.526 1 63.91 318 ASN A O 1
ATOM 2354 N N . GLU A 1 319 ? -24.891 7.648 -2.457 1 78.75 319 GLU A N 1
ATOM 2355 C CA . GLU A 1 319 ? -23.797 6.809 -2.967 1 78.75 319 GLU A CA 1
ATOM 2356 C C . GLU A 1 319 ? -22.703 6.633 -1.924 1 78.75 319 GLU A C 1
ATOM 2358 O O . GLU A 1 319 ? -22.406 7.562 -1.171 1 78.75 319 GLU A O 1
ATOM 2363 N N . PRO A 1 320 ? -22.234 5.48 -1.954 1 87.81 320 PRO A N 1
ATOM 2364 C CA . PRO A 1 320 ? -21.141 5.262 -1.007 1 87.81 320 PRO A CA 1
ATOM 2365 C C . PRO A 1 320 ? -19.906 6.125 -1.312 1 87.81 320 PRO A C 1
ATOM 2367 O O . PRO A 1 320 ? -19.688 6.508 -2.465 1 87.81 320 PRO A O 1
ATOM 2370 N N . ILE A 1 321 ? -19.203 6.5 -0.355 1 87 321 ILE A N 1
ATOM 2371 C CA . ILE A 1 321 ? -18.047 7.375 -0.522 1 87 321 ILE A CA 1
ATOM 2372 C C . ILE A 1 321 ? -16.828 6.547 -0.937 1 87 321 ILE A C 1
ATOM 2374 O O . ILE A 1 321 ? -15.859 7.082 -1.486 1 87 321 ILE A O 1
ATOM 2378 N N . ALA A 1 322 ? -16.844 5.297 -0.659 1 91.56 322 ALA A N 1
ATOM 2379 C CA . ALA A 1 322 ? -15.781 4.371 -1.034 1 91.56 322 ALA A CA 1
ATOM 2380 C C . ALA A 1 322 ? -16.25 2.924 -0.932 1 91.56 322 ALA A C 1
ATOM 2382 O O . ALA A 1 322 ? -17.453 2.66 -0.824 1 91.56 322 ALA A O 1
ATOM 2383 N N . PHE A 1 323 ? -15.32 2.018 -1.127 1 94.12 323 PHE A N 1
ATOM 2384 C CA . PHE A 1 323 ? -15.758 0.625 -1.125 1 94.12 323 PHE A CA 1
ATOM 2385 C C . PHE A 1 323 ? -14.758 -0.249 -0.372 1 94.12 323 PHE A C 1
ATOM 2387 O O . PHE A 1 323 ? -13.633 0.177 -0.096 1 94.12 323 PHE A O 1
ATOM 2394 N N . VAL A 1 324 ? -15.25 -1.381 -0.001 1 96 324 VAL A N 1
ATOM 2395 C CA . VAL A 1 324 ? -14.477 -2.486 0.546 1 96 324 VAL A CA 1
ATOM 2396 C C . VAL A 1 324 ? -14.836 -3.781 -0.178 1 96 324 VAL A C 1
ATOM 2398 O O . VAL A 1 324 ? -15.984 -3.967 -0.597 1 96 324 VAL A O 1
ATOM 2401 N N . GLY A 1 325 ? -13.797 -4.582 -0.323 1 96.44 325 GLY A N 1
ATOM 2402 C CA . GLY A 1 325 ? -14.117 -5.809 -1.036 1 96.44 325 GLY A CA 1
ATOM 2403 C C . GLY A 1 325 ? -13.055 -6.879 -0.892 1 96.44 325 GLY A C 1
ATOM 2404 O O . GLY A 1 325 ? -12.086 -6.703 -0.151 1 96.44 325 GLY A O 1
ATOM 2405 N N . SER A 1 326 ? -13.359 -7.957 -1.52 1 95.94 326 SER A N 1
ATOM 2406 C CA . SER A 1 326 ? -12.508 -9.141 -1.514 1 95.94 326 SER A CA 1
ATOM 2407 C C . SER A 1 326 ? -12.438 -9.781 -2.895 1 95.94 326 SER A C 1
ATOM 2409 O O . SER A 1 326 ? -13.43 -9.789 -3.627 1 95.94 326 SER A O 1
ATOM 2411 N N . ILE A 1 327 ? -11.273 -10.25 -3.238 1 94.25 327 ILE A N 1
ATOM 2412 C CA . ILE A 1 327 ? -11.055 -10.938 -4.504 1 94.25 327 ILE A CA 1
ATOM 2413 C C . ILE A 1 327 ? -10.484 -12.328 -4.238 1 94.25 327 ILE A C 1
ATOM 2415 O O . ILE A 1 327 ? -9.523 -12.477 -3.475 1 94.25 327 ILE A O 1
ATOM 2419 N N . GLY A 1 328 ? -11.062 -13.305 -4.844 1 91.12 328 GLY A N 1
ATOM 2420 C CA . GLY A 1 328 ? -10.625 -14.688 -4.695 1 91.12 328 GLY A CA 1
ATOM 2421 C C . GLY A 1 328 ? -11.047 -15.57 -5.852 1 91.12 328 GLY A C 1
ATOM 2422 O O . GLY A 1 328 ? -11.609 -15.086 -6.836 1 91.12 328 GLY A O 1
ATOM 2423 N N . PRO A 1 329 ? -10.734 -16.797 -5.703 1 88.75 329 PRO A N 1
ATOM 2424 C CA . PRO A 1 329 ? -11.141 -17.734 -6.758 1 88.75 329 PRO A CA 1
ATOM 2425 C C . PRO A 1 329 ? -12.656 -17.859 -6.871 1 88.75 329 PRO A C 1
ATOM 2427 O O . PRO A 1 329 ? -13.383 -17.516 -5.941 1 88.75 329 PRO A O 1
ATOM 2430 N N . THR A 1 330 ? -13.117 -18.406 -7.957 1 90.19 330 THR A N 1
ATOM 2431 C CA . THR A 1 330 ? -14.547 -18.531 -8.188 1 90.19 330 THR A CA 1
ATOM 2432 C C . THR A 1 330 ? -15.172 -19.516 -7.211 1 90.19 330 THR A C 1
ATOM 2434 O O . THR A 1 330 ? -16.375 -19.484 -6.965 1 90.19 330 THR A O 1
ATOM 2437 N N . HIS A 1 331 ? -14.414 -20.406 -6.676 1 89.69 331 HIS A N 1
ATOM 2438 C CA . HIS A 1 331 ? -14.953 -21.391 -5.734 1 89.69 331 HIS A CA 1
ATOM 2439 C C . HIS A 1 331 ? -14.797 -20.906 -4.293 1 89.69 331 HIS A C 1
ATOM 2441 O O . HIS A 1 331 ? -14.695 -21.719 -3.375 1 89.69 331 HIS A O 1
ATOM 2447 N N . MET A 1 332 ? -14.688 -19.609 -4.121 1 89.94 332 MET A N 1
ATOM 2448 C CA . MET A 1 332 ? -14.547 -19.062 -2.775 1 89.94 332 MET A CA 1
ATOM 2449 C C . MET A 1 332 ? -15.82 -19.281 -1.963 1 89.94 332 MET A C 1
ATOM 2451 O O . MET A 1 332 ? -16.875 -19.594 -2.523 1 89.94 332 MET A O 1
ATOM 2455 N N . ASP A 1 333 ? -15.688 -19.156 -0.649 1 89.81 333 ASP A N 1
ATOM 2456 C CA . ASP A 1 333 ? -16.844 -19.188 0.241 1 89.81 333 ASP A CA 1
ATOM 2457 C C . ASP A 1 333 ? -17.625 -17.875 0.172 1 89.81 333 ASP A C 1
ATOM 2459 O O . ASP A 1 333 ? -17.391 -16.969 0.975 1 89.81 333 ASP A O 1
ATOM 2463 N N . TYR A 1 334 ? -18.609 -17.828 -0.667 1 91.25 334 TYR A N 1
ATOM 2464 C CA . TYR A 1 334 ? -19.344 -16.609 -0.953 1 91.25 334 TYR A CA 1
ATOM 2465 C C . TYR A 1 334 ? -20.109 -16.125 0.274 1 91.25 334 TYR A C 1
ATOM 2467 O O . TYR A 1 334 ? -20.125 -14.93 0.576 1 91.25 334 TYR A O 1
ATOM 2475 N N . ALA A 1 335 ? -20.703 -17 0.97 1 88.06 335 ALA A N 1
ATOM 2476 C CA . ALA A 1 335 ? -21.516 -16.625 2.125 1 88.06 335 ALA A CA 1
ATOM 2477 C C . ALA A 1 335 ? -20.656 -15.922 3.184 1 88.06 335 ALA A C 1
ATOM 2479 O O . ALA A 1 335 ? -21 -14.82 3.629 1 88.06 335 ALA A O 1
ATOM 2480 N N . ALA A 1 336 ? -19.578 -16.562 3.514 1 86.94 336 ALA A N 1
ATOM 2481 C CA . ALA A 1 336 ? -18.688 -16 4.527 1 86.94 336 ALA A CA 1
ATOM 2482 C C . ALA A 1 336 ? -18.062 -14.695 4.047 1 86.94 336 ALA A C 1
ATOM 2484 O O . ALA A 1 336 ? -17.938 -13.734 4.816 1 86.94 336 ALA A O 1
ATOM 2485 N N . THR A 1 337 ? -17.688 -14.648 2.834 1 91.56 337 THR A N 1
ATOM 2486 C CA . THR A 1 337 ? -17.031 -13.469 2.279 1 91.56 337 THR A CA 1
ATOM 2487 C C . THR A 1 337 ? -17.984 -12.289 2.219 1 91.56 337 THR A C 1
ATOM 2489 O O . THR A 1 337 ? -17.641 -11.18 2.615 1 91.56 337 THR A O 1
ATOM 2492 N N . MET A 1 338 ? -19.203 -12.555 1.739 1 91.75 338 MET A N 1
ATOM 2493 C CA . MET A 1 338 ? -20.203 -11.492 1.653 1 91.75 338 MET A CA 1
ATOM 2494 C C . MET A 1 338 ? -20.531 -10.938 3.037 1 91.75 338 MET A C 1
ATOM 2496 O O . MET A 1 338 ? -20.641 -9.727 3.219 1 91.75 338 MET A O 1
ATOM 2500 N N . ALA A 1 339 ? -20.625 -11.828 3.965 1 88.69 339 ALA A N 1
ATOM 2501 C CA . ALA A 1 339 ? -20.938 -11.414 5.332 1 88.69 339 ALA A CA 1
ATOM 2502 C C . ALA A 1 339 ? -19.812 -10.562 5.91 1 88.69 339 ALA A C 1
ATOM 2504 O O . ALA A 1 339 ? -20.062 -9.539 6.555 1 88.69 339 ALA A O 1
ATOM 2505 N N . ALA A 1 340 ? -18.625 -11.016 5.688 1 91 340 ALA A N 1
ATOM 2506 C CA . ALA A 1 340 ? -17.469 -10.305 6.211 1 91 340 ALA A CA 1
ATOM 2507 C C . ALA A 1 340 ? -17.328 -8.922 5.578 1 91 340 ALA A C 1
ATOM 2509 O O . ALA A 1 340 ? -17.094 -7.934 6.273 1 91 340 ALA A O 1
ATOM 2510 N N . VAL A 1 341 ? -17.484 -8.859 4.273 1 93.31 341 VAL A N 1
ATOM 2511 C CA . VAL A 1 341 ? -17.391 -7.598 3.541 1 93.31 341 VAL A CA 1
ATOM 2512 C C . VAL A 1 341 ? -18.453 -6.629 4.035 1 93.31 341 VAL A C 1
ATOM 2514 O O . VAL A 1 341 ? -18.172 -5.453 4.281 1 93.31 341 VAL A O 1
ATOM 2517 N N . ARG A 1 342 ? -19.609 -7.113 4.23 1 90.94 342 ARG A N 1
ATOM 2518 C CA . ARG A 1 342 ? -20.703 -6.285 4.719 1 90.94 342 ARG A CA 1
ATOM 2519 C C . ARG A 1 342 ? -20.422 -5.77 6.125 1 90.94 342 ARG A C 1
ATOM 2521 O O . ARG A 1 342 ? -20.672 -4.598 6.426 1 90.94 342 ARG A O 1
ATOM 2528 N N . ALA A 1 343 ? -19.953 -6.633 6.914 1 89.5 343 ALA A N 1
ATOM 2529 C CA . ALA A 1 343 ? -19.656 -6.254 8.297 1 89.5 343 ALA A CA 1
ATOM 2530 C C . ALA A 1 343 ? -18.594 -5.168 8.352 1 89.5 343 ALA A C 1
ATOM 2532 O O . ALA A 1 343 ? -18.719 -4.199 9.102 1 89.5 343 ALA A O 1
ATOM 2533 N N . VAL A 1 344 ? -17.578 -5.336 7.598 1 92.56 344 VAL A N 1
ATOM 2534 C CA . VAL A 1 344 ? -16.5 -4.359 7.578 1 92.56 344 VAL A CA 1
ATOM 2535 C C . VAL A 1 344 ? -17 -3.037 7 1 92.56 344 VAL A C 1
ATOM 2537 O O . VAL A 1 344 ? -16.672 -1.964 7.508 1 92.56 344 VAL A O 1
ATOM 2540 N N . ALA A 1 345 ? -17.812 -3.125 5.953 1 92.31 345 ALA A N 1
ATOM 2541 C CA . ALA A 1 345 ? -18.391 -1.923 5.363 1 92.31 345 ALA A CA 1
ATOM 2542 C C . ALA A 1 345 ? -19.234 -1.158 6.391 1 92.31 345 ALA A C 1
ATOM 2544 O O . ALA A 1 345 ? -19.172 0.071 6.457 1 92.31 345 ALA A O 1
ATOM 2545 N N . ARG A 1 346 ? -19.953 -1.865 7.117 1 89 346 ARG A N 1
ATOM 2546 C CA . ARG A 1 346 ? -20.781 -1.242 8.148 1 89 346 ARG A CA 1
ATOM 2547 C C . ARG A 1 346 ? -19.922 -0.556 9.203 1 89 346 ARG A C 1
ATOM 2549 O O . ARG A 1 346 ? -20.219 0.56 9.625 1 89 346 ARG A O 1
ATOM 2556 N N . TYR A 1 347 ? -18.938 -1.236 9.617 1 89.12 347 TYR A N 1
ATOM 2557 C CA . TYR A 1 347 ? -18.031 -0.635 10.586 1 89.12 347 TYR A CA 1
ATOM 2558 C C . TYR A 1 347 ? -17.438 0.662 10.039 1 89.12 347 TYR A C 1
ATOM 2560 O O . TYR A 1 347 ? -17.406 1.678 10.742 1 89.12 347 TYR A O 1
ATOM 2568 N N . LEU A 1 348 ? -16.953 0.604 8.828 1 91.5 348 LEU A N 1
ATOM 2569 C CA . LEU A 1 348 ? -16.297 1.768 8.234 1 91.5 348 LEU A CA 1
ATOM 2570 C C . LEU A 1 348 ? -17.297 2.908 8.047 1 91.5 348 LEU A C 1
ATOM 2572 O O . LEU A 1 348 ? -16.938 4.082 8.164 1 91.5 348 LEU A O 1
ATOM 2576 N N . THR A 1 349 ? -18.516 2.562 7.73 1 89.5 349 THR A N 1
ATOM 2577 C CA . THR A 1 349 ? -19.562 3.578 7.625 1 89.5 349 THR A CA 1
ATOM 2578 C C . THR A 1 349 ? -19.719 4.324 8.953 1 89.5 349 THR A C 1
ATOM 2580 O O . THR A 1 349 ? -19.797 5.555 8.969 1 89.5 349 THR A O 1
ATOM 2583 N N . PHE A 1 350 ? -19.734 3.557 9.961 1 84.81 350 PHE A N 1
ATOM 2584 C CA . PHE A 1 350 ? -19.844 4.152 11.281 1 84.81 350 PHE A CA 1
ATOM 2585 C C . PHE A 1 350 ? -18.609 4.996 11.602 1 84.81 350 PHE A C 1
ATOM 2587 O O . PHE A 1 350 ? -18.734 6.098 12.148 1 84.81 350 PHE A O 1
ATOM 2594 N N . PHE A 1 351 ? -17.531 4.539 11.289 1 84.88 351 PHE A N 1
ATOM 2595 C CA . PHE A 1 351 ? -16.281 5.207 11.578 1 84.88 351 PHE A CA 1
ATOM 2596 C C . PHE A 1 351 ? -16.219 6.578 10.906 1 84.88 351 PHE A C 1
ATOM 2598 O O . PHE A 1 351 ? -15.852 7.57 11.539 1 84.88 351 PHE A O 1
ATOM 2605 N N . VAL A 1 352 ? -16.594 6.641 9.641 1 84.44 352 VAL A N 1
ATOM 2606 C CA . VAL A 1 352 ? -16.469 7.879 8.875 1 84.44 352 VAL A CA 1
ATOM 2607 C C . VAL A 1 352 ? -17.594 8.836 9.273 1 84.44 352 VAL A C 1
ATOM 2609 O O . VAL A 1 352 ? -17.438 10.055 9.188 1 84.44 352 VAL A O 1
ATOM 2612 N N . SER A 1 353 ? -18.75 8.359 9.656 1 80.62 353 SER A N 1
ATOM 2613 C CA . SER A 1 353 ? -19.844 9.203 10.086 1 80.62 35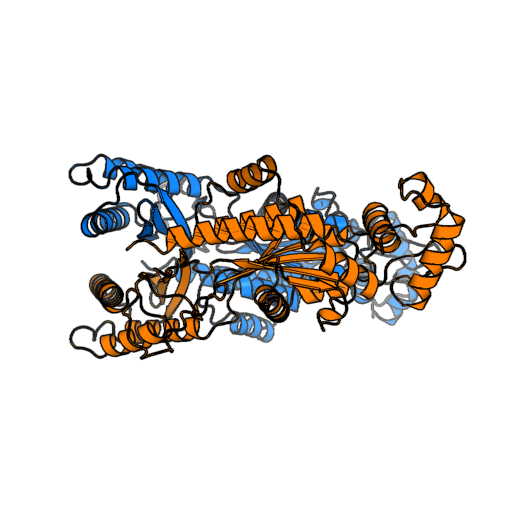3 SER A CA 1
ATOM 2614 C C . SER A 1 353 ? -19.531 9.914 11.398 1 80.62 353 SER A C 1
ATOM 2616 O O . SER A 1 353 ? -19.953 11.055 11.609 1 80.62 353 SER A O 1
ATOM 2618 N N . GLU A 1 354 ? -18.906 9.234 12.234 1 71.88 354 GLU A N 1
ATOM 2619 C CA . GLU A 1 354 ? -18.531 9.836 13.508 1 71.88 354 GLU A CA 1
ATOM 2620 C C . GLU A 1 354 ? -17.469 10.922 13.312 1 71.88 354 GLU A C 1
ATOM 2622 O O . GLU A 1 354 ? -17.453 11.906 14.055 1 71.88 354 GLU A O 1
ATOM 2627 N N . SER A 1 355 ? -16.672 10.727 12.336 1 62.78 355 SER A N 1
ATOM 2628 C CA . SER A 1 355 ? -15.648 11.727 12.055 1 62.78 355 SER A CA 1
ATOM 2629 C C . SER A 1 355 ? -16.266 12.969 11.398 1 62.78 355 SER A C 1
ATOM 2631 O O . SER A 1 355 ? -15.75 14.078 11.57 1 62.78 355 SER A O 1
ATOM 2633 N N . GLY A 1 356 ? -17.359 12.914 10.539 1 56.12 356 GLY A N 1
ATOM 2634 C CA . GLY A 1 356 ? -18 14.016 9.828 1 56.12 356 GLY A CA 1
ATOM 2635 C C . GLY A 1 356 ? -18.953 14.812 10.688 1 56.12 356 GLY A C 1
ATOM 2636 O O . GLY A 1 356 ? -19.312 15.945 10.352 1 56.12 356 GLY A O 1
ATOM 2637 N N . SER A 1 357 ? -19.719 14.273 11.664 1 46.47 357 SER A N 1
ATOM 2638 C CA . SER A 1 357 ? -20.797 14.953 12.391 1 46.47 357 SER A CA 1
ATOM 2639 C C . SER A 1 357 ? -20.219 15.984 13.359 1 46.47 357 SER A C 1
ATOM 2641 O O . SER A 1 357 ? -20.938 16.453 14.25 1 46.47 357 SER A O 1
ATOM 2643 N N . GLY A 1 358 ? -19.078 16.406 13.375 1 41.84 358 GLY A N 1
ATOM 2644 C CA . GLY A 1 358 ? -18.734 17.469 14.305 1 41.84 358 GLY A CA 1
ATOM 2645 C C . GLY A 1 358 ? -19.375 18.797 13.953 1 41.84 358 GLY A C 1
ATOM 2646 O O . GLY A 1 358 ? -18.938 19.484 13.031 1 41.84 358 GLY A O 1
ATOM 2647 N N . ASP A 1 359 ? -20.641 18.953 13.766 1 35.59 359 ASP A N 1
ATOM 2648 C CA . ASP A 1 359 ? -21.281 20.266 13.891 1 35.59 359 ASP A CA 1
ATOM 2649 C C . ASP A 1 359 ? -20.969 20.891 15.258 1 35.59 359 ASP A C 1
ATOM 2651 O O . ASP A 1 359 ? -21.016 20.203 16.281 1 35.59 359 ASP A O 1
ATOM 2655 N N . MET B 1 1 ? 38.562 -16.812 -13.477 1 85.94 1 MET B N 1
ATOM 2656 C CA . MET B 1 1 ? 37.281 -16.297 -12.938 1 85.94 1 MET B CA 1
ATOM 2657 C C . MET B 1 1 ? 36.5 -15.539 -14.008 1 85.94 1 MET B C 1
ATOM 2659 O O . MET B 1 1 ? 35.312 -15.266 -13.844 1 85.94 1 MET B O 1
ATOM 2663 N N . LEU B 1 2 ? 37.125 -15.414 -15.078 1 86.88 2 LEU B N 1
ATOM 2664 C CA . LEU B 1 2 ? 36.469 -14.828 -16.234 1 86.88 2 LEU B CA 1
ATOM 2665 C C . LEU B 1 2 ? 35.344 -15.727 -16.734 1 86.88 2 LEU B C 1
ATOM 2667 O O . LEU B 1 2 ? 34.281 -15.242 -17.109 1 86.88 2 LEU B O 1
ATOM 2671 N N . VAL B 1 3 ? 35.656 -16.984 -16.734 1 90.81 3 VAL B N 1
ATOM 2672 C CA . VAL B 1 3 ? 34.656 -17.953 -17.188 1 90.81 3 VAL B CA 1
ATOM 2673 C C . VAL B 1 3 ? 33.438 -17.906 -16.297 1 90.81 3 VAL B C 1
ATOM 2675 O O . VAL B 1 3 ? 32.312 -17.953 -16.766 1 90.81 3 VAL B O 1
ATOM 2678 N N . LEU B 1 4 ? 33.625 -17.859 -15.023 1 92.56 4 LEU B N 1
ATOM 2679 C CA . LEU B 1 4 ? 32.531 -17.766 -14.086 1 92.56 4 LEU B CA 1
ATOM 2680 C C . LEU B 1 4 ? 31.656 -16.547 -14.383 1 92.56 4 LEU B C 1
ATOM 2682 O O . LEU B 1 4 ? 30.422 -16.656 -14.438 1 92.56 4 LEU B O 1
ATOM 2686 N N . ARG B 1 5 ? 32.281 -15.477 -14.555 1 91.38 5 ARG B N 1
ATOM 2687 C CA . ARG B 1 5 ? 31.547 -14.25 -14.875 1 91.38 5 ARG B CA 1
ATOM 2688 C C . ARG B 1 5 ? 30.719 -14.414 -16.141 1 91.38 5 ARG B C 1
ATOM 2690 O O . ARG B 1 5 ? 29.562 -13.992 -16.203 1 91.38 5 ARG B O 1
ATOM 2697 N N . ALA B 1 6 ? 31.328 -15 -17.047 1 90.88 6 ALA B N 1
ATOM 2698 C CA . ALA B 1 6 ? 30.641 -15.211 -18.328 1 90.88 6 ALA B CA 1
ATOM 2699 C C . ALA B 1 6 ? 29.453 -16.141 -18.172 1 90.88 6 ALA B C 1
ATOM 2701 O O . ALA B 1 6 ? 28.391 -15.906 -18.75 1 90.88 6 ALA B O 1
ATOM 2702 N N . VAL B 1 7 ? 29.672 -17.188 -17.422 1 92.44 7 VAL B N 1
ATOM 2703 C CA . VAL B 1 7 ? 28.594 -18.156 -17.203 1 92.44 7 VAL B CA 1
ATOM 2704 C C . VAL B 1 7 ? 27.438 -17.469 -16.484 1 92.44 7 VAL B C 1
ATOM 2706 O O . VAL B 1 7 ? 26.281 -17.641 -16.875 1 92.44 7 VAL B O 1
ATOM 2709 N N . VAL B 1 8 ? 27.734 -16.734 -15.453 1 92.81 8 VAL B N 1
ATOM 2710 C CA . VAL B 1 8 ? 26.703 -16.062 -14.664 1 92.81 8 VAL B CA 1
ATOM 2711 C C . VAL B 1 8 ? 25.938 -15.07 -15.547 1 92.81 8 VAL B C 1
ATOM 2713 O O . VAL B 1 8 ? 24.703 -15.062 -15.555 1 92.81 8 VAL B O 1
ATOM 2716 N N . GLU B 1 9 ? 26.562 -14.281 -16.312 1 90.81 9 GLU B N 1
ATOM 2717 C CA . GLU B 1 9 ? 25.938 -13.297 -17.188 1 90.81 9 GLU B CA 1
ATOM 2718 C C . GLU B 1 9 ? 25.047 -13.969 -18.219 1 90.81 9 GLU B C 1
ATOM 2720 O O . GLU B 1 9 ? 23.922 -13.508 -18.469 1 90.81 9 GLU B O 1
ATOM 2725 N N . ASP B 1 10 ? 25.562 -15.008 -18.766 1 91.06 10 ASP B N 1
ATOM 2726 C CA . ASP B 1 10 ? 24.781 -15.719 -19.781 1 91.06 10 ASP B CA 1
ATOM 2727 C C . ASP B 1 10 ? 23.547 -16.375 -19.172 1 91.06 10 ASP B C 1
ATOM 2729 O O . ASP B 1 10 ? 22.484 -16.391 -19.797 1 91.06 10 ASP B O 1
ATOM 2733 N N . TYR B 1 11 ? 23.766 -16.953 -18.031 1 91 11 TYR B N 1
ATOM 2734 C CA . TYR B 1 11 ? 22.625 -17.594 -17.375 1 91 11 TYR B CA 1
ATOM 2735 C C . TYR B 1 11 ? 21.562 -16.578 -17.016 1 91 11 TYR B C 1
ATOM 2737 O O . TYR B 1 11 ? 20.359 -16.844 -17.156 1 91 11 TYR B O 1
ATOM 2745 N N . ILE B 1 12 ? 21.891 -15.461 -16.5 1 88.88 12 ILE B N 1
ATOM 2746 C CA . ILE B 1 12 ? 20.969 -14.391 -16.156 1 88.88 12 ILE B CA 1
ATOM 2747 C C . ILE B 1 12 ? 20.172 -13.977 -17.391 1 88.88 12 ILE B C 1
ATOM 2749 O O . ILE B 1 12 ? 18.953 -13.773 -17.312 1 88.88 12 ILE B O 1
ATOM 2753 N N . ARG B 1 13 ? 20.812 -13.953 -18.438 1 87 13 ARG B N 1
ATOM 2754 C CA . ARG B 1 13 ? 20.203 -13.492 -19.688 1 87 13 ARG B CA 1
ATOM 2755 C C . ARG B 1 13 ? 19.281 -14.562 -20.266 1 87 13 ARG B C 1
ATOM 2757 O O . ARG B 1 13 ? 18.156 -14.258 -20.672 1 87 13 ARG B O 1
ATOM 2764 N N . SER B 1 14 ? 19.703 -15.758 -20.25 1 86.38 14 SER B N 1
ATOM 2765 C CA . SER B 1 14 ? 19 -16.797 -21 1 86.38 14 SER B CA 1
ATOM 2766 C C . SER B 1 14 ? 18.172 -17.656 -20.062 1 86.38 14 SER B C 1
ATOM 2768 O O . SER B 1 14 ? 17.219 -18.328 -20.5 1 86.38 14 SER B O 1
ATOM 2770 N N . GLN B 1 15 ? 18.594 -17.75 -18.812 1 86.62 15 GLN B N 1
ATOM 2771 C CA . GLN B 1 15 ? 18 -18.641 -17.828 1 86.62 15 GLN B CA 1
ATOM 2772 C C . GLN B 1 15 ? 18.078 -20.109 -18.266 1 86.62 15 GLN B C 1
ATOM 2774 O O . GLN B 1 15 ? 17.172 -20.891 -18 1 86.62 15 GLN B O 1
ATOM 2779 N N . GLU B 1 16 ? 19.078 -20.391 -19.062 1 88 16 GLU B N 1
ATOM 2780 C CA . GLU B 1 16 ? 19.375 -21.734 -19.5 1 88 16 GLU B CA 1
ATOM 2781 C C . GLU B 1 16 ? 20.797 -22.141 -19.109 1 88 16 GLU B C 1
ATOM 2783 O O . GLU B 1 16 ? 21.719 -21.312 -19.125 1 88 16 GLU B O 1
ATOM 2788 N N . PRO B 1 17 ? 20.875 -23.422 -18.844 1 92.69 17 PRO B N 1
ATOM 2789 C CA . PRO B 1 17 ? 22.234 -23.859 -18.531 1 92.69 17 PRO B CA 1
ATOM 2790 C C . PRO B 1 17 ? 23.234 -23.516 -19.641 1 92.69 17 PRO B C 1
ATOM 2792 O O . PRO B 1 17 ? 22.906 -23.594 -20.828 1 92.69 17 PRO B O 1
ATOM 2795 N N . VAL B 1 18 ? 24.438 -23.203 -19.172 1 92.75 18 VAL B N 1
ATOM 2796 C CA . VAL B 1 18 ? 25.438 -22.656 -20.094 1 92.75 18 VAL B CA 1
ATOM 2797 C C . VAL B 1 18 ? 26.484 -23.719 -20.406 1 92.75 18 VAL B C 1
ATOM 2799 O O . VAL B 1 18 ? 27.094 -24.297 -19.5 1 92.75 18 VAL B O 1
ATOM 2802 N N . GLY B 1 19 ? 26.672 -23.953 -21.703 1 91 19 GLY B N 1
ATOM 2803 C CA . GLY B 1 19 ? 27.688 -24.891 -22.156 1 91 19 GLY B CA 1
ATOM 2804 C C . GLY B 1 19 ? 28.969 -24.219 -22.594 1 91 19 GLY B C 1
ATOM 2805 O O . GLY B 1 19 ? 28.969 -23.016 -22.906 1 91 19 GLY B O 1
ATOM 2806 N N . SER B 1 20 ? 30.031 -25.062 -22.641 1 89.56 20 SER B N 1
ATOM 2807 C CA . SER B 1 20 ? 31.328 -24.516 -23.016 1 89.56 20 SER B CA 1
ATOM 2808 C C . SER B 1 20 ? 31.344 -24.078 -24.469 1 89.56 20 SER B C 1
ATOM 2810 O O . SER B 1 20 ? 31.953 -23.062 -24.812 1 89.56 20 SER B O 1
ATOM 2812 N N . ALA B 1 21 ? 30.641 -24.75 -25.312 1 87.5 21 ALA B N 1
ATOM 2813 C CA . ALA B 1 21 ? 30.609 -24.406 -26.734 1 87.5 21 ALA B CA 1
ATOM 2814 C C . ALA B 1 21 ? 29.906 -23.078 -26.953 1 87.5 21 ALA B C 1
ATOM 2816 O O . ALA B 1 21 ? 30.375 -22.25 -27.734 1 87.5 21 ALA B O 1
ATOM 2817 N N . ALA B 1 22 ? 28.891 -22.922 -26.312 1 87.38 22 ALA B N 1
ATOM 2818 C CA . ALA B 1 22 ? 28.109 -21.688 -26.438 1 87.38 22 ALA B CA 1
ATOM 2819 C C . ALA B 1 22 ? 28.922 -20.484 -25.938 1 87.38 22 ALA B C 1
ATOM 2821 O O . ALA B 1 22 ? 28.891 -19.406 -26.547 1 87.38 22 ALA B O 1
ATOM 2822 N N . LEU B 1 23 ? 29.594 -20.641 -24.859 1 89.44 23 LEU B N 1
ATOM 2823 C CA . LEU B 1 23 ? 30.375 -19.562 -24.25 1 89.44 23 LEU B CA 1
ATOM 2824 C C . LEU B 1 23 ? 31.547 -19.172 -25.156 1 89.44 23 LEU B C 1
ATOM 2826 O O . LEU B 1 23 ? 31.891 -18 -25.25 1 89.44 23 LEU B O 1
ATOM 2830 N N . SER B 1 24 ? 32.156 -20.172 -25.781 1 87 24 SER B N 1
ATOM 2831 C CA . SER B 1 24 ? 33.281 -19.922 -26.656 1 87 24 SER B CA 1
ATOM 2832 C C . SER B 1 24 ? 32.844 -19.172 -27.906 1 87 24 SER B C 1
ATOM 2834 O O . SER B 1 24 ? 33.594 -18.312 -28.406 1 87 24 SER B O 1
ATOM 2836 N N . LYS B 1 25 ? 31.703 -19.422 -28.391 1 84.69 25 LYS B N 1
ATOM 2837 C CA . LYS B 1 25 ? 31.188 -18.812 -29.609 1 84.69 25 LYS B CA 1
ATOM 2838 C C . LYS B 1 25 ? 30.734 -17.375 -29.359 1 84.69 25 LYS B C 1
ATOM 2840 O O . LYS B 1 25 ? 31 -16.484 -30.156 1 84.69 25 LYS B O 1
ATOM 2845 N N . GLU B 1 26 ? 30.078 -17.25 -28.281 1 81.88 26 GLU B N 1
ATOM 2846 C CA . GLU B 1 26 ? 29.375 -15.992 -28.047 1 81.88 26 GLU B CA 1
ATOM 2847 C C . GLU B 1 26 ? 30.297 -14.961 -27.375 1 81.88 26 GLU B C 1
ATOM 2849 O O . GLU B 1 26 ? 30.109 -13.758 -27.562 1 81.88 26 GLU B O 1
ATOM 2854 N N . ARG B 1 27 ? 31.156 -15.594 -26.625 1 79.25 27 ARG B N 1
ATOM 2855 C CA . ARG B 1 27 ? 32 -14.68 -25.859 1 79.25 27 ARG B CA 1
ATOM 2856 C C . ARG B 1 27 ? 33.469 -14.781 -26.312 1 79.25 27 ARG B C 1
ATOM 2858 O O . ARG B 1 27 ? 33.938 -15.867 -26.641 1 79.25 27 ARG B O 1
ATOM 2865 N N . ASP B 1 28 ? 34.031 -13.75 -26.891 1 78.81 28 ASP B N 1
ATOM 2866 C CA . ASP B 1 28 ? 35.438 -13.742 -27.266 1 78.81 28 ASP B CA 1
ATOM 2867 C C . ASP B 1 28 ? 36.344 -13.812 -26.047 1 78.81 28 ASP B C 1
ATOM 2869 O O . ASP B 1 28 ? 36.969 -12.836 -25.688 1 78.81 28 ASP B O 1
ATOM 2873 N N . LEU B 1 29 ? 36.375 -15.031 -25.422 1 80.88 29 LEU B N 1
ATOM 2874 C CA . LEU B 1 29 ? 37.156 -15.172 -24.188 1 80.88 29 LEU B CA 1
ATOM 2875 C C . LEU B 1 29 ? 38.625 -15.5 -24.516 1 80.88 29 LEU B C 1
ATOM 2877 O O . LEU B 1 29 ? 39.469 -15.523 -23.625 1 80.88 29 LEU B O 1
ATOM 2881 N N . GLY B 1 30 ? 38.938 -15.695 -25.812 1 81.38 30 GLY B N 1
ATOM 2882 C CA . GLY B 1 30 ? 40.281 -15.938 -26.266 1 81.38 30 GLY B CA 1
ATOM 2883 C C . GLY B 1 30 ? 40.781 -17.328 -25.938 1 81.38 30 GLY B C 1
ATOM 2884 O O . GLY B 1 30 ? 42 -17.578 -25.953 1 81.38 30 GLY B O 1
ATOM 2885 N N . VAL B 1 31 ? 39.906 -18.156 -25.469 1 85 31 VAL B N 1
ATOM 2886 C CA . VAL B 1 31 ? 40.312 -19.5 -25.094 1 85 31 VAL B CA 1
ATOM 2887 C C . VAL B 1 31 ? 39.406 -20.516 -25.797 1 85 31 VAL B C 1
ATOM 2889 O O . VAL B 1 31 ? 38.281 -20.172 -26.234 1 85 31 VAL B O 1
ATOM 2892 N N . SER B 1 32 ? 39.906 -21.734 -26.016 1 86.5 32 SER B N 1
ATOM 2893 C CA . SER B 1 32 ? 39.156 -22.781 -26.719 1 86.5 32 SER B CA 1
ATOM 2894 C C . SER B 1 32 ? 38 -23.297 -25.859 1 86.5 32 SER B C 1
ATOM 2896 O O . SER B 1 32 ? 38 -23.109 -24.641 1 86.5 32 SER B O 1
ATOM 2898 N N . SER B 1 33 ? 37.094 -24.016 -26.469 1 89.44 33 SER B N 1
ATOM 2899 C CA . SER B 1 33 ? 35.969 -24.625 -25.781 1 89.44 33 SER B CA 1
ATOM 2900 C C . SER B 1 33 ? 36.438 -25.688 -24.797 1 89.44 33 SER B C 1
ATOM 2902 O O . SER B 1 33 ? 35.844 -25.828 -23.719 1 89.44 33 SER B O 1
ATOM 2904 N N . ALA B 1 34 ? 37.438 -26.375 -25.141 1 89.81 34 ALA B N 1
ATOM 2905 C CA . ALA B 1 34 ? 38 -27.391 -24.266 1 89.81 34 ALA B CA 1
ATOM 2906 C C . ALA B 1 34 ? 38.562 -26.781 -23 1 89.81 34 ALA B C 1
ATOM 2908 O O . ALA B 1 34 ? 38.375 -27.312 -21.906 1 89.81 34 ALA B O 1
ATOM 2909 N N . THR B 1 35 ? 39.219 -25.656 -23.141 1 91.56 35 THR B N 1
ATOM 2910 C CA . THR B 1 35 ? 39.75 -24.938 -22 1 91.56 35 THR B CA 1
ATOM 2911 C C . THR B 1 35 ? 38.625 -24.422 -21.109 1 91.56 35 THR B C 1
ATOM 2913 O O . THR B 1 35 ? 38.688 -24.516 -19.875 1 91.56 35 THR B O 1
ATOM 2916 N N . ILE B 1 36 ? 37.594 -23.984 -21.734 1 92.75 36 ILE B N 1
ATOM 2917 C CA . ILE B 1 36 ? 36.438 -23.484 -21 1 92.75 36 ILE B CA 1
ATOM 2918 C C . ILE B 1 36 ? 35.781 -24.625 -20.25 1 92.75 36 ILE B C 1
ATOM 2920 O O . ILE B 1 36 ? 35.375 -24.469 -19.094 1 92.75 36 ILE B O 1
ATOM 2924 N N . ARG B 1 37 ? 35.688 -25.734 -20.906 1 91 37 ARG B N 1
ATOM 2925 C CA . ARG B 1 37 ? 35.062 -26.906 -20.281 1 91 37 ARG B CA 1
ATOM 2926 C C . ARG B 1 37 ? 35.844 -27.328 -19.031 1 91 37 ARG B C 1
ATOM 2928 O O . ARG B 1 37 ? 35.219 -27.656 -18 1 91 37 ARG B O 1
ATOM 2935 N N . ASN B 1 38 ? 37.125 -27.297 -19.094 1 93.44 38 ASN B N 1
ATOM 2936 C CA . ASN B 1 38 ? 37.969 -27.625 -17.938 1 93.44 38 ASN B CA 1
ATOM 2937 C C . ASN B 1 38 ? 37.812 -26.609 -16.812 1 93.44 38 ASN B C 1
ATOM 2939 O O . ASN B 1 38 ? 37.75 -26.984 -15.641 1 93.44 38 ASN B O 1
ATOM 2943 N N . ASP B 1 39 ? 37.75 -25.406 -17.219 1 94 39 ASP B N 1
ATOM 2944 C CA . ASP B 1 39 ? 37.562 -24.359 -16.234 1 94 39 ASP B CA 1
ATOM 2945 C C . ASP B 1 39 ? 36.219 -24.5 -15.531 1 94 39 ASP B C 1
ATOM 2947 O O . ASP B 1 39 ? 36.094 -24.312 -14.312 1 94 39 ASP B O 1
ATOM 2951 N N . MET B 1 40 ? 35.188 -24.812 -16.297 1 94.44 40 MET B N 1
ATOM 2952 C CA . MET B 1 40 ? 33.844 -24.984 -15.742 1 94.44 40 MET B CA 1
ATOM 2953 C C . MET B 1 40 ? 33.812 -26.156 -14.773 1 94.44 40 MET B C 1
ATOM 2955 O O . MET B 1 40 ? 33.125 -26.109 -13.75 1 94.44 40 MET B O 1
ATOM 2959 N N . ALA B 1 41 ? 34.562 -27.156 -15.117 1 93.5 41 ALA B N 1
ATOM 2960 C CA . ALA B 1 41 ? 34.656 -28.312 -14.227 1 93.5 41 ALA B CA 1
ATOM 2961 C C . ALA B 1 41 ? 35.344 -27.938 -12.914 1 93.5 41 ALA B C 1
ATOM 2963 O O . ALA B 1 41 ? 34.938 -28.391 -11.844 1 93.5 41 ALA B O 1
ATOM 2964 N N . ALA B 1 42 ? 36.375 -27.203 -13.047 1 95.38 42 ALA B N 1
ATOM 2965 C CA . ALA B 1 42 ? 37.094 -26.734 -11.852 1 95.38 42 ALA B CA 1
ATOM 2966 C C . ALA B 1 42 ? 36.156 -25.875 -10.984 1 95.38 42 ALA B C 1
ATOM 2968 O O . ALA B 1 42 ? 36.188 -26 -9.75 1 95.38 42 ALA B O 1
ATOM 2969 N N . LEU B 1 43 ? 35.469 -25.016 -11.578 1 95.62 43 LEU B N 1
ATOM 2970 C CA . LEU B 1 43 ? 34.531 -24.141 -10.875 1 95.62 43 LEU B CA 1
ATOM 2971 C C . LEU B 1 43 ? 33.406 -24.938 -10.219 1 95.62 43 LEU B C 1
ATOM 2973 O O . LEU B 1 43 ? 32.906 -24.562 -9.148 1 95.62 43 LEU B O 1
ATOM 2977 N N . GLU B 1 44 ? 33 -26 -10.836 1 95.12 44 GLU B N 1
ATOM 2978 C CA . GLU B 1 44 ? 32.031 -26.906 -10.25 1 95.12 44 GLU B CA 1
ATOM 2979 C C . GLU B 1 44 ? 32.594 -27.594 -9.008 1 95.12 44 GLU B C 1
ATOM 2981 O O . GLU B 1 44 ? 31.906 -27.688 -7.984 1 95.12 44 GLU B O 1
ATOM 2986 N N . ASP B 1 45 ? 33.812 -28 -9.102 1 95.19 45 ASP B N 1
ATOM 2987 C CA . ASP B 1 45 ? 34.469 -28.641 -7.973 1 95.19 45 ASP B CA 1
ATOM 2988 C C . ASP B 1 45 ? 34.594 -27.672 -6.797 1 95.19 45 ASP B C 1
ATOM 2990 O O . ASP B 1 45 ? 34.531 -28.094 -5.637 1 95.19 45 ASP B O 1
ATOM 2994 N N . GLU B 1 46 ? 34.75 -26.484 -7.184 1 96.25 46 GLU B N 1
ATOM 2995 C CA . GLU B 1 46 ? 34.906 -25.469 -6.145 1 96.25 46 GLU B CA 1
ATOM 2996 C C . GLU B 1 46 ? 33.562 -25 -5.617 1 96.25 46 GLU B C 1
ATOM 2998 O O . GLU B 1 46 ? 33.5 -24.25 -4.645 1 96.25 46 GLU B O 1
ATOM 3003 N N . GLY B 1 47 ? 32.438 -25.344 -6.27 1 95.5 47 GLY B N 1
ATOM 3004 C CA . GLY B 1 47 ? 31.109 -25.078 -5.754 1 95.5 47 GLY B CA 1
ATOM 3005 C C . GLY B 1 47 ? 30.469 -23.844 -6.355 1 95.5 47 GLY B C 1
ATOM 3006 O O . GLY B 1 47 ? 29.406 -23.406 -5.895 1 95.5 47 GLY B O 1
ATOM 3007 N N . TYR B 1 48 ? 31.094 -23.234 -7.375 1 96.06 48 TYR B N 1
ATOM 3008 C CA . TYR B 1 48 ? 30.562 -22.031 -7.992 1 96.06 48 TYR B CA 1
ATOM 3009 C C . TYR B 1 48 ? 29.5 -22.375 -9.031 1 96.06 48 TYR B C 1
ATOM 3011 O O . TYR B 1 48 ? 28.641 -21.547 -9.336 1 96.06 48 TYR B O 1
ATOM 3019 N N . LEU B 1 49 ? 29.609 -23.516 -9.609 1 95.69 49 LEU B N 1
ATOM 3020 C CA . LEU B 1 49 ? 28.703 -23.984 -10.648 1 95.69 49 LEU B CA 1
ATOM 3021 C C . LEU B 1 49 ? 28.172 -25.375 -10.32 1 95.69 49 LEU B C 1
ATOM 3023 O O . LEU B 1 49 ? 28.766 -26.094 -9.508 1 95.69 49 LEU B O 1
ATOM 3027 N N . ILE B 1 50 ? 27.062 -25.641 -10.883 1 94.06 50 ILE B N 1
ATOM 3028 C CA . ILE B 1 50 ? 26.531 -27 -10.758 1 94.06 50 ILE B CA 1
ATOM 3029 C C . ILE B 1 50 ? 25.922 -27.453 -12.086 1 94.06 50 ILE B C 1
ATOM 3031 O O . ILE B 1 50 ? 25.5 -26.609 -12.891 1 94.06 50 ILE B O 1
ATOM 3035 N N . GLN B 1 51 ? 25.984 -28.672 -12.289 1 90.75 51 GLN B N 1
ATOM 3036 C CA . GLN B 1 51 ? 25.344 -29.281 -13.453 1 90.75 51 GLN B CA 1
ATOM 3037 C C . GLN B 1 51 ? 24.016 -29.938 -13.07 1 90.75 51 GLN B C 1
ATOM 3039 O O . GLN B 1 51 ? 24 -31.016 -12.492 1 90.75 51 GLN B O 1
ATOM 3044 N N . PRO B 1 52 ? 22.938 -29.25 -13.422 1 83.31 52 PRO B N 1
ATOM 3045 C CA . PRO B 1 52 ? 21.641 -29.781 -12.977 1 83.31 52 PRO B CA 1
ATOM 3046 C C . PRO B 1 52 ? 21.344 -31.172 -13.547 1 83.31 52 PRO B C 1
ATOM 3048 O O . PRO B 1 52 ? 20.75 -32 -12.859 1 83.31 52 PRO B O 1
ATOM 3051 N N . HIS B 1 53 ? 21.594 -31.297 -14.867 1 81.75 53 HIS B N 1
ATOM 3052 C CA . HIS B 1 53 ? 21.469 -32.594 -15.516 1 81.75 53 HIS B CA 1
ATOM 3053 C C . HIS B 1 53 ? 22.719 -32.938 -16.297 1 81.75 53 HIS B C 1
ATOM 3055 O O . HIS B 1 53 ? 23.453 -32.062 -16.719 1 81.75 53 HIS B O 1
ATOM 3061 N N . THR B 1 54 ? 23.062 -34.188 -16.266 1 71.88 54 THR B N 1
ATOM 3062 C CA . THR B 1 54 ? 24.281 -34.688 -16.859 1 71.88 54 THR B CA 1
ATOM 3063 C C . THR B 1 54 ? 24.469 -34.156 -18.281 1 71.88 54 THR B C 1
ATOM 3065 O O . THR B 1 54 ? 25.578 -33.844 -18.703 1 71.88 54 THR B O 1
ATOM 3068 N N . SER B 1 55 ? 23.469 -34.031 -18.969 1 71.38 55 SER B N 1
ATOM 3069 C CA . SER B 1 55 ? 23.562 -33.594 -20.359 1 71.38 55 SER B CA 1
ATOM 3070 C C . SER B 1 55 ? 23.312 -32.094 -20.484 1 71.38 55 SER B C 1
ATOM 3072 O O . SER B 1 55 ? 23.391 -31.531 -21.594 1 71.38 55 SER B O 1
ATOM 3074 N N . ALA B 1 56 ? 23.266 -31.438 -19.297 1 76.38 56 ALA B N 1
ATOM 3075 C CA . ALA B 1 56 ? 22.938 -30.031 -19.375 1 76.38 56 ALA B CA 1
ATOM 3076 C C . ALA B 1 56 ? 24.172 -29.156 -19.094 1 76.38 56 ALA B C 1
ATOM 3078 O O . ALA B 1 56 ? 25.203 -29.672 -18.641 1 76.38 56 ALA B O 1
ATOM 3079 N N . GLY B 1 57 ? 24.219 -27.922 -19.594 1 88.69 57 GLY B N 1
ATOM 3080 C CA . GLY B 1 57 ? 25.219 -26.938 -19.203 1 88.69 57 GLY B CA 1
ATOM 3081 C C . GLY B 1 57 ? 25.266 -26.703 -17.703 1 88.69 57 GLY B C 1
ATOM 3082 O O . GLY B 1 57 ? 24.797 -27.547 -16.938 1 88.69 57 GLY B O 1
ATOM 3083 N N . ARG B 1 58 ? 26.078 -25.875 -17.344 1 93.25 58 ARG B N 1
ATOM 3084 C CA . ARG B 1 58 ? 26.219 -25.531 -15.938 1 93.25 58 ARG B CA 1
ATOM 3085 C C . ARG B 1 58 ? 25.406 -24.297 -15.57 1 93.25 58 ARG B C 1
ATOM 3087 O O . ARG B 1 58 ? 25.094 -23.484 -16.438 1 93.25 58 ARG B O 1
ATOM 3094 N N . VAL B 1 59 ? 24.938 -24.234 -14.289 1 93.94 59 VAL B N 1
ATOM 3095 C CA . VAL B 1 59 ? 24.234 -23.062 -13.75 1 93.94 59 VAL B CA 1
ATOM 3096 C C . VAL B 1 59 ? 24.969 -22.562 -12.5 1 93.94 59 VAL B C 1
ATOM 3098 O O . VAL B 1 59 ? 25.562 -23.344 -11.766 1 93.94 59 VAL B O 1
ATOM 3101 N N . PRO B 1 60 ? 24.906 -21.234 -12.281 1 94.88 60 PRO B N 1
ATOM 3102 C CA . PRO B 1 60 ? 25.562 -20.703 -11.094 1 94.88 60 PRO B CA 1
ATOM 3103 C C . PRO B 1 60 ? 24.891 -21.141 -9.789 1 94.88 60 PRO B C 1
ATOM 3105 O O . PRO B 1 60 ? 23.656 -21.266 -9.75 1 94.88 60 PRO B O 1
ATOM 3108 N N . THR B 1 61 ? 25.734 -21.406 -8.812 1 94.62 61 THR B N 1
ATOM 3109 C CA . THR B 1 61 ? 25.234 -21.578 -7.449 1 94.62 61 THR B CA 1
ATOM 3110 C C . THR B 1 61 ? 25.141 -20.25 -6.73 1 94.62 61 THR B C 1
ATOM 3112 O O . THR B 1 61 ? 25.516 -19.203 -7.285 1 94.62 61 THR B O 1
ATOM 3115 N N . GLU B 1 62 ? 24.609 -20.281 -5.562 1 94.5 62 GLU B N 1
ATOM 3116 C CA . GLU B 1 62 ? 24.594 -19.078 -4.73 1 94.5 62 GLU B CA 1
ATOM 3117 C C . GLU B 1 62 ? 25.984 -18.5 -4.562 1 94.5 62 GLU B C 1
ATOM 3119 O O . GLU B 1 62 ? 26.172 -17.281 -4.648 1 94.5 62 GLU B O 1
ATOM 3124 N N . LYS B 1 63 ? 26.906 -19.391 -4.355 1 95 63 LYS B N 1
ATOM 3125 C CA . LYS B 1 63 ? 28.297 -18.984 -4.227 1 95 63 LYS B CA 1
ATOM 3126 C C . LYS B 1 63 ? 28.797 -18.312 -5.504 1 95 63 LYS B C 1
ATOM 3128 O O . LYS B 1 63 ? 29.578 -17.359 -5.445 1 95 63 LYS B O 1
ATOM 3133 N N . GLY B 1 64 ? 28.406 -18.844 -6.578 1 94.88 64 GLY B N 1
ATOM 3134 C CA . GLY B 1 64 ? 28.766 -18.25 -7.859 1 94.88 64 GLY B CA 1
ATOM 3135 C C . GLY B 1 64 ? 28.219 -16.844 -8.031 1 94.88 64 GLY B C 1
ATOM 3136 O O . GLY B 1 64 ? 28.953 -15.938 -8.438 1 94.88 64 GLY B O 1
ATOM 3137 N N . TYR B 1 65 ? 26.953 -16.672 -7.664 1 94 65 TYR B N 1
ATOM 3138 C CA . TYR B 1 65 ? 26.359 -15.344 -7.738 1 94 65 TYR B CA 1
ATOM 3139 C C . TYR B 1 65 ? 27.078 -14.375 -6.809 1 94 65 TYR B C 1
ATOM 3141 O O . TYR B 1 65 ? 27.312 -13.219 -7.168 1 94 65 TYR B O 1
ATOM 3149 N N . ARG B 1 66 ? 27.344 -14.805 -5.59 1 94.12 66 ARG B N 1
ATOM 3150 C CA . ARG B 1 66 ? 28.016 -13.969 -4.602 1 94.12 66 ARG B CA 1
ATOM 3151 C C . ARG B 1 66 ? 29.359 -13.461 -5.129 1 94.12 66 ARG B C 1
ATOM 3153 O O . ARG B 1 66 ? 29.672 -12.273 -5.016 1 94.12 66 ARG B O 1
ATOM 3160 N N . TYR B 1 67 ? 30.078 -14.352 -5.711 1 91.81 67 TYR B N 1
ATOM 3161 C CA . TYR B 1 67 ? 31.359 -13.953 -6.289 1 91.81 67 TYR B CA 1
ATOM 3162 C C . TYR B 1 67 ? 31.172 -12.906 -7.375 1 91.81 67 TYR B C 1
ATOM 3164 O O . TYR B 1 67 ? 31.906 -11.922 -7.434 1 91.81 67 TYR B O 1
ATOM 3172 N N . PHE B 1 68 ? 30.25 -13.172 -8.203 1 91.75 68 PHE B N 1
ATOM 3173 C CA . PHE B 1 68 ? 29.938 -12.258 -9.305 1 91.75 68 PHE B CA 1
ATOM 3174 C C . PHE B 1 68 ? 29.578 -10.875 -8.773 1 91.75 68 PHE B C 1
ATOM 3176 O O . PHE B 1 68 ? 30.109 -9.867 -9.234 1 91.75 68 PHE B O 1
ATOM 3183 N N . VAL B 1 69 ? 28.641 -10.789 -7.785 1 90.88 69 VAL B N 1
ATOM 3184 C CA . VAL B 1 69 ? 28.141 -9.547 -7.223 1 90.88 69 VAL B CA 1
ATOM 3185 C C . VAL B 1 69 ? 29.266 -8.781 -6.539 1 90.88 69 VAL B C 1
ATOM 3187 O O . VAL B 1 69 ? 29.375 -7.562 -6.664 1 90.88 69 VAL B O 1
ATOM 3190 N N . ASP B 1 70 ? 30.125 -9.469 -5.824 1 88.06 70 ASP B N 1
ATOM 3191 C CA . ASP B 1 70 ? 31.234 -8.844 -5.094 1 88.06 70 ASP B CA 1
ATOM 3192 C C . ASP B 1 70 ? 32.188 -8.141 -6.051 1 88.06 70 ASP B C 1
ATOM 3194 O O . ASP B 1 70 ? 32.875 -7.188 -5.668 1 88.06 70 ASP B O 1
ATOM 3198 N N . ARG B 1 71 ? 32.156 -8.617 -7.199 1 83.25 71 ARG B N 1
ATOM 3199 C CA . ARG B 1 71 ? 33.125 -8.062 -8.148 1 83.25 71 ARG B CA 1
ATOM 3200 C C . ARG B 1 71 ? 32.469 -7.004 -9.031 1 83.25 71 ARG B C 1
ATOM 3202 O O . ARG B 1 71 ? 33.125 -6.363 -9.844 1 83.25 71 ARG B O 1
ATOM 3209 N N . LEU B 1 72 ? 31.141 -7.059 -9.039 1 76.81 72 LEU B N 1
ATOM 3210 C CA . LEU B 1 72 ? 30.438 -5.996 -9.742 1 76.81 72 LEU B CA 1
ATOM 3211 C C . LEU B 1 72 ? 30.734 -4.637 -9.117 1 76.81 72 LEU B C 1
ATOM 3213 O O . LEU B 1 72 ? 30.422 -3.598 -9.703 1 76.81 72 LEU B O 1
ATOM 3217 N N . ALA B 1 73 ? 31.312 -4.578 -7.922 1 57.78 73 ALA B N 1
ATOM 3218 C CA . ALA B 1 73 ? 31.5 -3.436 -7.031 1 57.78 73 ALA B CA 1
ATOM 3219 C C . ALA B 1 73 ? 31.812 -2.17 -7.824 1 57.78 73 ALA B C 1
ATOM 3221 O O . ALA B 1 73 ? 31.734 -1.06 -7.293 1 57.78 73 ALA B O 1
ATOM 3222 N N . THR B 1 74 ? 32.312 -2.316 -9.078 1 55.84 74 THR B N 1
ATOM 3223 C CA . THR B 1 74 ? 32.344 -1.021 -9.75 1 55.84 74 THR B CA 1
ATOM 3224 C C . THR B 1 74 ? 31.031 -0.77 -10.492 1 55.84 74 THR B C 1
ATOM 3226 O O . THR B 1 74 ? 30.734 -1.435 -11.492 1 55.84 74 THR B O 1
ATOM 3229 N N . VAL B 1 75 ? 30 -0.456 -9.719 1 56.78 75 VAL B N 1
ATOM 3230 C CA . VAL B 1 75 ? 28.672 -0.198 -10.266 1 56.78 75 VAL B CA 1
ATOM 3231 C C . VAL B 1 75 ? 28.766 0.797 -11.422 1 56.78 75 VAL B C 1
ATOM 3233 O O . VAL B 1 75 ? 29.328 1.883 -11.266 1 56.78 75 VAL B O 1
ATOM 3236 N N . VAL B 1 76 ? 28.719 0.232 -12.586 1 60.31 76 VAL B N 1
ATOM 3237 C CA . VAL B 1 76 ? 28.625 1.171 -13.703 1 60.31 76 VAL B CA 1
ATOM 3238 C C . VAL B 1 76 ? 27.547 2.203 -13.422 1 60.31 76 VAL B C 1
ATOM 3240 O O . VAL B 1 76 ? 26.375 1.848 -13.203 1 60.31 76 VAL B O 1
ATOM 3243 N N . PRO B 1 77 ? 27.984 3.383 -13.273 1 64.38 77 PRO B N 1
ATOM 3244 C CA . PRO B 1 77 ? 26.984 4.43 -13.031 1 64.38 77 PRO B CA 1
ATOM 3245 C C . PRO B 1 77 ? 25.922 4.5 -14.133 1 64.38 77 PRO B C 1
ATOM 3247 O O . PRO B 1 77 ? 26.188 4.109 -15.273 1 64.38 77 PRO B O 1
ATOM 3250 N N . LEU B 1 78 ? 24.688 4.625 -13.742 1 72.75 78 LEU B N 1
ATOM 3251 C CA . LEU B 1 78 ? 23.672 4.953 -14.727 1 72.75 78 LEU B CA 1
ATOM 3252 C C . LEU B 1 78 ? 24.156 6.035 -15.68 1 72.75 78 LEU B C 1
ATOM 3254 O O . LEU B 1 78 ? 24.969 6.887 -15.297 1 72.75 78 LEU B O 1
ATOM 3258 N N . SER B 1 79 ? 23.797 5.773 -16.953 1 76.94 79 SER B N 1
ATOM 3259 C CA . SER B 1 79 ? 24.094 6.855 -17.875 1 76.94 79 SER B CA 1
ATOM 3260 C C . SER B 1 79 ? 23.438 8.156 -17.453 1 76.94 79 SER B C 1
ATOM 3262 O O . SER B 1 79 ? 22.516 8.148 -16.641 1 76.94 79 SER B O 1
ATOM 3264 N N . GLU B 1 80 ? 23.984 9.219 -17.891 1 81.38 80 GLU B N 1
ATOM 3265 C CA . GLU B 1 80 ? 23.391 10.523 -17.609 1 81.38 80 GLU B CA 1
ATOM 3266 C C . GLU B 1 80 ? 21.938 10.578 -18.047 1 81.38 80 GLU B C 1
ATOM 3268 O O . GLU B 1 80 ? 21.094 11.156 -17.359 1 81.38 80 GLU B O 1
ATOM 3273 N N . ALA B 1 81 ? 21.781 9.93 -19.172 1 79.88 81 ALA B N 1
ATOM 3274 C CA . ALA B 1 81 ? 20.422 9.906 -19.688 1 79.88 81 ALA B CA 1
ATOM 3275 C C . ALA B 1 81 ? 19.484 9.148 -18.766 1 79.88 81 ALA B C 1
ATOM 3277 O O . ALA B 1 81 ? 18.359 9.586 -18.516 1 79.88 81 ALA B O 1
ATOM 3278 N N . GLN B 1 82 ? 19.906 8.07 -18.234 1 79.69 82 GLN B N 1
ATOM 3279 C CA . GLN B 1 82 ? 19.109 7.27 -17.312 1 79.69 82 GLN B CA 1
ATOM 3280 C C . GLN B 1 82 ? 18.859 8.016 -16 1 79.69 82 GLN B C 1
ATOM 3282 O O . GLN B 1 82 ? 17.75 8.023 -15.492 1 79.69 82 GLN B O 1
ATOM 3287 N N . ARG B 1 83 ? 19.844 8.68 -15.625 1 80.25 83 ARG B N 1
ATOM 3288 C CA . ARG B 1 83 ? 19.734 9.461 -14.391 1 80.25 83 ARG B CA 1
ATOM 3289 C C . ARG B 1 83 ? 18.734 10.602 -14.562 1 80.25 83 ARG B C 1
ATOM 3291 O O . ARG B 1 83 ? 17.906 10.844 -13.68 1 80.25 83 ARG B O 1
ATOM 3298 N N . ARG B 1 84 ? 18.844 11.227 -15.672 1 81.88 84 ARG B N 1
ATOM 3299 C CA . ARG B 1 84 ? 17.906 12.312 -15.961 1 81.88 84 ARG B CA 1
ATOM 3300 C C . ARG B 1 84 ? 16.484 11.805 -16.062 1 81.88 84 ARG B C 1
ATOM 3302 O O . ARG B 1 84 ? 15.539 12.469 -15.633 1 81.88 84 ARG B 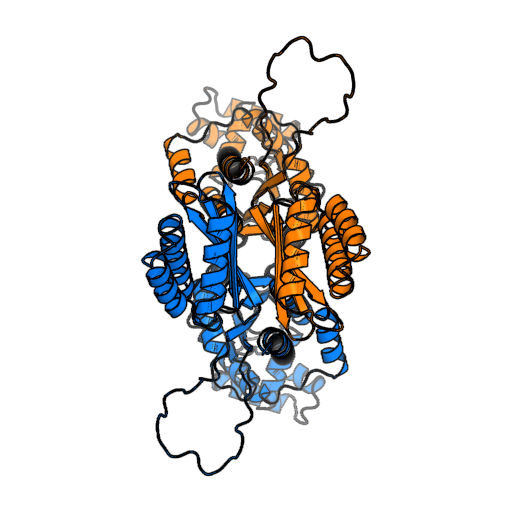O 1
ATOM 3309 N N . GLY B 1 85 ? 16.406 10.609 -16.594 1 84.38 85 GLY B N 1
ATOM 3310 C CA . GLY B 1 85 ? 15.086 10 -16.672 1 84.38 85 GLY B CA 1
ATOM 3311 C C . GLY B 1 85 ? 14.469 9.727 -15.32 1 84.38 85 GLY B C 1
ATOM 3312 O O . GLY B 1 85 ? 13.297 10.031 -15.094 1 84.38 85 GLY B O 1
ATOM 3313 N N . ILE B 1 86 ? 15.281 9.242 -14.438 1 84.12 86 ILE B N 1
ATOM 3314 C CA . ILE B 1 86 ? 14.828 8.938 -13.086 1 84.12 86 ILE B CA 1
ATOM 3315 C C . ILE B 1 86 ? 14.422 10.227 -12.375 1 84.12 86 ILE B C 1
ATOM 3317 O O . ILE B 1 86 ? 13.328 10.305 -11.797 1 84.12 86 ILE B O 1
ATOM 3321 N N . ASN B 1 87 ? 15.203 11.227 -12.578 1 84.69 87 ASN B N 1
ATOM 3322 C CA . ASN B 1 87 ? 14.922 12.508 -11.945 1 84.69 87 ASN B CA 1
ATOM 3323 C C . ASN B 1 87 ? 13.648 13.148 -12.508 1 84.69 87 ASN B C 1
ATOM 3325 O O . ASN B 1 87 ? 12.844 13.695 -11.758 1 84.69 87 ASN B O 1
ATOM 3329 N N . SER B 1 88 ? 13.578 13.039 -13.766 1 84.62 88 SER B N 1
ATOM 3330 C CA . SER B 1 88 ? 12.414 13.625 -14.414 1 84.62 88 SER B CA 1
ATOM 3331 C C . SER B 1 88 ? 11.125 12.945 -13.969 1 84.62 88 SER B C 1
ATOM 3333 O O . SER B 1 88 ? 10.117 13.609 -13.727 1 84.62 88 SER B O 1
ATOM 3335 N N . PHE B 1 89 ? 11.188 11.68 -13.875 1 83.69 89 PHE B N 1
ATOM 3336 C CA . PHE B 1 89 ? 10.008 10.922 -13.469 1 83.69 89 PHE B CA 1
ATOM 3337 C C . PHE B 1 89 ? 9.633 11.242 -12.023 1 83.69 89 PHE B C 1
ATOM 3339 O O . PHE B 1 89 ? 8.445 11.367 -11.695 1 83.69 89 PHE B O 1
ATOM 3346 N N . LEU B 1 90 ? 10.609 11.43 -11.305 1 85.5 90 LEU B N 1
ATOM 3347 C CA . LEU B 1 90 ? 10.344 11.578 -9.875 1 85.5 90 LEU B CA 1
ATOM 3348 C C . LEU B 1 90 ? 10.148 13.039 -9.5 1 85.5 90 LEU B C 1
ATOM 3350 O O . LEU B 1 90 ? 9.609 13.352 -8.438 1 85.5 90 LEU B O 1
ATOM 3354 N N . SER B 1 91 ? 10.617 13.766 -10.648 1 79.75 91 SER B N 1
ATOM 3355 C CA . SER B 1 91 ? 10.469 15.203 -10.438 1 79.75 91 SER B CA 1
ATOM 3356 C C . SER B 1 91 ? 9 15.617 -10.453 1 79.75 91 SER B C 1
ATOM 3358 O O . SER B 1 91 ? 8.195 15.031 -11.188 1 79.75 91 SER B O 1
ATOM 3360 N N . GLY B 1 92 ? 8.422 16.188 -9.445 1 76.69 92 GLY B N 1
ATOM 3361 C CA . GLY B 1 92 ? 7.039 16.641 -9.398 1 76.69 92 GLY B CA 1
ATOM 3362 C C . GLY B 1 92 ? 6.258 16.031 -8.25 1 76.69 92 GLY B C 1
ATOM 3363 O O . GLY B 1 92 ? 5.047 16.234 -8.141 1 76.69 92 GLY B O 1
ATOM 3364 N N . SER B 1 93 ? 6.957 15.273 -7.625 1 81.56 93 SER B N 1
ATOM 3365 C CA . SER B 1 93 ? 6.262 14.742 -6.457 1 81.56 93 SER B CA 1
ATOM 3366 C C . SER B 1 93 ? 5.73 15.859 -5.57 1 81.56 93 SER B C 1
ATOM 3368 O O . SER B 1 93 ? 6.422 16.844 -5.332 1 81.56 93 SER B O 1
ATOM 3370 N N . VAL B 1 94 ? 4.488 15.68 -5.184 1 77.88 94 VAL B N 1
ATOM 3371 C CA . VAL B 1 94 ? 3.818 16.75 -4.461 1 77.88 94 VAL B CA 1
ATOM 3372 C C . VAL B 1 94 ? 3.92 16.516 -2.957 1 77.88 94 VAL B C 1
ATOM 3374 O O . VAL B 1 94 ? 3.488 17.344 -2.156 1 77.88 94 VAL B O 1
ATOM 3377 N N . SER B 1 95 ? 4.445 15.414 -2.576 1 82.62 95 SER B N 1
ATOM 3378 C CA . SER B 1 95 ? 4.625 15.047 -1.176 1 82.62 95 SER B CA 1
ATOM 3379 C C . SER B 1 95 ? 5.617 13.898 -1.029 1 82.62 95 SER B C 1
ATOM 3381 O O . SER B 1 95 ? 5.977 13.25 -2.014 1 82.62 95 SER B O 1
ATOM 3383 N N . LEU B 1 96 ? 6.113 13.719 0.155 1 84.69 96 LEU B N 1
ATOM 3384 C CA . LEU B 1 96 ? 6.996 12.594 0.421 1 84.69 96 LEU B CA 1
ATOM 3385 C C . LEU B 1 96 ? 6.332 11.273 0.041 1 84.69 96 LEU B C 1
ATOM 3387 O O . LEU B 1 96 ? 6.945 10.422 -0.609 1 84.69 96 LEU B O 1
ATOM 3391 N N . LYS B 1 97 ? 5.113 11.125 0.45 1 84.88 97 LYS B N 1
ATOM 3392 C CA . LYS B 1 97 ? 4.379 9.906 0.122 1 84.88 97 LYS B CA 1
ATOM 3393 C C . LYS B 1 97 ? 4.348 9.672 -1.386 1 84.88 97 LYS B C 1
ATOM 3395 O O . LYS B 1 97 ? 4.613 8.562 -1.852 1 84.88 97 LYS B O 1
ATOM 3400 N N . ASP B 1 98 ? 4.035 10.695 -2.068 1 86.56 98 ASP B N 1
ATOM 3401 C CA . ASP B 1 98 ? 3.99 10.609 -3.525 1 86.56 98 ASP B CA 1
ATOM 3402 C C . ASP B 1 98 ? 5.352 10.219 -4.094 1 86.56 98 ASP B C 1
ATOM 3404 O O . ASP B 1 98 ? 5.434 9.383 -5 1 86.56 98 ASP B O 1
ATOM 3408 N N . ALA B 1 99 ? 6.367 10.852 -3.611 1 90.38 99 ALA B N 1
ATOM 3409 C CA . ALA B 1 99 ? 7.723 10.555 -4.066 1 90.38 99 ALA B CA 1
ATOM 3410 C C . ALA B 1 99 ? 8.078 9.094 -3.822 1 90.38 99 ALA B C 1
ATOM 3412 O O . ALA B 1 99 ? 8.672 8.438 -4.68 1 90.38 99 ALA B O 1
ATOM 3413 N N . LEU B 1 100 ? 7.746 8.602 -2.691 1 93.38 100 LEU B N 1
ATOM 3414 C CA . LEU B 1 100 ? 8.062 7.219 -2.336 1 93.38 100 LEU B CA 1
ATOM 3415 C C . LEU B 1 100 ? 7.285 6.242 -3.207 1 93.38 100 LEU B C 1
ATOM 3417 O O . LEU B 1 100 ? 7.844 5.254 -3.689 1 93.38 100 LEU B O 1
ATOM 3421 N N . GLN B 1 101 ? 6.047 6.473 -3.453 1 90.25 101 GLN B N 1
ATOM 3422 C CA . GLN B 1 101 ? 5.215 5.621 -4.297 1 90.25 101 GLN B CA 1
ATOM 3423 C C . GLN B 1 101 ? 5.727 5.602 -5.734 1 90.25 101 GLN B C 1
ATOM 3425 O O . GLN B 1 101 ? 5.82 4.539 -6.352 1 90.25 101 GLN B O 1
ATOM 3430 N N . ARG B 1 102 ? 6.02 6.734 -6.207 1 91.88 102 ARG B N 1
ATOM 3431 C CA . ARG B 1 102 ? 6.543 6.84 -7.566 1 91.88 102 ARG B CA 1
ATOM 3432 C C . ARG B 1 102 ? 7.887 6.125 -7.691 1 91.88 102 ARG B C 1
ATOM 3434 O O . ARG B 1 102 ? 8.172 5.512 -8.719 1 91.88 102 ARG B O 1
ATOM 3441 N N . SER B 1 103 ? 8.656 6.301 -6.691 1 95.81 103 SER B N 1
ATOM 3442 C CA . SER B 1 103 ? 9.961 5.637 -6.691 1 95.81 103 SER B CA 1
ATOM 3443 C C . SER B 1 103 ? 9.805 4.121 -6.773 1 95.81 103 SER B C 1
ATOM 3445 O O . SER B 1 103 ? 10.523 3.463 -7.527 1 95.81 103 SER B O 1
ATOM 3447 N N . ALA B 1 104 ? 8.922 3.604 -5.965 1 94.56 104 ALA B N 1
ATOM 3448 C CA . ALA B 1 104 ? 8.672 2.164 -6 1 94.56 104 ALA B CA 1
ATOM 3449 C C . ALA B 1 104 ? 8.219 1.722 -7.387 1 94.56 104 ALA B C 1
ATOM 3451 O O . ALA B 1 104 ? 8.703 0.723 -7.922 1 94.56 104 ALA B O 1
ATOM 3452 N N . ARG B 1 105 ? 7.371 2.461 -7.988 1 91.69 105 ARG B N 1
ATOM 3453 C CA . ARG B 1 105 ? 6.855 2.135 -9.312 1 91.69 105 ARG B CA 1
ATOM 3454 C C . ARG B 1 105 ? 7.969 2.178 -10.359 1 91.69 105 ARG B C 1
ATOM 3456 O O . ARG B 1 105 ? 8.102 1.261 -11.172 1 91.69 105 ARG B O 1
ATOM 3463 N N . LEU B 1 106 ? 8.688 3.238 -10.281 1 93.88 106 LEU B N 1
ATOM 3464 C CA . LEU B 1 106 ? 9.781 3.395 -11.234 1 93.88 106 LEU B CA 1
ATOM 3465 C C . LEU B 1 106 ? 10.789 2.256 -11.102 1 93.88 106 LEU B C 1
ATOM 3467 O O . LEU B 1 106 ? 11.211 1.671 -12.102 1 93.88 106 LEU B O 1
ATOM 3471 N N . LEU B 1 107 ? 11.188 2.016 -9.914 1 95.12 107 LEU B N 1
ATOM 3472 C CA . LEU B 1 107 ? 12.188 0.981 -9.656 1 95.12 107 LEU B CA 1
ATOM 3473 C C . LEU B 1 107 ? 11.703 -0.375 -10.164 1 95.12 107 LEU B C 1
ATOM 3475 O O . LEU B 1 107 ? 12.461 -1.123 -10.781 1 95.12 107 LEU B O 1
ATOM 3479 N N . SER B 1 108 ? 10.477 -0.701 -9.898 1 94.19 108 SER B N 1
ATOM 3480 C CA . SER B 1 108 ? 9.914 -1.956 -10.383 1 94.19 108 SER B CA 1
ATOM 3481 C C . SER B 1 108 ? 9.906 -2.008 -11.906 1 94.19 108 SER B C 1
ATOM 3483 O O . SER B 1 108 ? 10.141 -3.062 -12.492 1 94.19 108 SER B O 1
ATOM 3485 N N . GLU B 1 109 ? 9.625 -0.913 -12.492 1 90.38 109 GLU B N 1
ATOM 3486 C CA . GLU B 1 109 ? 9.57 -0.85 -13.953 1 90.38 109 GLU B CA 1
ATOM 3487 C C . GLU B 1 109 ? 10.961 -1.054 -14.562 1 90.38 109 GLU B C 1
ATOM 3489 O O . GLU B 1 109 ? 11.109 -1.771 -15.547 1 90.38 109 GLU B O 1
ATOM 3494 N N . ILE B 1 110 ? 11.898 -0.437 -13.953 1 89.56 110 ILE B N 1
ATOM 3495 C CA . ILE B 1 110 ? 13.258 -0.506 -14.477 1 89.56 110 ILE B CA 1
ATOM 3496 C C . ILE B 1 110 ? 13.812 -1.915 -14.281 1 89.56 110 ILE B C 1
ATOM 3498 O O . ILE B 1 110 ? 14.469 -2.459 -15.172 1 89.56 110 ILE B O 1
ATOM 3502 N N . THR B 1 111 ? 13.586 -2.529 -13.188 1 91.38 111 THR B N 1
ATOM 3503 C CA . THR B 1 111 ? 14.25 -3.779 -12.836 1 91.38 111 THR B CA 1
ATOM 3504 C C . THR B 1 111 ? 13.398 -4.977 -13.258 1 91.38 111 THR B C 1
ATOM 3506 O O . THR B 1 111 ? 13.906 -6.094 -13.367 1 91.38 111 THR B O 1
ATOM 3509 N N . GLY B 1 112 ? 12.156 -4.746 -13.375 1 90.19 112 GLY B N 1
ATOM 3510 C CA . GLY B 1 112 ? 11.242 -5.855 -13.625 1 90.19 112 GLY B CA 1
ATOM 3511 C C . GLY B 1 112 ? 11.055 -6.754 -12.422 1 90.19 112 GLY B C 1
ATOM 3512 O O . GLY B 1 112 ? 10.734 -7.938 -12.562 1 90.19 112 GLY B O 1
ATOM 3513 N N . GLN B 1 113 ? 11.32 -6.258 -11.242 1 92.56 113 GLN B N 1
ATOM 3514 C CA . GLN B 1 113 ? 11.219 -6.984 -9.977 1 92.56 113 GLN B CA 1
ATOM 3515 C C . GLN B 1 113 ? 10.305 -6.258 -9 1 92.56 113 GLN B C 1
ATOM 3517 O O . GLN B 1 113 ? 9.742 -5.215 -9.32 1 92.56 113 GLN B O 1
ATOM 3522 N N . VAL B 1 114 ? 10.172 -6.879 -7.836 1 92.75 114 VAL B N 1
ATOM 3523 C CA . VAL B 1 114 ? 9.422 -6.203 -6.781 1 92.75 114 VAL B CA 1
ATOM 3524 C C . VAL B 1 114 ? 10.289 -5.113 -6.152 1 92.75 114 VAL B C 1
ATOM 3526 O O . VAL B 1 114 ? 11.445 -5.355 -5.801 1 92.75 114 VAL B O 1
ATOM 3529 N N . ALA B 1 115 ? 9.695 -3.939 -6.113 1 96.38 115 ALA B N 1
ATOM 3530 C CA . ALA B 1 115 ? 10.383 -2.811 -5.492 1 96.38 115 ALA B CA 1
ATOM 3531 C C . ALA B 1 115 ? 9.766 -2.467 -4.141 1 96.38 115 ALA B C 1
ATOM 3533 O O . ALA B 1 115 ? 8.539 -2.514 -3.982 1 96.38 115 ALA B O 1
ATOM 3534 N N . ILE B 1 116 ? 10.617 -2.129 -3.184 1 95.44 116 ILE B N 1
ATOM 3535 C CA . ILE B 1 116 ? 10.18 -1.752 -1.844 1 95.44 116 ILE B CA 1
ATOM 3536 C C . ILE B 1 116 ? 10.875 -0.458 -1.42 1 95.44 116 ILE B C 1
ATOM 3538 O O . ILE B 1 116 ? 12.094 -0.342 -1.517 1 95.44 116 ILE B O 1
ATOM 3542 N N . VAL B 1 117 ? 10.078 0.464 -0.995 1 95.38 117 VAL B N 1
ATOM 3543 C CA . VAL B 1 117 ? 10.594 1.727 -0.474 1 95.38 117 VAL B CA 1
ATOM 3544 C C . VAL B 1 117 ? 9.992 1.999 0.904 1 95.38 117 VAL B C 1
ATOM 3546 O O . VAL B 1 117 ? 8.773 1.933 1.084 1 95.38 117 VAL B O 1
ATOM 3549 N N . ALA B 1 118 ? 10.828 2.205 1.823 1 93.38 118 ALA B N 1
ATOM 3550 C CA . ALA B 1 118 ? 10.359 2.469 3.182 1 93.38 118 ALA B CA 1
ATOM 3551 C C . ALA B 1 118 ? 10.281 3.967 3.455 1 93.38 118 ALA B C 1
ATOM 3553 O O . ALA B 1 118 ? 11.141 4.73 3.012 1 93.38 118 ALA B O 1
ATOM 3554 N N . SER B 1 119 ? 9.25 4.344 4.133 1 91.12 119 SER B N 1
ATOM 3555 C CA . SER B 1 119 ? 9.195 5.707 4.645 1 91.12 119 SER B CA 1
ATOM 3556 C C . SER B 1 119 ? 10.125 5.895 5.836 1 91.12 119 SER B C 1
ATOM 3558 O O . SER B 1 119 ? 10.375 4.949 6.59 1 91.12 119 SER B O 1
ATOM 3560 N N . PRO B 1 120 ? 10.641 7.156 5.988 1 88.06 120 PRO B N 1
ATOM 3561 C CA . PRO B 1 120 ? 11.469 7.422 7.172 1 88.06 120 PRO B CA 1
ATOM 3562 C C . PRO B 1 120 ? 10.734 7.129 8.477 1 88.06 120 PRO B C 1
ATOM 3564 O O . PRO B 1 120 ? 9.531 7.375 8.586 1 88.06 120 PRO B O 1
ATOM 3567 N N . SER B 1 121 ? 11.508 6.598 9.406 1 83.5 121 SER B N 1
ATOM 3568 C CA . SER B 1 121 ? 10.922 6.27 10.695 1 83.5 121 SER B CA 1
ATOM 3569 C C . SER B 1 121 ? 10.586 7.527 11.484 1 83.5 121 SER B C 1
ATOM 3571 O O . SER B 1 121 ? 11.336 8.5 11.469 1 83.5 121 SER B O 1
ATOM 3573 N N . LEU B 1 122 ? 9.523 7.473 12.211 1 84.56 122 LEU B N 1
ATOM 3574 C CA . LEU B 1 122 ? 9.117 8.578 13.07 1 84.56 122 LEU B CA 1
ATOM 3575 C C . LEU B 1 122 ? 10 8.641 14.312 1 84.56 122 LEU B C 1
ATOM 3577 O O . LEU B 1 122 ? 10.172 9.719 14.898 1 84.56 122 LEU B O 1
ATOM 3581 N N . SER B 1 123 ? 10.594 7.523 14.695 1 81.19 123 SER B N 1
ATOM 3582 C CA . SER B 1 123 ? 11.398 7.461 15.906 1 81.19 123 SER B CA 1
ATOM 3583 C C . SER B 1 123 ? 12.688 8.266 15.758 1 81.19 123 SER B C 1
ATOM 3585 O O . SER B 1 123 ? 13.281 8.695 16.75 1 81.19 123 SER B O 1
ATOM 3587 N N . LYS B 1 124 ? 13.109 8.453 14.555 1 79.38 124 LYS B N 1
ATOM 3588 C CA . LYS B 1 124 ? 14.344 9.18 14.297 1 79.38 124 LYS B CA 1
ATOM 3589 C C . LYS B 1 124 ? 14.062 10.609 13.828 1 79.38 124 LYS B C 1
ATOM 3591 O O . LYS B 1 124 ? 14.992 11.391 13.602 1 79.38 124 LYS B O 1
ATOM 3596 N N . ALA B 1 125 ? 12.805 10.938 13.758 1 84.5 125 ALA B N 1
ATOM 3597 C CA . ALA B 1 125 ? 12.43 12.242 13.219 1 84.5 125 ALA B CA 1
ATOM 3598 C C . ALA B 1 125 ? 12.234 13.266 14.328 1 84.5 125 ALA B C 1
ATOM 3600 O O . ALA B 1 125 ? 12.148 12.906 15.508 1 84.5 125 ALA B O 1
ATOM 3601 N N . THR B 1 126 ? 12.344 14.5 13.953 1 91.44 126 THR B N 1
ATOM 3602 C CA . THR B 1 126 ? 12.039 15.594 14.875 1 91.44 126 THR B CA 1
ATOM 3603 C C . THR B 1 126 ? 10.758 16.312 14.461 1 91.44 126 THR B C 1
ATOM 3605 O O . THR B 1 126 ? 10.383 16.297 13.289 1 91.44 126 THR B O 1
ATOM 3608 N N . LEU B 1 127 ? 10.203 16.906 15.445 1 93.25 127 LEU B N 1
ATOM 3609 C CA . LEU B 1 127 ? 8.93 17.578 15.219 1 93.25 127 LEU B CA 1
ATOM 3610 C C . LEU B 1 127 ? 9.148 18.906 14.5 1 93.25 127 LEU B C 1
ATOM 3612 O O . LEU B 1 127 ? 9.977 19.719 14.914 1 93.25 127 LEU B O 1
ATOM 3616 N N . ARG B 1 128 ? 8.453 19.062 13.445 1 89.06 128 ARG B N 1
ATOM 3617 C CA . ARG B 1 128 ? 8.477 20.344 12.734 1 89.06 128 ARG B CA 1
ATOM 3618 C C . ARG B 1 128 ? 7.227 21.156 13.039 1 89.06 128 ARG B C 1
ATOM 3620 O O . ARG B 1 128 ? 7.301 22.375 13.211 1 89.06 128 ARG B O 1
ATOM 3627 N N . HIS B 1 129 ? 6.121 20.438 13 1 90.31 129 HIS B N 1
ATOM 3628 C CA . HIS B 1 129 ? 4.848 21.109 13.195 1 90.31 129 HIS B CA 1
ATOM 3629 C C . HIS B 1 129 ? 3.768 20.141 13.664 1 90.31 129 HIS B C 1
ATOM 3631 O O . HIS B 1 129 ? 3.783 18.969 13.305 1 90.31 129 HIS B O 1
ATOM 3637 N N . VAL B 1 130 ? 2.891 20.656 14.516 1 94 130 VAL B N 1
ATOM 3638 C CA . VAL B 1 130 ? 1.729 19.875 14.914 1 94 130 VAL B CA 1
ATOM 3639 C C . VAL B 1 130 ? 0.465 20.719 14.805 1 94 130 VAL B C 1
ATOM 3641 O O . VAL B 1 130 ? 0.489 21.922 15.102 1 94 130 VAL B O 1
ATOM 3644 N N . GLU B 1 131 ? -0.554 20.094 14.289 1 89.12 131 GLU B N 1
ATOM 3645 C CA . GLU B 1 131 ? -1.865 20.734 14.242 1 89.12 131 GLU B CA 1
ATOM 3646 C C . GLU B 1 131 ? -2.941 19.844 14.844 1 89.12 131 GLU B C 1
ATOM 3648 O O . GLU B 1 131 ? -2.955 18.625 14.602 1 89.12 131 GLU B O 1
ATOM 3653 N N . LEU B 1 132 ? -3.795 20.5 15.672 1 92 132 LEU B N 1
ATOM 3654 C CA . LEU B 1 132 ? -4.938 19.797 16.25 1 92 132 LEU B CA 1
ATOM 3655 C C . LEU B 1 132 ? -6.242 20.266 15.617 1 92 132 LEU B C 1
ATOM 3657 O O . LEU B 1 132 ? -6.492 21.469 15.523 1 92 132 LEU B O 1
ATOM 3661 N N . VAL B 1 133 ? -7.004 19.266 15.172 1 86.44 133 VAL B N 1
ATOM 3662 C CA . VAL B 1 133 ? -8.25 19.594 14.492 1 86.44 133 VAL B CA 1
ATOM 3663 C C . VAL B 1 133 ? -9.391 18.75 15.062 1 86.44 133 VAL B C 1
ATOM 3665 O O . VAL B 1 133 ? -9.297 17.531 15.125 1 86.44 133 VAL B O 1
ATOM 3668 N N . PRO B 1 134 ? -10.438 19.469 15.539 1 85.62 134 PRO B N 1
ATOM 3669 C CA . PRO B 1 134 ? -11.602 18.688 15.953 1 85.62 134 PRO B CA 1
ATOM 3670 C C . PRO B 1 134 ? -12.281 17.984 14.789 1 85.62 134 PRO B C 1
ATOM 3672 O O . PRO B 1 134 ? -12.641 18.625 13.789 1 85.62 134 PRO B O 1
ATOM 3675 N N . VAL B 1 135 ? -12.422 16.672 14.852 1 78 135 VAL B N 1
ATOM 3676 C CA . VAL B 1 135 ? -13.016 15.93 13.742 1 78 135 VAL B CA 1
ATOM 3677 C C . VAL B 1 135 ? -14.32 15.289 14.195 1 78 135 VAL B C 1
ATOM 3679 O O . VAL B 1 135 ? -15.141 14.883 13.359 1 78 135 VAL B O 1
ATOM 3682 N N . ALA B 1 136 ? -14.469 15.125 15.43 1 79 136 ALA B N 1
ATOM 3683 C CA . ALA B 1 136 ? -15.695 14.609 16.031 1 79 136 ALA B CA 1
ATOM 3684 C C . ALA B 1 136 ? -15.938 15.234 17.406 1 79 136 ALA B C 1
ATOM 3686 O O . ALA B 1 136 ? -15.141 16.047 17.875 1 79 136 ALA B O 1
ATOM 3687 N N . MET B 1 137 ? -17 14.969 18.016 1 79.69 137 MET B N 1
ATOM 3688 C CA . MET B 1 137 ? -17.391 15.578 19.281 1 79.69 137 MET B CA 1
ATOM 3689 C C . MET B 1 137 ? -16.359 15.328 20.359 1 79.69 137 MET B C 1
ATOM 3691 O O . MET B 1 137 ? -16.109 16.188 21.203 1 79.69 137 MET B O 1
ATOM 3695 N N . SER B 1 138 ? -15.812 14.164 20.25 1 87.62 138 SER B N 1
ATOM 3696 C CA . SER B 1 138 ? -14.891 13.82 21.328 1 87.62 138 SER B CA 1
ATOM 3697 C C . SER B 1 138 ? -13.539 13.398 20.766 1 87.62 138 SER B C 1
ATOM 3699 O O . SER B 1 138 ? -12.797 12.656 21.422 1 87.62 138 SER B O 1
ATOM 3701 N N . THR B 1 139 ? -13.289 13.836 19.547 1 86.38 139 THR B N 1
ATOM 3702 C CA . THR B 1 139 ? -12.039 13.367 18.953 1 86.38 139 THR B CA 1
ATOM 3703 C C . THR B 1 139 ? -11.312 14.508 18.266 1 86.38 139 THR B C 1
ATOM 3705 O O . THR B 1 139 ? -11.891 15.203 17.422 1 86.38 139 THR B O 1
ATOM 3708 N N . LEU B 1 140 ? -10.07 14.719 18.719 1 90.75 140 LEU B N 1
ATOM 3709 C CA . LEU B 1 140 ? -9.148 15.609 18.016 1 90.75 140 LEU B CA 1
ATOM 3710 C C . LEU B 1 140 ? -8.188 14.812 17.125 1 90.75 140 LEU B C 1
ATOM 3712 O O . LEU B 1 140 ? -7.723 13.742 17.516 1 90.75 140 LEU B O 1
ATOM 3716 N N . LEU B 1 141 ? -8.031 15.297 15.945 1 88.88 141 LEU B N 1
ATOM 3717 C CA . LEU B 1 141 ? -7 14.734 15.07 1 88.88 141 LEU B CA 1
ATOM 3718 C C . LEU B 1 141 ? -5.703 15.523 15.188 1 88.88 141 LEU B C 1
ATOM 3720 O O . LEU B 1 141 ? -5.684 16.734 14.953 1 88.88 141 LEU B O 1
ATOM 3724 N N . ALA B 1 142 ? -4.703 14.828 15.617 1 93.19 142 ALA B N 1
ATOM 3725 C CA . ALA B 1 142 ? -3.371 15.438 15.609 1 93.19 142 ALA B CA 1
ATOM 3726 C C . ALA B 1 142 ? -2.646 15.148 14.297 1 93.19 142 ALA B C 1
ATOM 3728 O O . ALA B 1 142 ? -2.453 13.992 13.922 1 93.19 142 ALA B O 1
ATOM 3729 N N . VAL B 1 143 ? -2.33 16.141 13.633 1 89.75 143 VAL B N 1
ATOM 3730 C CA . VAL B 1 143 ? -1.521 16.031 12.422 1 89.75 143 VAL B CA 1
ATOM 3731 C C . VAL B 1 143 ? -0.083 16.453 12.727 1 89.75 143 VAL B C 1
ATOM 3733 O O . VAL B 1 143 ? 0.185 17.625 13 1 89.75 143 VAL B O 1
ATOM 3736 N N . VAL B 1 144 ? 0.793 15.5 12.594 1 91.94 144 VAL B N 1
ATOM 3737 C CA . VAL B 1 144 ? 2.184 15.695 12.992 1 91.94 144 VAL B CA 1
ATOM 3738 C C . VAL B 1 144 ? 3.074 15.711 11.75 1 91.94 144 VAL B C 1
ATOM 3740 O O . VAL B 1 144 ? 3.078 14.758 10.969 1 91.94 144 VAL B O 1
ATOM 3743 N N . ILE B 1 145 ? 3.773 16.812 11.609 1 88.5 145 ILE B N 1
ATOM 3744 C CA . ILE B 1 145 ? 4.703 16.938 10.492 1 88.5 145 ILE B CA 1
ATOM 3745 C C . ILE B 1 145 ? 6.141 16.891 11.008 1 88.5 145 ILE B C 1
ATOM 3747 O O . ILE B 1 145 ? 6.496 17.609 11.945 1 88.5 145 ILE B O 1
ATOM 3751 N N . THR B 1 146 ? 6.922 16.078 10.406 1 88.38 146 THR B N 1
ATOM 3752 C CA . THR B 1 146 ? 8.297 15.898 10.875 1 88.38 146 THR B CA 1
ATOM 3753 C C . THR B 1 146 ? 9.281 16.594 9.938 1 88.38 146 THR B C 1
ATOM 3755 O O . THR B 1 146 ? 8.883 17.109 8.891 1 88.38 146 THR B O 1
ATOM 3758 N N . ASP B 1 147 ? 10.562 16.578 10.328 1 84.62 147 ASP B N 1
ATOM 3759 C CA . ASP B 1 147 ? 11.625 17.25 9.578 1 84.62 147 ASP B CA 1
ATOM 3760 C C . ASP B 1 147 ? 11.883 16.547 8.242 1 84.62 147 ASP B C 1
ATOM 3762 O O . ASP B 1 147 ? 12.391 17.156 7.305 1 84.62 147 ASP B O 1
ATOM 3766 N N . THR B 1 148 ? 11.469 15.328 8.188 1 79.12 148 THR B N 1
ATOM 3767 C CA . THR B 1 148 ? 11.68 14.586 6.945 1 79.12 148 THR B CA 1
ATOM 3768 C C . THR B 1 148 ? 10.531 14.828 5.969 1 79.12 148 THR B C 1
ATOM 3770 O O . THR B 1 148 ? 10.539 14.305 4.852 1 79.12 148 THR B O 1
ATOM 3773 N N . GLY B 1 149 ? 9.531 15.508 6.41 1 79.62 149 GLY B N 1
ATOM 3774 C CA . GLY B 1 149 ? 8.375 15.758 5.555 1 79.62 149 GLY B CA 1
ATOM 3775 C C . GLY B 1 149 ? 7.273 14.734 5.73 1 79.62 149 GLY B C 1
ATOM 3776 O O . GLY B 1 149 ? 6.246 14.797 5.047 1 79.62 149 GLY B O 1
ATOM 3777 N N . ARG B 1 150 ? 7.48 13.875 6.602 1 83.88 150 ARG B N 1
ATOM 3778 C CA . ARG B 1 150 ? 6.449 12.883 6.895 1 83.88 150 ARG B CA 1
ATOM 3779 C C . ARG B 1 150 ? 5.297 13.508 7.676 1 83.88 150 ARG B C 1
ATOM 3781 O O . ARG B 1 150 ? 5.52 14.32 8.57 1 83.88 150 ARG B O 1
ATOM 3788 N N . VAL B 1 151 ? 4.129 13.148 7.27 1 85.5 151 VAL B N 1
ATOM 3789 C CA . VAL B 1 151 ? 2.932 13.617 7.965 1 85.5 151 VAL B CA 1
ATOM 3790 C C . VAL B 1 151 ? 2.229 12.43 8.625 1 85.5 151 VAL B C 1
ATOM 3792 O O . VAL B 1 151 ? 1.832 11.477 7.949 1 85.5 151 VAL B O 1
ATOM 3795 N N . ALA B 1 152 ? 2.18 12.453 9.867 1 87.19 152 ALA B N 1
ATOM 3796 C CA . ALA B 1 152 ? 1.49 11.414 10.633 1 87.19 152 ALA B CA 1
ATOM 3797 C C . ALA B 1 152 ? 0.194 11.953 11.234 1 87.19 152 ALA B C 1
ATOM 3799 O O . ALA B 1 152 ? 0.069 13.148 11.492 1 87.19 152 ALA B O 1
ATOM 3800 N N . GLN B 1 153 ? -0.707 11.047 11.352 1 86.06 153 GLN B N 1
ATOM 3801 C CA . GLN B 1 153 ? -1.989 11.383 11.961 1 86.06 153 GLN B CA 1
ATOM 3802 C C . GLN B 1 153 ? -2.271 10.5 13.164 1 86.06 153 GLN B C 1
ATOM 3804 O O . GLN B 1 153 ? -1.936 9.312 13.164 1 86.06 153 GLN B O 1
ATOM 3809 N N . HIS B 1 154 ? -2.846 11.125 14.141 1 89.62 154 HIS B N 1
ATOM 3810 C CA . HIS B 1 154 ? -3.227 10.383 15.336 1 89.62 154 HIS B CA 1
ATOM 3811 C C . HIS B 1 154 ? -4.496 10.953 15.961 1 89.62 154 HIS B C 1
ATOM 3813 O O . HIS B 1 154 ? -4.562 12.148 16.25 1 89.62 154 HIS B O 1
ATOM 3819 N N . GLY B 1 155 ? -5.457 10.117 16.172 1 87.81 155 GLY B N 1
ATOM 3820 C CA . GLY B 1 155 ? -6.668 10.531 16.859 1 87.81 155 GLY B CA 1
ATOM 3821 C C . GLY B 1 155 ? -6.496 10.641 18.359 1 87.81 155 GLY B C 1
ATOM 3822 O O . GLY B 1 155 ? -5.895 9.766 18.984 1 87.81 155 GLY B O 1
ATOM 3823 N N . LEU B 1 156 ? -6.945 11.75 18.844 1 92.69 156 LEU B N 1
ATOM 3824 C CA . LEU B 1 156 ? -6.918 11.992 20.281 1 92.69 156 LEU B CA 1
ATOM 3825 C C . LEU B 1 156 ? -8.328 12.023 20.859 1 92.69 156 LEU B C 1
ATOM 3827 O O . LEU B 1 156 ? -9.156 12.836 20.438 1 92.69 156 LEU B O 1
ATOM 3831 N N . THR B 1 157 ? -8.586 11.203 21.828 1 90.12 157 THR B N 1
ATOM 3832 C CA . THR B 1 157 ? -9.898 11.211 22.469 1 90.12 157 THR B CA 1
ATOM 3833 C C . THR B 1 157 ? -9.891 12.133 23.688 1 90.12 157 THR B C 1
ATOM 3835 O O . THR B 1 157 ? -8.984 12.07 24.516 1 90.12 157 THR B O 1
ATOM 3838 N N . VAL B 1 158 ? -10.914 12.953 23.703 1 92.75 158 VAL B N 1
ATOM 3839 C CA . VAL B 1 158 ? -11.07 13.859 24.828 1 92.75 158 VAL B CA 1
ATOM 3840 C C . VAL B 1 158 ? -12.477 13.727 25.406 1 92.75 158 VAL B C 1
ATOM 3842 O O . VAL B 1 158 ? -13.43 13.445 24.672 1 92.75 158 VAL B O 1
ATOM 3845 N N . SER B 1 159 ? -12.586 13.883 26.688 1 92.44 159 SER B N 1
ATOM 3846 C CA . SER B 1 159 ? -13.891 13.805 27.344 1 92.44 159 SER B CA 1
ATOM 3847 C C . SER B 1 159 ? -14.766 14.992 26.969 1 92.44 159 SER B C 1
ATOM 3849 O O . SER B 1 159 ? -15.977 14.859 26.828 1 92.44 159 SER B O 1
ATOM 3851 N N . ALA B 1 160 ? -14.164 16.188 26.906 1 90.75 160 ALA B N 1
ATOM 3852 C CA . ALA B 1 160 ? -14.844 17.406 26.5 1 90.75 160 ALA B CA 1
ATOM 3853 C C . ALA B 1 160 ? -14.016 18.172 25.484 1 90.75 160 ALA B C 1
ATOM 3855 O O . ALA B 1 160 ? -12.836 18.469 25.719 1 90.75 160 ALA B O 1
ATOM 3856 N N . MET B 1 161 ? -14.719 18.5 24.406 1 91.75 161 MET B N 1
ATOM 3857 C CA . MET B 1 161 ? -14.023 19.219 23.344 1 91.75 161 MET B CA 1
ATOM 3858 C C . MET B 1 161 ? -13.68 20.641 23.766 1 91.75 161 MET B C 1
ATOM 3860 O O . MET B 1 161 ? -14.57 21.422 24.125 1 91.75 161 MET B O 1
ATOM 3864 N N . PRO B 1 162 ? -12.414 20.891 23.781 1 93.75 162 PRO B N 1
ATOM 3865 C CA . PRO B 1 162 ? -12.055 22.281 24.094 1 93.75 162 PRO B CA 1
ATOM 3866 C C . PRO B 1 162 ? -12.516 23.266 23.031 1 93.75 162 PRO B C 1
ATOM 3868 O O . PRO B 1 162 ? -12.93 22.859 21.938 1 93.75 162 PRO B O 1
ATOM 3871 N N . THR B 1 163 ? -12.508 24.547 23.391 1 91.81 163 THR B N 1
ATOM 3872 C CA . THR B 1 163 ? -12.859 25.578 22.422 1 91.81 163 THR B CA 1
ATOM 3873 C C . THR B 1 163 ? -11.789 25.703 21.344 1 91.81 163 THR B C 1
ATOM 3875 O O . THR B 1 163 ? -10.648 25.281 21.547 1 91.81 163 THR B O 1
ATOM 3878 N N . ALA B 1 164 ? -12.156 26.281 20.25 1 86.75 164 ALA B N 1
ATOM 3879 C CA . ALA B 1 164 ? -11.219 26.484 19.156 1 86.75 164 ALA B CA 1
ATOM 3880 C C . ALA B 1 164 ? -10.016 27.312 19.594 1 86.75 164 ALA B C 1
ATOM 3882 O O . ALA B 1 164 ? -8.883 27.047 19.188 1 86.75 164 ALA B O 1
ATOM 3883 N N . ASP B 1 165 ? -10.305 28.281 20.375 1 89.69 165 ASP B N 1
ATOM 3884 C CA . ASP B 1 165 ? -9.234 29.141 20.875 1 89.69 165 ASP B CA 1
ATOM 3885 C C . ASP B 1 165 ? -8.258 28.359 21.75 1 89.69 165 ASP B C 1
ATOM 3887 O O . ASP B 1 165 ? -7.043 28.562 21.672 1 89.69 165 ASP B O 1
ATOM 3891 N N . ASP B 1 166 ? -8.805 27.5 22.547 1 93.31 166 ASP B N 1
ATOM 3892 C CA . ASP B 1 166 ? -7.973 26.703 23.422 1 93.31 166 ASP B CA 1
ATOM 3893 C C . ASP B 1 166 ? -7.121 25.719 22.625 1 93.31 166 ASP B C 1
ATOM 3895 O O . ASP B 1 166 ? -5.949 25.5 22.938 1 93.31 166 ASP B O 1
ATOM 3899 N N . ILE B 1 167 ? -7.699 25.172 21.641 1 92.31 167 ILE B N 1
ATOM 3900 C CA . ILE B 1 167 ? -6.992 24.234 20.766 1 92.31 167 ILE B CA 1
ATOM 3901 C C . ILE B 1 167 ? -5.84 24.953 20.062 1 92.31 167 ILE B C 1
ATOM 3903 O O . ILE B 1 167 ? -4.719 24.438 20.016 1 92.31 167 ILE B O 1
ATOM 3907 N N . ASN B 1 168 ? -6.156 26.094 19.594 1 88.69 168 ASN B N 1
ATOM 3908 C CA . ASN B 1 168 ? -5.145 26.891 18.906 1 88.69 168 ASN B CA 1
ATOM 3909 C C . ASN B 1 168 ? -4.008 27.281 19.859 1 88.69 168 ASN B C 1
ATOM 3911 O O . ASN B 1 168 ? -2.846 27.312 19.453 1 88.69 168 ASN B O 1
ATOM 3915 N N . ARG B 1 169 ? -4.371 27.641 20.984 1 91.56 169 ARG B N 1
ATOM 3916 C CA . ARG B 1 169 ? -3.371 28 21.984 1 91.56 169 ARG B CA 1
ATOM 3917 C C . ARG B 1 169 ? -2.43 26.828 22.266 1 91.56 169 ARG B C 1
ATOM 3919 O O . ARG B 1 169 ? -1.213 27.016 22.344 1 91.56 169 ARG B O 1
ATOM 3926 N N . LEU B 1 170 ? -2.996 25.688 22.438 1 94.62 170 LEU B N 1
ATOM 3927 C CA . LEU B 1 170 ? -2.186 24.5 22.688 1 94.62 170 LEU B CA 1
ATOM 3928 C C . LEU B 1 170 ? -1.269 24.203 21.5 1 94.62 170 LEU B C 1
ATOM 3930 O O . LEU B 1 170 ? -0.069 23.984 21.672 1 94.62 170 LEU B O 1
ATOM 3934 N N . SER B 1 171 ? -1.825 24.188 20.312 1 93.25 171 SER B N 1
ATOM 3935 C CA . SER B 1 171 ? -1.04 23.938 19.109 1 93.25 171 SER B CA 1
ATOM 3936 C C . SER B 1 171 ? 0.118 24.922 19 1 93.25 171 SER B C 1
ATOM 3938 O O . SER B 1 171 ? 1.247 24.531 18.688 1 93.25 171 SER B O 1
ATOM 3940 N N . SER B 1 172 ? -0.193 26.172 19.25 1 91 172 SER B N 1
ATOM 3941 C CA . SER B 1 172 ? 0.823 27.219 19.156 1 91 172 SER B CA 1
ATOM 3942 C C . SER B 1 172 ? 1.923 27.016 20.188 1 91 172 SER B C 1
ATOM 3944 O O . SER B 1 172 ? 3.107 27.156 19.891 1 91 172 SER B O 1
ATOM 3946 N N . ALA B 1 173 ? 1.537 26.734 21.359 1 95.12 173 ALA B N 1
ATOM 3947 C CA . ALA B 1 173 ? 2.508 26.516 22.438 1 95.12 173 ALA B CA 1
ATOM 3948 C C . ALA B 1 173 ? 3.408 25.328 22.125 1 95.12 173 ALA B C 1
ATOM 3950 O O . ALA B 1 173 ? 4.621 25.375 22.344 1 95.12 173 ALA B O 1
ATOM 3951 N N . VAL B 1 174 ? 2.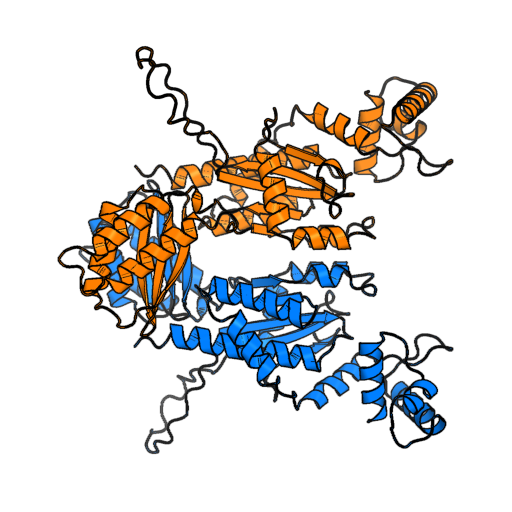822 24.266 21.656 1 96.12 174 VAL B N 1
ATOM 3952 C CA . VAL B 1 174 ? 3.582 23.062 21.312 1 96.12 174 VAL B CA 1
ATOM 3953 C C . VAL B 1 174 ? 4.559 23.375 20.188 1 96.12 174 VAL B C 1
ATOM 3955 O O . VAL B 1 174 ? 5.73 22.984 20.234 1 96.12 174 VAL B O 1
ATOM 3958 N N . ASN B 1 175 ? 4.094 24.047 19.172 1 92.94 175 ASN B N 1
ATOM 3959 C CA . ASN B 1 175 ? 4.953 24.359 18.047 1 92.94 175 ASN B CA 1
ATOM 3960 C C . ASN B 1 175 ? 6.105 25.281 18.453 1 92.94 175 ASN B C 1
ATOM 3962 O O . ASN B 1 175 ? 7.207 25.172 17.922 1 92.94 175 ASN B O 1
ATOM 3966 N N . GLU B 1 176 ? 5.852 26.141 19.328 1 93.56 176 GLU B N 1
ATOM 3967 C CA . GLU B 1 176 ? 6.887 27.047 19.812 1 93.56 176 GLU B CA 1
ATOM 3968 C C . GLU B 1 176 ? 7.918 26.312 20.672 1 93.56 176 GLU B C 1
ATOM 3970 O O . GLU B 1 176 ? 9.117 26.562 20.547 1 93.56 176 GLU B O 1
ATOM 3975 N N . GLN B 1 177 ? 7.496 25.422 21.438 1 95.5 177 GLN B N 1
ATOM 3976 C CA . GLN B 1 177 ? 8.375 24.828 22.438 1 95.5 177 GLN B CA 1
ATOM 3977 C C . GLN B 1 177 ? 9 23.531 21.922 1 95.5 177 GLN B C 1
ATOM 3979 O O . GLN B 1 177 ? 10.039 23.109 22.422 1 95.5 177 GLN B O 1
ATOM 3984 N N . CYS B 1 178 ? 8.312 22.875 21.031 1 95.94 178 CYS B N 1
ATOM 3985 C CA . CYS B 1 178 ? 8.742 21.531 20.688 1 95.94 178 CYS B CA 1
ATOM 3986 C C . CYS B 1 178 ? 9.383 21.5 19.297 1 95.94 178 CYS B C 1
ATOM 3988 O O . CYS B 1 178 ? 9.867 20.453 18.859 1 95.94 178 CYS B O 1
ATOM 3990 N N . ASN B 1 179 ? 9.438 22.578 18.625 1 91.62 179 ASN B N 1
ATOM 3991 C CA . ASN B 1 179 ? 10.047 22.594 17.312 1 91.62 179 ASN B CA 1
ATOM 3992 C C . ASN B 1 179 ? 11.477 22.078 17.344 1 91.62 179 ASN B C 1
ATOM 3994 O O . ASN B 1 179 ? 12.289 22.516 18.156 1 91.62 179 ASN B O 1
ATOM 3998 N N . GLY B 1 180 ? 11.758 21.094 16.5 1 92.44 180 GLY B N 1
ATOM 3999 C CA . GLY B 1 180 ? 13.102 20.562 16.391 1 92.44 180 GLY B CA 1
ATOM 4000 C C . GLY B 1 180 ? 13.398 19.469 17.406 1 92.44 180 GLY B C 1
ATOM 4001 O O . GLY B 1 180 ? 14.469 18.859 17.375 1 92.44 180 GLY B O 1
ATOM 4002 N N . GLN B 1 181 ? 12.492 19.203 18.25 1 95.5 181 GLN B N 1
ATOM 4003 C CA . GLN B 1 181 ? 12.672 18.141 19.25 1 95.5 181 GLN B CA 1
ATOM 4004 C C . GLN B 1 181 ? 12.289 16.781 18.672 1 95.5 181 GLN B C 1
ATOM 4006 O O . GLN B 1 181 ? 11.453 16.688 17.766 1 95.5 181 GLN B O 1
ATOM 4011 N N . SER B 1 182 ? 12.992 15.773 19.188 1 94.5 182 SER B N 1
ATOM 4012 C CA . SER B 1 182 ? 12.508 14.43 18.906 1 94.5 182 SER B CA 1
ATOM 4013 C C . SER B 1 182 ? 11.094 14.219 19.438 1 94.5 182 SER B C 1
ATOM 4015 O O . SER B 1 182 ? 10.664 14.938 20.344 1 94.5 182 SER B O 1
ATOM 4017 N N . LEU B 1 183 ? 10.43 13.25 18.906 1 93.94 183 LEU B N 1
ATOM 4018 C CA . LEU B 1 183 ? 9.062 13 19.344 1 93.94 183 LEU B CA 1
ATOM 4019 C C . LEU B 1 183 ? 9.039 12.57 20.812 1 93.94 183 LEU B C 1
ATOM 4021 O O . LEU B 1 183 ? 8.102 12.898 21.547 1 93.94 183 LEU B O 1
ATOM 4025 N N . SER B 1 184 ? 10.023 11.867 21.25 1 94.5 184 SER B N 1
ATOM 4026 C CA . SER B 1 184 ? 10.125 11.461 22.656 1 94.5 184 SER B CA 1
ATOM 4027 C C . SER B 1 184 ? 10.273 12.68 23.562 1 94.5 184 SER B C 1
ATOM 4029 O O . SER B 1 184 ? 9.578 12.781 24.578 1 94.5 184 SER B O 1
ATOM 4031 N N . SER B 1 185 ? 11.164 13.57 23.219 1 96.5 185 SER B N 1
ATOM 4032 C CA . SER B 1 185 ? 11.367 14.781 23.984 1 96.5 185 SER B CA 1
ATOM 4033 C C . SER B 1 185 ? 10.133 15.672 23.953 1 96.5 185 SER B C 1
ATOM 4035 O O . SER B 1 185 ? 9.766 16.281 24.969 1 96.5 185 SER B O 1
ATOM 4037 N N . ALA B 1 186 ? 9.555 15.719 22.797 1 97.12 186 ALA B N 1
ATOM 4038 C CA . ALA B 1 186 ? 8.344 16.516 22.656 1 97.12 186 ALA B CA 1
ATOM 4039 C C . ALA B 1 186 ? 7.23 15.992 23.562 1 97.12 186 ALA B C 1
ATOM 4041 O O . ALA B 1 186 ? 6.441 16.766 24.094 1 97.12 186 ALA B O 1
ATOM 4042 N N . SER B 1 187 ? 7.16 14.695 23.641 1 97.06 187 SER B N 1
ATOM 4043 C CA . SER B 1 187 ? 6.172 14.086 24.531 1 97.06 187 SER B CA 1
ATOM 4044 C C . SER B 1 187 ? 6.297 14.625 25.953 1 97.06 187 SER B C 1
ATOM 4046 O O . SER B 1 187 ? 5.301 15.016 26.562 1 97.06 187 SER B O 1
ATOM 4048 N N . GLU B 1 188 ? 7.465 14.695 26.438 1 96.75 188 GLU B N 1
ATOM 4049 C CA . GLU B 1 188 ? 7.719 15.188 27.797 1 96.75 188 GLU B CA 1
ATOM 4050 C C . GLU B 1 188 ? 7.391 16.672 27.922 1 96.75 188 GLU B C 1
ATOM 4052 O O . GLU B 1 188 ? 6.789 17.094 28.906 1 96.75 188 GLU B O 1
ATOM 4057 N N . THR B 1 189 ? 7.789 17.391 26.953 1 97.19 189 THR B N 1
ATOM 4058 C CA . THR B 1 189 ? 7.543 18.828 26.953 1 97.19 189 THR B CA 1
ATOM 4059 C C . THR B 1 189 ? 6.047 19.109 26.953 1 97.19 189 THR B C 1
ATOM 4061 O O . THR B 1 189 ? 5.578 19.984 27.688 1 97.19 189 THR B O 1
ATOM 4064 N N . VAL B 1 190 ? 5.293 18.406 26.172 1 97.44 190 VAL B N 1
ATOM 4065 C CA . VAL B 1 190 ? 3.857 18.625 26.047 1 97.44 190 VAL B CA 1
ATOM 4066 C C . VAL B 1 190 ? 3.16 18.25 27.344 1 97.44 190 VAL B C 1
ATOM 4068 O O . VAL B 1 190 ? 2.215 18.922 27.766 1 97.44 190 VAL B O 1
ATOM 4071 N N . ARG B 1 191 ? 3.613 17.188 27.938 1 95.69 191 ARG B N 1
ATOM 4072 C CA . ARG B 1 191 ? 3.039 16.781 29.219 1 95.69 191 ARG B CA 1
ATOM 4073 C C . ARG B 1 191 ? 3.234 17.875 30.266 1 95.69 191 ARG B C 1
ATOM 4075 O O . ARG B 1 191 ? 2.332 18.156 31.062 1 95.69 191 ARG B O 1
ATOM 4082 N N . ALA B 1 192 ? 4.359 18.453 30.281 1 95.12 192 ALA B N 1
ATOM 4083 C CA . ALA B 1 192 ? 4.652 19.531 31.203 1 95.12 192 ALA B CA 1
ATOM 4084 C C . ALA B 1 192 ? 3.795 20.766 30.906 1 95.12 192 ALA B C 1
ATOM 4086 O O . ALA B 1 192 ? 3.32 21.438 31.828 1 95.12 192 ALA B O 1
ATOM 4087 N N . LEU B 1 193 ? 3.629 21.031 29.672 1 93.75 193 LEU B N 1
ATOM 4088 C CA . LEU B 1 193 ? 2.811 22.156 29.234 1 93.75 193 LEU B CA 1
ATOM 4089 C C . LEU B 1 193 ? 1.374 22.016 29.734 1 93.75 193 LEU B C 1
ATOM 4091 O O . LEU B 1 193 ? 0.763 22.969 30.188 1 93.75 193 LEU B O 1
ATOM 4095 N N . GLY B 1 194 ? 0.815 20.828 29.609 1 91.81 194 GLY B N 1
ATOM 4096 C CA . GLY B 1 194 ? -0.551 20.562 30.016 1 91.81 194 GLY B CA 1
ATOM 4097 C C . GLY B 1 194 ? -0.782 20.797 31.5 1 91.81 194 GLY B C 1
ATOM 4098 O O . GLY B 1 194 ? -1.895 21.125 31.922 1 91.81 194 GLY B O 1
ATOM 4099 N N . GLY B 1 195 ? 0.252 20.562 32.25 1 88.25 195 GLY B N 1
ATOM 4100 C CA . GLY B 1 195 ? 0.159 20.766 33.688 1 88.25 195 GLY B CA 1
ATOM 4101 C C . GLY B 1 195 ? 0.371 22.203 34.125 1 88.25 195 GLY B C 1
ATOM 4102 O O . GLY B 1 195 ? 0.212 22.547 35.281 1 88.25 195 GLY B O 1
ATOM 4103 N N . GLY B 1 196 ? 0.67 23.016 33.156 1 87.62 196 GLY B N 1
ATOM 4104 C CA . GLY B 1 196 ? 0.99 24.406 33.438 1 87.62 196 GLY B CA 1
ATOM 4105 C C . GLY B 1 196 ? -0.238 25.281 33.562 1 87.62 196 GLY B C 1
ATOM 4106 O O . GLY B 1 196 ? -1.348 24.859 33.25 1 87.62 196 GLY B O 1
ATOM 4107 N N . THR B 1 197 ? 0.027 26.516 34 1 85.06 197 THR B N 1
ATOM 4108 C CA . THR B 1 197 ? -1.041 27.5 34.188 1 85.06 197 THR B CA 1
ATOM 4109 C C . THR B 1 197 ? -1.58 27.969 32.844 1 85.06 197 THR B C 1
ATOM 4111 O O . THR B 1 197 ? -0.808 28.312 31.953 1 85.06 197 THR B O 1
ATOM 4114 N N . GLY B 1 198 ? -2.859 27.938 32.688 1 87.81 198 GLY B N 1
ATOM 4115 C CA . GLY B 1 198 ? -3.488 28.438 31.469 1 87.81 198 GLY B CA 1
ATOM 4116 C C . GLY B 1 198 ? -3.859 27.344 30.484 1 87.81 198 GLY B C 1
ATOM 4117 O O . GLY B 1 198 ? -4.477 27.609 29.453 1 87.81 198 GLY B O 1
ATOM 4118 N N . PHE B 1 199 ? -3.498 26.125 30.875 1 91.12 199 PHE B N 1
ATOM 4119 C CA . PHE B 1 199 ? -3.756 25.031 29.953 1 91.12 199 PHE B CA 1
ATOM 4120 C C . PHE B 1 199 ? -4.707 24.016 30.562 1 91.12 199 PHE B C 1
ATOM 4122 O O . PHE B 1 199 ? -4.797 22.891 30.094 1 91.12 199 PHE B O 1
ATOM 4129 N N . GLU B 1 200 ? -5.441 24.406 31.578 1 90.69 200 GLU B N 1
ATOM 4130 C CA . GLU B 1 200 ? -6.328 23.516 32.312 1 90.69 200 GLU B CA 1
ATOM 4131 C C . GLU B 1 200 ? -7.422 22.953 31.406 1 90.69 200 GLU B C 1
ATOM 4133 O O . GLU B 1 200 ? -7.738 21.766 31.484 1 90.69 200 GLU B O 1
ATOM 4138 N N . THR B 1 201 ? -7.906 23.812 30.516 1 91.69 201 THR B N 1
ATOM 4139 C CA . THR B 1 201 ? -9.031 23.438 29.672 1 91.69 201 THR B CA 1
ATOM 4140 C C . THR B 1 201 ? -8.578 22.484 28.562 1 91.69 201 THR B C 1
ATOM 4142 O O . THR B 1 201 ? -9.406 21.844 27.906 1 91.69 201 THR B O 1
ATOM 4145 N N . VAL B 1 202 ? -7.23 22.375 28.359 1 93.69 202 VAL B N 1
ATOM 4146 C CA . VAL B 1 202 ? -6.73 21.516 27.297 1 93.69 202 VAL B CA 1
ATOM 4147 C C . VAL B 1 202 ? -5.797 20.469 27.875 1 93.69 202 VAL B C 1
ATOM 4149 O O . VAL B 1 202 ? -4.984 19.875 27.156 1 93.69 202 VAL B O 1
ATOM 4152 N N . ARG B 1 203 ? -5.844 20.312 29.141 1 94.69 203 ARG B N 1
ATOM 4153 C CA . ARG B 1 203 ? -4.941 19.375 29.797 1 94.69 203 ARG B CA 1
ATOM 4154 C C . ARG B 1 203 ? -5.113 17.969 29.234 1 94.69 203 ARG B C 1
ATOM 4156 O O . ARG B 1 203 ? -4.129 17.281 28.953 1 94.69 203 ARG B O 1
ATOM 4163 N N . GLU B 1 204 ? -6.324 17.594 29.094 1 95.06 204 GLU B N 1
ATOM 4164 C CA . GLU B 1 204 ? -6.602 16.266 28.578 1 95.06 204 GLU B CA 1
ATOM 4165 C C . GLU B 1 204 ? -6.055 16.094 27.156 1 95.06 204 GLU B C 1
ATOM 4167 O O . GLU B 1 204 ? -5.477 15.055 26.828 1 95.06 204 GLU B O 1
ATOM 4172 N N . ALA B 1 205 ? -6.27 17.047 26.375 1 95.75 205 ALA B N 1
ATOM 4173 C CA . ALA B 1 205 ? -5.754 17.031 25 1 95.75 205 ALA B CA 1
ATOM 4174 C C . ALA B 1 205 ? -4.23 16.969 24.984 1 95.75 205 ALA B C 1
ATOM 4176 O O . ALA B 1 205 ? -3.633 16.266 24.172 1 95.75 205 ALA B O 1
ATOM 4177 N N . ALA B 1 206 ? -3.658 17.734 25.875 1 97 206 ALA B N 1
ATOM 4178 C CA . ALA B 1 206 ? -2.201 17.766 25.984 1 97 206 ALA B CA 1
ATOM 4179 C C . ALA B 1 206 ? -1.665 16.391 26.391 1 97 206 ALA B C 1
ATOM 4181 O O . ALA B 1 206 ? -0.678 15.906 25.828 1 97 206 ALA B O 1
ATOM 4182 N N . ASP B 1 207 ? -2.301 15.82 27.328 1 96.81 207 ASP B N 1
ATOM 4183 C CA . ASP B 1 207 ? -1.893 14.492 27.766 1 96.81 207 ASP B CA 1
ATOM 4184 C C . ASP B 1 207 ? -2.035 13.469 26.641 1 96.81 207 ASP B C 1
ATOM 4186 O O . ASP B 1 207 ? -1.149 12.633 26.438 1 96.81 207 ASP B O 1
ATOM 4190 N N . ALA B 1 208 ? -3.129 13.516 25.969 1 95.75 208 ALA B N 1
ATOM 4191 C CA . ALA B 1 208 ? -3.363 12.609 24.844 1 95.75 208 ALA B CA 1
ATOM 4192 C C . ALA B 1 208 ? -2.316 12.812 23.75 1 95.75 208 ALA B C 1
ATOM 4194 O O . ALA B 1 208 ? -1.838 11.844 23.156 1 95.75 208 ALA B O 1
ATOM 4195 N N . LEU B 1 209 ? -2.012 14.031 23.484 1 96.88 209 LEU B N 1
ATOM 4196 C CA . LEU B 1 209 ? -1 14.344 22.484 1 96.88 209 LEU B CA 1
ATOM 4197 C C . LEU B 1 209 ? 0.367 13.812 22.906 1 96.88 209 LEU B C 1
ATOM 4199 O O . LEU B 1 209 ? 1.105 13.266 22.094 1 96.88 209 LEU B O 1
ATOM 4203 N N . ALA B 1 210 ? 0.691 14.031 24.141 1 97.25 210 ALA B N 1
ATOM 4204 C CA . ALA B 1 210 ? 1.947 13.508 24.672 1 97.25 210 ALA B CA 1
ATOM 4205 C C . ALA B 1 210 ? 2.031 11.992 24.5 1 97.25 210 ALA B C 1
ATOM 4207 O O . ALA B 1 210 ? 3.074 11.461 24.109 1 97.25 210 ALA B O 1
ATOM 4208 N N . ASP B 1 211 ? 0.961 11.367 24.797 1 95.38 211 ASP B N 1
ATOM 4209 C CA . ASP B 1 211 ? 0.91 9.922 24.625 1 95.38 211 ASP B CA 1
ATOM 4210 C C . ASP B 1 211 ? 1.1 9.531 23.156 1 95.38 211 ASP B C 1
ATOM 4212 O O . ASP B 1 211 ? 1.759 8.539 22.844 1 95.38 211 ASP B O 1
ATOM 4216 N N . ALA B 1 212 ? 0.458 10.25 22.297 1 93.12 212 ALA B N 1
ATOM 4217 C CA . ALA B 1 212 ? 0.597 10 20.859 1 93.12 212 ALA B CA 1
ATOM 4218 C C . ALA B 1 212 ? 2.051 10.141 20.422 1 93.12 212 ALA B C 1
ATOM 4220 O O . ALA B 1 212 ? 2.564 9.297 19.688 1 93.12 212 ALA B O 1
ATOM 4221 N N . PHE B 1 213 ? 2.697 11.203 20.891 1 95.06 213 PHE B N 1
ATOM 4222 C CA . PHE B 1 213 ? 4.105 11.414 20.578 1 95.06 213 PHE B CA 1
ATOM 4223 C C . PHE B 1 213 ? 4.949 10.25 21.062 1 95.06 213 PHE B C 1
ATOM 4225 O O . PHE B 1 213 ? 5.812 9.742 20.344 1 95.06 213 PHE B O 1
ATOM 4232 N N . ALA B 1 214 ? 4.691 9.875 22.25 1 93.94 214 ALA B N 1
ATOM 4233 C CA . ALA B 1 214 ? 5.438 8.758 22.828 1 93.94 214 ALA B CA 1
ATOM 4234 C C . ALA B 1 214 ? 5.242 7.48 22.016 1 93.94 214 ALA B C 1
ATOM 4236 O O . ALA B 1 214 ? 6.195 6.746 21.766 1 93.94 214 ALA B O 1
ATOM 4237 N N . SER B 1 215 ? 4.043 7.258 21.656 1 89.94 215 SER B N 1
ATOM 4238 C CA . SER B 1 215 ? 3.732 6.062 20.875 1 89.94 215 SER B CA 1
ATOM 4239 C C . SER B 1 215 ? 4.43 6.09 19.516 1 89.94 215 SER B C 1
ATOM 4241 O O . SER B 1 215 ? 4.965 5.074 19.062 1 89.94 215 SER B O 1
ATOM 4243 N N . MET B 1 216 ? 4.379 7.219 18.891 1 88.31 216 MET B N 1
ATOM 4244 C CA . MET B 1 216 ? 5.012 7.375 17.578 1 88.31 216 MET B CA 1
ATOM 4245 C C . MET B 1 216 ? 6.523 7.199 17.688 1 88.31 216 MET B C 1
ATOM 4247 O O . MET B 1 216 ? 7.152 6.66 16.781 1 88.31 216 MET B O 1
ATOM 4251 N N . ALA B 1 217 ? 7.055 7.688 18.75 1 88.25 217 ALA B N 1
ATOM 4252 C CA . ALA B 1 217 ? 8.492 7.59 18.969 1 88.25 217 ALA B CA 1
ATOM 4253 C C . ALA B 1 217 ? 8.93 6.141 19.156 1 88.25 217 ALA B C 1
ATOM 4255 O O . ALA B 1 217 ? 10.055 5.773 18.828 1 88.25 217 ALA B O 1
ATOM 4256 N N . LEU B 1 218 ? 8.023 5.336 19.656 1 80.25 218 LEU B N 1
ATOM 4257 C CA . LEU B 1 218 ? 8.352 3.949 19.984 1 80.25 218 LEU B CA 1
ATOM 4258 C C . LEU B 1 218 ? 8.062 3.037 18.797 1 80.25 218 LEU B C 1
ATOM 4260 O O . LEU B 1 218 ? 8.562 1.911 18.734 1 80.25 218 LEU B O 1
ATOM 4264 N N . ASP B 1 219 ? 7.211 3.586 18.031 1 70 219 ASP B N 1
ATOM 4265 C CA . ASP B 1 219 ? 6.77 2.699 16.953 1 70 219 ASP B CA 1
ATOM 4266 C C . ASP B 1 219 ? 7.832 2.592 15.859 1 70 219 ASP B C 1
ATOM 4268 O O . ASP B 1 219 ? 7.816 3.361 14.898 1 70 219 ASP B O 1
ATOM 4272 N N . GLU B 1 220 ? 8.883 1.892 16.031 1 56.06 220 GLU B N 1
ATOM 4273 C CA . GLU B 1 220 ? 9.969 1.605 15.102 1 56.06 220 GLU B CA 1
ATOM 4274 C C . GLU B 1 220 ? 9.453 0.89 13.859 1 56.06 220 GLU B C 1
ATOM 4276 O O . GLU B 1 220 ? 10.008 1.058 12.766 1 56.06 220 GLU B O 1
ATOM 4281 N N . ARG B 1 221 ? 8.539 0.122 14.141 1 52.66 221 ARG B N 1
ATOM 4282 C CA . ARG B 1 221 ? 8.031 -0.797 13.133 1 52.66 221 ARG B CA 1
ATOM 4283 C C . ARG B 1 221 ? 7.082 -0.084 12.172 1 52.66 221 ARG B C 1
ATOM 4285 O O . ARG B 1 221 ? 6.652 -0.661 11.172 1 52.66 221 ARG B O 1
ATOM 4292 N N . ALA B 1 222 ? 6.961 1.131 12.555 1 56.56 222 ALA B N 1
ATOM 4293 C CA . ALA B 1 222 ? 5.824 1.792 11.922 1 56.56 222 ALA B CA 1
ATOM 4294 C C . ALA B 1 222 ? 6.223 2.418 10.594 1 56.56 222 ALA B C 1
ATOM 4296 O O . ALA B 1 222 ? 5.469 3.209 10.023 1 56.56 222 ALA B O 1
ATOM 4297 N N . ASN B 1 223 ? 7.328 1.847 10.094 1 64.06 223 ASN B N 1
ATOM 4298 C CA . ASN B 1 223 ? 7.578 2.41 8.773 1 64.06 223 ASN B CA 1
ATOM 4299 C C . ASN B 1 223 ? 6.586 1.878 7.742 1 64.06 223 ASN B C 1
ATOM 4301 O O . ASN B 1 223 ? 6.25 0.692 7.754 1 64.06 223 ASN B O 1
ATOM 4305 N N . GLU B 1 224 ? 6.043 2.793 7.141 1 81.38 224 GLU B N 1
ATOM 4306 C CA . GLU B 1 224 ? 5.199 2.453 6 1 81.38 224 GLU B CA 1
ATOM 4307 C C . GLU B 1 224 ? 6.035 1.998 4.809 1 81.38 224 GLU B C 1
ATOM 4309 O O . GLU B 1 224 ? 7.094 2.568 4.535 1 81.38 224 GLU B O 1
ATOM 4314 N N . LEU B 1 225 ? 5.699 0.866 4.309 1 89.5 225 LEU B N 1
ATOM 4315 C CA . LEU B 1 225 ? 6.375 0.342 3.127 1 89.5 225 LEU B CA 1
ATOM 4316 C C . LEU B 1 225 ? 5.531 0.566 1.876 1 89.5 225 LEU B C 1
ATOM 4318 O O . LEU B 1 225 ? 4.316 0.356 1.894 1 89.5 225 LEU B O 1
ATOM 4322 N N . TYR B 1 226 ? 6.16 1.04 0.92 1 90.38 226 TYR B N 1
ATOM 4323 C CA . TYR B 1 226 ? 5.555 1.152 -0.403 1 90.38 226 TYR B CA 1
ATOM 4324 C C . TYR B 1 226 ? 6.105 0.091 -1.347 1 90.38 226 TYR B C 1
ATOM 4326 O O . TYR B 1 226 ? 7.32 -0.009 -1.537 1 90.38 226 TYR B O 1
ATOM 4334 N N . MET B 1 227 ? 5.168 -0.657 -1.882 1 90.69 227 MET B N 1
ATOM 4335 C CA . MET B 1 227 ? 5.59 -1.772 -2.723 1 90.69 227 MET B CA 1
ATOM 4336 C C . MET B 1 227 ? 4.977 -1.669 -4.113 1 90.69 227 MET B C 1
ATOM 4338 O O . MET B 1 227 ? 3.842 -1.214 -4.266 1 90.69 227 MET B O 1
ATOM 4342 N N . SER B 1 228 ? 5.781 -2.109 -5.125 1 89.81 228 SER B N 1
ATOM 4343 C CA . SER B 1 228 ? 5.316 -2.197 -6.508 1 89.81 228 SER B CA 1
ATOM 4344 C C . SER B 1 228 ? 5.961 -3.373 -7.234 1 89.81 228 SER B C 1
ATOM 4346 O O . SER B 1 228 ? 7.047 -3.824 -6.855 1 89.81 228 SER B O 1
ATOM 4348 N N . GLY B 1 229 ? 5.18 -3.949 -8.211 1 90 229 GLY B N 1
ATOM 4349 C CA . GLY B 1 229 ? 5.762 -4.949 -9.086 1 90 229 GLY B CA 1
ATOM 4350 C C . GLY B 1 229 ? 5.559 -6.371 -8.594 1 90 229 GLY B C 1
ATOM 4351 O O . GLY B 1 229 ? 6.262 -7.289 -9.023 1 90 229 GLY B O 1
ATOM 4352 N N . THR B 1 230 ? 4.695 -6.625 -7.684 1 84.94 230 THR B N 1
ATOM 4353 C CA . THR B 1 230 ? 4.418 -7.973 -7.203 1 84.94 230 THR B CA 1
ATOM 4354 C C . THR B 1 230 ? 3.996 -8.883 -8.359 1 84.94 230 THR B C 1
ATOM 4356 O O . THR B 1 230 ? 4.254 -10.086 -8.328 1 84.94 230 THR B O 1
ATOM 4359 N N . SER B 1 231 ? 3.404 -8.32 -9.391 1 82.69 231 SER B N 1
ATOM 4360 C CA . SER B 1 231 ? 2.951 -9.086 -10.547 1 82.69 231 SER B CA 1
ATOM 4361 C C . SER B 1 231 ? 4.129 -9.664 -11.32 1 82.69 231 SER B C 1
ATOM 4363 O O . SER B 1 231 ? 3.992 -10.68 -12 1 82.69 231 SER B O 1
ATOM 4365 N N . HIS B 1 232 ? 5.227 -9.047 -11.25 1 82 232 HIS B N 1
ATOM 4366 C CA . HIS B 1 232 ? 6.406 -9.555 -11.938 1 82 232 HIS B CA 1
ATOM 4367 C C . HIS B 1 232 ? 6.82 -10.914 -11.383 1 82 232 HIS B C 1
ATOM 4369 O O . HIS B 1 232 ? 7.289 -11.781 -12.125 1 82 232 HIS B O 1
ATOM 4375 N N . LEU B 1 233 ? 6.656 -11.039 -10.125 1 78.19 233 LEU B N 1
ATOM 4376 C CA . LEU B 1 233 ? 6.996 -12.305 -9.477 1 78.19 233 LEU B CA 1
ATOM 4377 C C . LEU B 1 233 ? 6.066 -13.414 -9.953 1 78.19 233 LEU B C 1
ATOM 4379 O O . LEU B 1 233 ? 6.504 -14.555 -10.148 1 78.19 233 LEU B O 1
ATOM 4383 N N . ALA B 1 234 ? 4.898 -13.07 -10.148 1 75.12 234 ALA B N 1
ATOM 4384 C CA . ALA B 1 234 ? 3.904 -14.062 -10.539 1 75.12 234 ALA B CA 1
ATOM 4385 C C . ALA B 1 234 ? 4.172 -14.586 -11.945 1 75.12 234 ALA B C 1
ATOM 4387 O O . ALA B 1 234 ? 3.771 -15.695 -12.289 1 75.12 234 ALA B O 1
ATOM 4388 N N . HIS B 1 235 ? 4.758 -13.766 -12.758 1 74.06 235 HIS B N 1
ATOM 4389 C CA . HIS B 1 235 ? 5.023 -14.148 -14.141 1 74.06 235 HIS B CA 1
ATOM 4390 C C . HIS B 1 235 ? 6.328 -14.93 -14.258 1 74.06 235 HIS B C 1
ATOM 4392 O O . HIS B 1 235 ? 6.609 -15.531 -15.297 1 74.06 235 HIS B O 1
ATOM 4398 N N . SER B 1 236 ? 7.023 -14.852 -13.242 1 66.12 236 SER B N 1
ATOM 4399 C CA . SER B 1 236 ? 8.305 -15.539 -13.328 1 66.12 236 SER B CA 1
ATOM 4400 C C . SER B 1 236 ? 8.125 -17.047 -13.32 1 66.12 236 SER B C 1
ATOM 4402 O O . SER B 1 236 ? 7.324 -17.578 -12.555 1 66.12 236 SER B O 1
ATOM 4404 N N . ARG B 1 237 ? 8.32 -17.656 -14.375 1 59 237 ARG B N 1
ATOM 4405 C CA . ARG B 1 237 ? 8.125 -19.078 -14.695 1 59 237 ARG B CA 1
ATOM 4406 C C . ARG B 1 237 ? 8.711 -19.969 -13.602 1 59 237 ARG B C 1
ATOM 4408 O O . ARG B 1 237 ? 8.25 -21.094 -13.406 1 59 237 ARG B O 1
ATOM 4415 N N . SER B 1 238 ? 9.82 -19.609 -13.195 1 52.41 238 SER B N 1
ATOM 4416 C CA . SER B 1 238 ? 10.578 -20.547 -12.359 1 52.41 238 SER B CA 1
ATOM 4417 C C . SER B 1 238 ? 10.055 -20.547 -10.922 1 52.41 238 SER B C 1
ATOM 4419 O O . SER B 1 238 ? 10.461 -21.375 -10.117 1 52.41 238 SER B O 1
ATOM 4421 N N . LEU B 1 239 ? 9.18 -19.656 -10.633 1 51.22 239 LEU B N 1
ATOM 4422 C CA . LEU B 1 239 ? 8.977 -19.609 -9.195 1 51.22 239 LEU B CA 1
ATOM 4423 C C . LEU B 1 239 ? 7.805 -20.5 -8.789 1 51.22 239 LEU B C 1
ATOM 4425 O O . LEU B 1 239 ? 6.668 -20.031 -8.688 1 51.22 239 LEU B O 1
ATOM 4429 N N . THR B 1 240 ? 7.621 -21.703 -9.414 1 52.84 240 THR B N 1
ATOM 4430 C CA . THR B 1 240 ? 6.695 -22.688 -8.844 1 52.84 240 THR B CA 1
ATOM 4431 C C . THR B 1 240 ? 6.539 -22.469 -7.34 1 52.84 240 THR B C 1
ATOM 4433 O O . THR B 1 240 ? 5.457 -22.672 -6.789 1 52.84 240 THR B O 1
ATOM 4436 N N . ASP B 1 241 ? 7.641 -22.062 -6.719 1 62.91 241 ASP B N 1
ATOM 4437 C CA . ASP B 1 241 ? 7.676 -21.969 -5.262 1 62.91 241 ASP B CA 1
ATOM 4438 C C . ASP B 1 241 ? 7.598 -20.516 -4.809 1 62.91 241 ASP B C 1
ATOM 4440 O O . ASP B 1 241 ? 8.305 -20.109 -3.885 1 62.91 241 ASP B O 1
ATOM 4444 N N . LEU B 1 242 ? 6.684 -19.797 -5.504 1 71.75 242 LEU B N 1
ATOM 4445 C CA . LEU B 1 242 ? 6.707 -18.375 -5.215 1 71.75 242 LEU B CA 1
ATOM 4446 C C . LEU B 1 242 ? 5.891 -18.047 -3.963 1 71.75 242 LEU B C 1
ATOM 4448 O O . LEU B 1 242 ? 5.969 -16.938 -3.43 1 71.75 242 LEU B O 1
ATOM 4452 N N . ALA B 1 243 ? 5.18 -19.031 -3.477 1 78.31 243 ALA B N 1
ATOM 4453 C CA . ALA B 1 243 ? 4.301 -18.797 -2.334 1 78.31 243 ALA B CA 1
ATOM 4454 C C . ALA B 1 243 ? 5.09 -18.312 -1.123 1 78.31 243 ALA B C 1
ATOM 4456 O O . ALA B 1 243 ? 4.699 -17.344 -0.466 1 78.31 243 ALA B O 1
ATOM 4457 N N . PRO B 1 244 ? 6.27 -18.891 -0.985 1 81.81 244 PRO B N 1
ATOM 4458 C CA . PRO B 1 244 ? 7.043 -18.422 0.164 1 81.81 244 PRO B CA 1
ATOM 4459 C C . PRO B 1 244 ? 7.488 -16.969 0.018 1 81.81 244 PRO B C 1
ATOM 4461 O O . PRO B 1 244 ? 7.555 -16.234 1.009 1 81.81 244 PRO B O 1
ATOM 4464 N N . LEU B 1 245 ? 7.785 -16.594 -1.177 1 85.19 245 LEU B N 1
ATOM 4465 C CA . LEU B 1 245 ? 8.203 -15.219 -1.406 1 85.19 245 LEU B CA 1
ATOM 4466 C C . LEU B 1 245 ? 7.066 -14.25 -1.104 1 85.19 245 LEU B C 1
ATOM 4468 O O . LEU B 1 245 ? 7.289 -13.195 -0.508 1 85.19 245 LEU B O 1
ATOM 4472 N N . PHE B 1 246 ? 5.898 -14.617 -1.435 1 84.44 246 PHE B N 1
ATOM 4473 C CA . PHE B 1 246 ? 4.742 -13.781 -1.154 1 84.44 246 PHE B CA 1
ATOM 4474 C C . PHE B 1 246 ? 4.488 -13.688 0.345 1 84.44 246 PHE B C 1
ATOM 4476 O O . PHE B 1 246 ? 4.074 -12.641 0.848 1 84.44 246 PHE B O 1
ATOM 4483 N N . ASP B 1 247 ? 4.742 -14.781 1.003 1 85.69 247 ASP B N 1
ATOM 4484 C CA . ASP B 1 247 ? 4.633 -14.773 2.459 1 85.69 247 ASP B CA 1
ATOM 4485 C C . ASP B 1 247 ? 5.625 -13.789 3.08 1 85.69 247 ASP B C 1
ATOM 4487 O O . ASP B 1 247 ? 5.273 -13.047 3.996 1 85.69 247 ASP B O 1
ATOM 4491 N N . ALA B 1 248 ? 6.754 -13.82 2.52 1 86.62 248 ALA B N 1
ATOM 4492 C CA . ALA B 1 248 ? 7.785 -12.922 3.023 1 86.62 248 ALA B CA 1
ATOM 4493 C C . ALA B 1 248 ? 7.398 -11.461 2.787 1 86.62 248 ALA B C 1
ATOM 4495 O O . ALA B 1 248 ? 7.598 -10.609 3.656 1 86.62 248 ALA B O 1
ATOM 4496 N N . LEU B 1 249 ? 6.801 -11.172 1.647 1 87.62 249 LEU B N 1
ATOM 4497 C CA . LEU B 1 249 ? 6.43 -9.805 1.278 1 87.62 249 LEU B CA 1
ATOM 4498 C C . LEU B 1 249 ? 5.297 -9.297 2.162 1 87.62 249 LEU B C 1
ATOM 4500 O O . LEU B 1 249 ? 5.152 -8.086 2.352 1 87.62 249 LEU B O 1
ATOM 4504 N N . GLU B 1 250 ? 4.559 -10.156 2.676 1 83.06 250 GLU B N 1
ATOM 4505 C CA . GLU B 1 250 ? 3.447 -9.781 3.545 1 83.06 250 GLU B CA 1
ATOM 4506 C C . GLU B 1 250 ? 3.922 -9.555 4.977 1 83.06 250 GLU B C 1
ATOM 4508 O O . GLU B 1 250 ? 3.271 -8.844 5.746 1 83.06 250 GLU B O 1
ATOM 4513 N N . GLU B 1 251 ? 4.977 -10.18 5.262 1 83.25 251 GLU B N 1
ATOM 4514 C CA . GLU B 1 251 ? 5.543 -10 6.594 1 83.25 251 GLU B CA 1
ATOM 4515 C C . GLU B 1 251 ? 6.418 -8.75 6.652 1 83.25 251 GLU B C 1
ATOM 4517 O O . GLU B 1 251 ? 7.645 -8.852 6.707 1 83.25 251 GLU B O 1
ATOM 4522 N N . GLN B 1 252 ? 5.84 -7.73 6.895 1 78.81 252 GLN B N 1
ATOM 4523 C CA . GLN B 1 252 ? 6.461 -6.418 6.762 1 78.81 252 GLN B CA 1
ATOM 4524 C C . GLN B 1 252 ? 7.609 -6.246 7.754 1 78.81 252 GLN B C 1
ATOM 4526 O O . GLN B 1 252 ? 8.664 -5.715 7.406 1 78.81 252 GLN B O 1
ATOM 4531 N N . VAL B 1 253 ? 7.453 -6.762 8.891 1 77.94 253 VAL B N 1
ATOM 4532 C CA . VAL B 1 253 ? 8.453 -6.57 9.93 1 77.94 253 VAL B CA 1
ATOM 4533 C C . VAL B 1 253 ? 9.75 -7.273 9.539 1 77.94 253 VAL B C 1
ATOM 4535 O O . VAL B 1 253 ? 10.836 -6.707 9.672 1 77.94 253 VAL B O 1
ATOM 4538 N N . VAL B 1 254 ? 9.633 -8.477 9.023 1 82.75 254 VAL B N 1
ATOM 4539 C CA . VAL B 1 254 ? 10.797 -9.266 8.625 1 82.75 254 VAL B CA 1
ATOM 4540 C C . VAL B 1 254 ? 11.5 -8.594 7.449 1 82.75 254 VAL B C 1
ATOM 4542 O O . VAL B 1 254 ? 12.727 -8.484 7.43 1 82.75 254 VAL B O 1
ATOM 4545 N N . LEU B 1 255 ? 10.758 -8.156 6.57 1 88.12 255 LEU B N 1
ATOM 4546 C CA . LEU B 1 255 ? 11.312 -7.492 5.395 1 88.12 255 LEU B CA 1
ATOM 4547 C C . LEU B 1 255 ? 12.031 -6.203 5.789 1 88.12 255 LEU B C 1
ATOM 4549 O O . LEU B 1 255 ? 13.117 -5.914 5.285 1 88.12 255 LEU B O 1
ATOM 4553 N N . MET B 1 256 ? 11.414 -5.512 6.641 1 88.25 256 MET B N 1
ATOM 4554 C CA . MET B 1 256 ? 12 -4.258 7.098 1 88.25 256 MET B CA 1
ATOM 4555 C C . MET B 1 256 ? 13.344 -4.5 7.77 1 88.25 256 MET B C 1
ATOM 4557 O O . MET B 1 256 ? 14.312 -3.791 7.496 1 88.25 256 MET B O 1
ATOM 4561 N N . LYS B 1 257 ? 13.398 -5.441 8.602 1 88.25 257 LYS B N 1
ATOM 4562 C CA . LYS B 1 257 ? 14.641 -5.746 9.312 1 88.25 257 LYS B CA 1
ATOM 4563 C C . LYS B 1 257 ? 15.742 -6.168 8.344 1 88.25 257 LYS B C 1
ATOM 4565 O O . LYS B 1 257 ? 16.859 -5.664 8.422 1 88.25 257 LYS B O 1
ATOM 4570 N N . LEU B 1 258 ? 15.383 -7.008 7.496 1 91.38 258 LEU B N 1
ATOM 4571 C CA . LEU B 1 258 ? 16.359 -7.508 6.527 1 91.38 258 LEU B CA 1
ATOM 4572 C C . LEU B 1 258 ? 16.891 -6.375 5.664 1 91.38 258 LEU B C 1
ATOM 4574 O O . LEU B 1 258 ? 18.109 -6.215 5.531 1 91.38 258 LEU B O 1
ATOM 4578 N N . MET B 1 259 ? 16.078 -5.625 5.16 1 91.94 259 MET B N 1
ATOM 4579 C CA . MET B 1 259 ? 16.469 -4.578 4.219 1 91.94 259 MET B CA 1
ATOM 4580 C C . MET B 1 259 ? 17.203 -3.449 4.938 1 91.94 259 MET B C 1
ATOM 4582 O O . MET B 1 259 ? 18.125 -2.852 4.379 1 91.94 259 MET B O 1
ATOM 4586 N N . SER B 1 260 ? 16.719 -3.152 6.078 1 89.56 260 SER B N 1
ATOM 4587 C CA . SER B 1 260 ? 17.422 -2.158 6.871 1 89.56 260 SER B CA 1
ATOM 4588 C C . SER B 1 260 ? 18.859 -2.605 7.168 1 89.56 260 SER B C 1
ATOM 4590 O O . SER B 1 260 ? 19.797 -1.837 6.988 1 89.56 260 SER B O 1
ATOM 4592 N N . ASN B 1 261 ? 19 -3.848 7.57 1 90.19 261 ASN B N 1
ATOM 4593 C CA . ASN B 1 261 ? 20.328 -4.391 7.852 1 90.19 261 ASN B CA 1
ATOM 4594 C C . ASN B 1 261 ? 21.219 -4.348 6.617 1 90.19 261 ASN B C 1
ATOM 4596 O O . ASN B 1 261 ? 22.391 -3.973 6.703 1 90.19 261 ASN B O 1
ATOM 4600 N N . LEU B 1 262 ? 20.688 -4.645 5.555 1 90.81 262 LEU B N 1
ATOM 4601 C CA . LEU B 1 262 ? 21.438 -4.664 4.305 1 90.81 262 LEU B CA 1
ATOM 4602 C C . LEU B 1 262 ? 21.844 -3.254 3.9 1 90.81 262 LEU B C 1
ATOM 4604 O O . LEU B 1 262 ? 22.938 -3.053 3.371 1 90.81 262 LEU B O 1
ATOM 4608 N N . SER B 1 263 ? 20.984 -2.377 4.133 1 88.19 263 SER B N 1
ATOM 4609 C CA . SER B 1 263 ? 21.219 -0.999 3.721 1 88.19 263 SER B CA 1
ATOM 4610 C C . SER B 1 263 ? 22.297 -0.345 4.582 1 88.19 263 SER B C 1
ATOM 4612 O O . SER B 1 263 ? 22.906 0.649 4.176 1 88.19 263 SER B O 1
ATOM 4614 N N . GLU B 1 264 ? 22.453 -0.815 5.734 1 84.12 264 GLU B N 1
ATOM 4615 C CA . GLU B 1 264 ? 23.406 -0.232 6.672 1 84.12 264 GLU B CA 1
ATOM 4616 C C . GLU B 1 264 ? 24.781 -0.885 6.547 1 84.12 264 GLU B C 1
ATOM 4618 O O . GLU B 1 264 ? 25.766 -0.36 7.055 1 84.12 264 GLU B O 1
ATOM 4623 N N . GLU B 1 265 ? 24.766 -1.958 5.891 1 77.69 265 GLU B N 1
ATOM 4624 C CA . GLU B 1 265 ? 26.047 -2.639 5.707 1 77.69 265 GLU B CA 1
ATOM 4625 C C . GLU B 1 265 ? 27.016 -1.798 4.871 1 77.69 265 GLU B C 1
ATOM 4627 O O . GLU B 1 265 ? 26.609 -1.235 3.846 1 77.69 265 GLU B O 1
ATOM 4632 N N . PRO B 1 266 ? 28.141 -1.72 5.469 1 66.94 266 PRO B N 1
ATOM 4633 C CA . PRO B 1 266 ? 29.125 -0.981 4.688 1 66.94 266 PRO B CA 1
ATOM 4634 C C . PRO B 1 266 ? 29.438 -1.646 3.348 1 66.94 266 PRO B C 1
ATOM 4636 O O . PRO B 1 266 ? 29.594 -2.869 3.283 1 66.94 266 PRO B O 1
ATOM 4639 N N . SER B 1 267 ? 29.094 -1.066 2.338 1 70.12 267 SER B N 1
ATOM 4640 C CA . SER B 1 267 ? 29.438 -1.526 1 1 70.12 267 SER B CA 1
ATOM 4641 C C . SER B 1 267 ? 30.094 -0.413 0.188 1 70.12 267 SER B C 1
ATOM 4643 O O . SER B 1 267 ? 29.812 0.768 0.4 1 70.12 267 SER B O 1
ATOM 4645 N N . ALA B 1 268 ? 31.109 -0.859 -0.513 1 66.88 268 ALA B N 1
ATOM 4646 C CA . ALA B 1 268 ? 31.797 0.097 -1.369 1 66.88 268 ALA B CA 1
ATOM 4647 C C . ALA B 1 268 ? 30.828 0.791 -2.32 1 66.88 268 ALA B C 1
ATOM 4649 O O . ALA B 1 268 ? 31.047 1.942 -2.707 1 66.88 268 ALA B O 1
ATOM 4650 N N . THR B 1 269 ? 29.781 0.149 -2.57 1 71.19 269 THR B N 1
ATOM 4651 C CA . THR B 1 269 ? 28.859 0.652 -3.584 1 71.19 269 THR B CA 1
ATOM 4652 C C . THR B 1 269 ? 27.672 1.378 -2.934 1 71.19 269 THR B C 1
ATOM 4654 O O . THR B 1 269 ? 26.906 2.045 -3.617 1 71.19 269 THR B O 1
ATOM 4657 N N . GLY B 1 270 ? 27.547 1.283 -1.621 1 81.38 270 GLY B N 1
ATOM 4658 C CA . GLY B 1 270 ? 26.406 1.867 -0.938 1 81.38 270 GLY B CA 1
ATOM 4659 C C . GLY B 1 270 ? 25.141 1.039 -1.074 1 81.38 270 GLY B C 1
ATOM 4660 O O . GLY B 1 270 ? 24.062 1.483 -0.691 1 81.38 270 GLY B O 1
ATOM 4661 N N . VAL B 1 271 ? 25.344 -0.151 -1.683 1 90.56 271 VAL B N 1
ATOM 4662 C CA . VAL B 1 271 ? 24.219 -1.049 -1.89 1 90.56 271 VAL B CA 1
ATOM 4663 C C . VAL B 1 271 ? 24.516 -2.41 -1.267 1 90.56 271 VAL B C 1
ATOM 4665 O O . VAL B 1 271 ? 25.609 -2.949 -1.435 1 90.56 271 VAL B O 1
ATOM 4668 N N . GLY B 1 272 ? 23.609 -2.848 -0.445 1 93.31 272 GLY B N 1
ATOM 4669 C CA . GLY B 1 272 ? 23.719 -4.1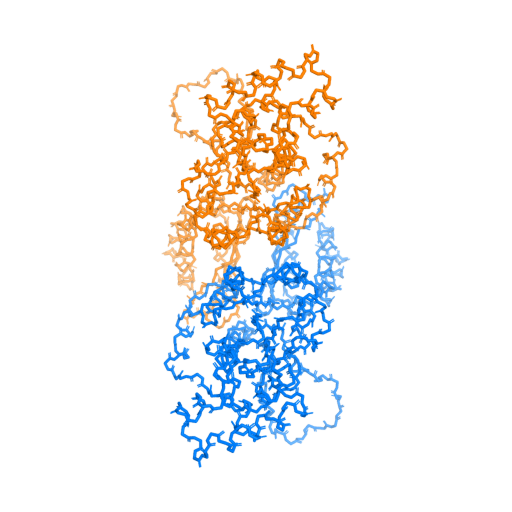88 0.105 1 93.31 272 GLY B CA 1
ATOM 4670 C C . GLY B 1 272 ? 22.938 -5.223 -0.688 1 93.31 272 GLY B C 1
ATOM 4671 O O . GLY B 1 272 ? 21.844 -4.938 -1.18 1 93.31 272 GLY B O 1
ATOM 4672 N N . VAL B 1 273 ? 23.547 -6.453 -0.815 1 93.75 273 VAL B N 1
ATOM 4673 C CA . VAL B 1 273 ? 22.891 -7.527 -1.558 1 93.75 273 VAL B CA 1
ATOM 4674 C C . VAL B 1 273 ? 22.875 -8.805 -0.713 1 93.75 273 VAL B C 1
ATOM 4676 O O . VAL B 1 273 ? 23.906 -9.172 -0.121 1 93.75 273 VAL B O 1
ATOM 4679 N N . SER B 1 274 ? 21.781 -9.367 -0.592 1 95.44 274 SER B N 1
ATOM 4680 C CA . SER B 1 274 ? 21.609 -10.688 0.013 1 95.44 274 SER B CA 1
ATOM 4681 C C . SER B 1 274 ? 21.094 -11.695 -1.001 1 95.44 274 SER B C 1
ATOM 4683 O O . SER B 1 274 ? 20.094 -11.445 -1.688 1 95.44 274 SER B O 1
ATOM 4685 N N . ILE B 1 275 ? 21.781 -12.906 -1.06 1 94.5 275 ILE B N 1
ATOM 4686 C CA . ILE B 1 275 ? 21.438 -13.891 -2.08 1 94.5 275 ILE B CA 1
ATOM 4687 C C . ILE B 1 275 ? 20.984 -15.195 -1.412 1 94.5 275 ILE B C 1
ATOM 4689 O O . ILE B 1 275 ? 21.766 -15.82 -0.68 1 94.5 275 ILE B O 1
ATOM 4693 N N . GLY B 1 276 ? 19.781 -15.578 -1.666 1 92.69 276 GLY B N 1
ATOM 4694 C CA . GLY B 1 276 ? 19.25 -16.859 -1.209 1 92.69 276 GLY B CA 1
ATOM 4695 C C . GLY B 1 276 ? 19.359 -17.047 0.292 1 92.69 276 GLY B C 1
ATOM 4696 O O . GLY B 1 276 ? 18.828 -16.25 1.064 1 92.69 276 GLY B O 1
ATOM 4697 N N . SER B 1 277 ? 20.188 -17.953 0.666 1 93.31 277 SER B N 1
ATOM 4698 C CA . SER B 1 277 ? 20.297 -18.359 2.062 1 93.31 277 SER B CA 1
ATOM 4699 C C . SER B 1 277 ? 20.969 -17.281 2.904 1 93.31 277 SER B C 1
ATOM 4701 O O . SER B 1 277 ? 20.875 -17.297 4.133 1 93.31 277 SER B O 1
ATOM 4703 N N . GLU B 1 278 ? 21.594 -16.359 2.301 1 93.38 278 GLU B N 1
ATOM 4704 C CA . GLU B 1 278 ? 22.266 -15.281 3.027 1 93.38 278 GLU B CA 1
ATOM 4705 C C . GLU B 1 278 ? 21.266 -14.438 3.811 1 93.38 278 GLU B C 1
ATOM 4707 O O . GLU B 1 278 ? 21.641 -13.727 4.746 1 93.38 278 GLU B O 1
ATOM 4712 N N . SER B 1 279 ? 20.031 -14.445 3.359 1 90.81 279 SER B N 1
ATOM 4713 C CA . SER B 1 279 ? 19 -13.648 4.016 1 90.81 279 SER B CA 1
ATOM 4714 C C . SER B 1 279 ? 18.609 -14.25 5.359 1 90.81 279 SER B C 1
ATOM 4716 O O . SER B 1 279 ? 17.969 -13.586 6.184 1 90.81 279 SER B O 1
ATOM 4718 N N . HIS B 1 280 ? 18.891 -15.523 5.551 1 91.38 280 HIS B N 1
ATOM 4719 C CA . HIS B 1 280 ? 18.484 -16.266 6.734 1 91.38 280 HIS B CA 1
ATOM 4720 C C . HIS B 1 280 ? 16.969 -16.234 6.91 1 91.38 280 HIS B C 1
ATOM 4722 O O . HIS B 1 280 ? 16.469 -16.156 8.039 1 91.38 280 HIS B O 1
ATOM 4728 N N . THR B 1 281 ? 16.266 -16.109 5.879 1 89.62 281 THR B N 1
ATOM 4729 C CA . THR B 1 281 ? 14.82 -16.172 5.797 1 89.62 281 THR B CA 1
ATOM 4730 C C . THR B 1 281 ? 14.375 -17.281 4.844 1 89.62 281 THR B C 1
ATOM 4732 O O . THR B 1 281 ? 14.57 -17.172 3.629 1 89.62 281 THR B O 1
ATOM 4735 N N . PRO B 1 282 ? 13.836 -18.281 5.418 1 87.56 282 PRO B N 1
ATOM 4736 C CA . PRO B 1 282 ? 13.484 -19.438 4.594 1 87.56 282 PRO B CA 1
ATOM 4737 C C . PRO B 1 282 ? 12.633 -19.062 3.381 1 87.56 282 PRO B C 1
ATOM 4739 O O . PRO B 1 282 ? 12.781 -19.656 2.311 1 87.56 282 PRO B O 1
ATOM 4742 N N . GLU B 1 283 ? 11.797 -18.078 3.535 1 89 283 GLU B N 1
ATOM 4743 C CA . GLU B 1 283 ? 10.883 -17.672 2.471 1 89 283 GLU B CA 1
ATOM 4744 C C . GLU B 1 283 ? 11.625 -17 1.329 1 89 283 GLU B C 1
ATOM 4746 O O . GLU B 1 283 ? 11.086 -16.844 0.231 1 89 283 GLU B O 1
ATOM 4751 N N . LEU B 1 284 ? 12.93 -16.688 1.512 1 90.19 284 LEU B N 1
ATOM 4752 C CA . LEU B 1 284 ? 13.688 -15.953 0.513 1 90.19 284 LEU B CA 1
ATOM 4753 C C . LEU B 1 284 ? 14.844 -16.797 -0.028 1 90.19 284 LEU B C 1
ATOM 4755 O O . LEU B 1 284 ? 15.797 -16.25 -0.592 1 90.19 284 LEU B O 1
ATOM 4759 N N . LEU B 1 285 ? 14.766 -18.094 0.09 1 88.19 285 LEU B N 1
ATOM 4760 C CA . LEU B 1 285 ? 15.844 -19 -0.293 1 88.19 285 LEU B CA 1
ATOM 4761 C C . LEU B 1 285 ? 16.125 -18.906 -1.789 1 88.19 285 LEU B C 1
ATOM 4763 O O . LEU B 1 285 ? 17.266 -19.141 -2.229 1 88.19 285 LEU B O 1
ATOM 4767 N N . HIS B 1 286 ? 15.172 -18.594 -2.539 1 86.06 286 HIS B N 1
ATOM 4768 C CA . HIS B 1 286 ? 15.344 -18.547 -3.988 1 86.06 286 HIS B CA 1
ATOM 4769 C C . HIS B 1 286 ? 15.227 -17.125 -4.512 1 86.06 286 HIS B C 1
ATOM 4771 O O . HIS B 1 286 ? 14.883 -16.906 -5.676 1 86.06 286 HIS B O 1
ATOM 4777 N N . ALA B 1 287 ? 15.438 -16.219 -3.607 1 91 287 ALA B N 1
ATOM 4778 C CA . ALA B 1 287 ? 15.336 -14.812 -3.984 1 91 287 ALA B CA 1
ATOM 4779 C C . ALA B 1 287 ? 16.594 -14.047 -3.566 1 91 287 ALA B C 1
ATOM 4781 O O . ALA B 1 287 ? 17.375 -14.531 -2.752 1 91 287 ALA B O 1
ATOM 4782 N N . SER B 1 288 ? 16.812 -12.977 -4.242 1 93.5 288 SER B N 1
ATOM 4783 C CA . SER B 1 288 ? 17.844 -12.016 -3.857 1 93.5 288 SER B CA 1
ATOM 4784 C C . SER B 1 288 ? 17.234 -10.672 -3.484 1 93.5 288 SER B C 1
ATOM 4786 O O . SER B 1 288 ? 16.188 -10.281 -4.023 1 93.5 288 SER B O 1
ATOM 4788 N N . VAL B 1 289 ? 17.875 -10.016 -2.539 1 95.31 289 VAL B N 1
ATOM 4789 C CA . VAL B 1 289 ? 17.438 -8.711 -2.061 1 95.31 289 VAL B CA 1
ATOM 4790 C C . VAL B 1 289 ? 18.547 -7.688 -2.234 1 95.31 289 VAL B C 1
ATOM 4792 O O . VAL B 1 289 ? 19.688 -7.934 -1.835 1 95.31 289 VAL B O 1
ATOM 4795 N N . VAL B 1 290 ? 18.234 -6.633 -2.904 1 95.06 290 VAL B N 1
ATOM 4796 C CA . VAL B 1 290 ? 19.141 -5.5 -3.066 1 95.06 290 VAL B CA 1
ATOM 4797 C C . VAL B 1 290 ? 18.594 -4.285 -2.328 1 95.06 290 VAL B C 1
ATOM 4799 O O . VAL B 1 290 ? 17.422 -3.908 -2.523 1 95.06 290 VAL B O 1
ATOM 4802 N N . SER B 1 291 ? 19.375 -3.697 -1.465 1 96.12 291 SER B N 1
ATOM 4803 C CA . SER B 1 291 ? 18.859 -2.6 -0.651 1 96.12 291 SER B CA 1
ATOM 4804 C C . SER B 1 291 ? 19.906 -1.505 -0.48 1 96.12 291 SER B C 1
ATOM 4806 O O . SER B 1 291 ? 21.109 -1.791 -0.37 1 96.12 291 SER B O 1
ATOM 4808 N N . SER B 1 292 ? 19.516 -0.287 -0.452 1 94.69 292 SER B N 1
ATOM 4809 C CA . SER B 1 292 ? 20.344 0.875 -0.148 1 94.69 292 SER B CA 1
ATOM 4810 C C . SER B 1 292 ? 19.625 1.826 0.808 1 94.69 292 SER B C 1
ATOM 4812 O O . SER B 1 292 ? 18.422 2.02 0.71 1 94.69 292 SER B O 1
ATOM 4814 N N . GLY B 1 293 ? 20.422 2.348 1.702 1 93.19 293 GLY B N 1
ATOM 4815 C CA . GLY B 1 293 ? 19.875 3.385 2.564 1 93.19 293 GLY B CA 1
ATOM 4816 C C . GLY B 1 293 ? 19.797 4.742 1.887 1 93.19 293 GLY B C 1
ATOM 4817 O O . GLY B 1 293 ? 20.562 5.023 0.961 1 93.19 293 GLY B O 1
ATOM 4818 N N . TYR B 1 294 ? 18.812 5.559 2.295 1 90.69 294 TYR B N 1
ATOM 4819 C CA . TYR B 1 294 ? 18.797 6.941 1.835 1 90.69 294 TYR B CA 1
ATOM 4820 C C . TYR B 1 294 ? 18.594 7.902 3.002 1 90.69 294 TYR B C 1
ATOM 4822 O O . TYR B 1 294 ? 18.141 7.496 4.074 1 90.69 294 TYR B O 1
ATOM 4830 N N . GLY B 1 295 ? 18.938 9.281 2.775 1 86.94 295 GLY B N 1
ATOM 4831 C CA . GLY B 1 295 ? 18.797 10.312 3.783 1 86.94 295 GLY B CA 1
ATOM 4832 C C . GLY B 1 295 ? 20 10.438 4.691 1 86.94 295 GLY B C 1
ATOM 4833 O O . GLY B 1 295 ? 19.906 11.008 5.781 1 86.94 295 GLY B O 1
ATOM 4834 N N . ARG B 1 296 ? 21.141 9.883 4.367 1 75.94 296 ARG B N 1
ATOM 4835 C CA . ARG B 1 296 ? 22.375 10.016 5.129 1 75.94 296 ARG B CA 1
ATOM 4836 C C . ARG B 1 296 ? 22.938 11.438 5.023 1 75.94 296 ARG B C 1
ATOM 4838 O O . ARG B 1 296 ? 22.859 12.062 3.965 1 75.94 296 ARG B O 1
ATOM 4845 N N . SER B 1 297 ? 22.906 12.297 6.105 1 55.34 297 SER B N 1
ATOM 4846 C CA . SER B 1 297 ? 23.484 13.633 6.074 1 55.34 297 SER B CA 1
ATOM 4847 C C . SER B 1 297 ? 24.922 13.602 5.574 1 55.34 297 SER B C 1
ATOM 4849 O O . SER B 1 297 ? 25.719 12.781 6.039 1 55.34 297 SER B O 1
ATOM 4851 N N . THR B 1 298 ? 25.234 13.836 4.41 1 45.22 298 THR B N 1
ATOM 4852 C CA . THR B 1 298 ? 26.609 14.039 3.996 1 45.22 298 THR B CA 1
ATOM 4853 C C . THR B 1 298 ? 27.203 15.273 4.672 1 45.22 298 THR B C 1
ATOM 4855 O O . THR B 1 298 ? 26.938 16.406 4.254 1 45.22 298 THR B O 1
ATOM 4858 N N . SER B 1 299 ? 27.094 15.711 5.902 1 37.84 299 SER B N 1
ATOM 4859 C CA . SER B 1 299 ? 27.828 16.906 6.305 1 37.84 299 SER B CA 1
ATOM 4860 C C . SER B 1 299 ? 29.297 16.812 5.875 1 37.84 299 SER B C 1
ATOM 4862 O O . SER B 1 299 ? 29.969 15.828 6.172 1 37.84 299 SER B O 1
ATOM 4864 N N . PRO B 1 300 ? 29.75 17.703 5 1 34.94 300 PRO B N 1
ATOM 4865 C CA . PRO B 1 300 ? 31.188 17.875 4.867 1 34.94 300 PRO B CA 1
ATOM 4866 C C . PRO B 1 300 ? 31.875 18.203 6.195 1 34.94 300 PRO B C 1
ATOM 4868 O O . PRO B 1 300 ? 31.344 19 6.98 1 34.94 300 PRO B O 1
ATOM 4871 N N . VAL B 1 301 ? 32.625 17.391 6.828 1 34.38 301 VAL B N 1
ATOM 4872 C CA . VAL B 1 301 ? 33.5 17.781 7.914 1 34.38 301 VAL B CA 1
ATOM 4873 C C . VAL B 1 301 ? 34.188 19.109 7.562 1 34.38 301 VAL B C 1
ATOM 4875 O O . VAL B 1 301 ? 34.938 19.188 6.582 1 34.38 301 VAL B O 1
ATOM 4878 N N . ALA B 1 302 ? 33.656 20.281 7.953 1 32.16 302 ALA B N 1
ATOM 4879 C CA . ALA B 1 302 ? 34.5 21.453 7.969 1 32.16 302 ALA B CA 1
ATOM 4880 C C . ALA B 1 302 ? 35.875 21.141 8.602 1 32.16 302 ALA B C 1
ATOM 4882 O O . ALA B 1 302 ? 35.938 20.484 9.648 1 32.16 302 ALA B O 1
ATOM 4883 N N . ASN B 1 303 ? 36.969 21.156 7.977 1 30.19 303 ASN B N 1
ATOM 4884 C CA . ASN B 1 303 ? 38.375 21.125 8.383 1 30.19 303 ASN B CA 1
ATOM 4885 C C . ASN B 1 303 ? 38.656 22.078 9.562 1 30.19 303 ASN B C 1
ATOM 4887 O O . ASN B 1 303 ? 39.781 22.516 9.766 1 30.19 303 ASN B O 1
ATOM 4891 N N . ASP B 1 304 ? 37.75 22.891 10.125 1 30.11 304 ASP B N 1
ATOM 4892 C CA . ASP B 1 304 ? 38.438 23.75 11.07 1 30.11 304 ASP B CA 1
ATOM 4893 C C . ASP B 1 304 ? 39.062 22.938 12.188 1 30.11 304 ASP B C 1
ATOM 4895 O O . ASP B 1 304 ? 38.5 21.953 12.656 1 30.11 304 ASP B O 1
ATOM 4899 N N . SER B 1 305 ? 40.438 23.188 12.516 1 31.97 305 SER B N 1
ATOM 4900 C CA . SER B 1 305 ? 41.5 22.766 13.414 1 31.97 305 SER B CA 1
ATOM 4901 C C . SER B 1 305 ? 41 22.609 14.844 1 31.97 305 SER B C 1
ATOM 4903 O O . SER B 1 305 ? 41.469 21.766 15.594 1 31.97 305 SER B O 1
ATOM 4905 N N . GLU B 1 306 ? 40.656 23.812 15.578 1 30.09 306 GLU B N 1
ATOM 4906 C CA . GLU B 1 306 ? 40.875 23.922 17.016 1 30.09 306 GLU B CA 1
ATOM 4907 C C . GLU B 1 306 ? 39.75 23.188 17.781 1 30.09 306 GLU B C 1
ATOM 4909 O O . GLU B 1 306 ? 39.344 23.625 18.859 1 30.09 306 GLU B O 1
ATOM 4914 N N . ARG B 1 307 ? 38.812 22.516 17.141 1 29.44 307 ARG B N 1
ATOM 4915 C CA . ARG B 1 307 ? 37.844 22 18.109 1 29.44 307 ARG B CA 1
ATOM 4916 C C . ARG B 1 307 ? 38.531 21.031 19.078 1 29.44 307 ARG B C 1
ATOM 4918 O O . ARG B 1 307 ? 39.219 20.109 18.656 1 29.44 307 ARG B O 1
ATOM 4925 N N . ASN B 1 308 ? 38.719 21.516 20.312 1 28.59 308 ASN B N 1
ATOM 4926 C CA . ASN B 1 308 ? 39.062 20.688 21.469 1 28.59 308 ASN B CA 1
ATOM 4927 C C . ASN B 1 308 ? 38.375 19.328 21.406 1 28.59 308 ASN B C 1
ATOM 4929 O O . ASN B 1 308 ? 37.312 19.188 20.781 1 28.59 308 ASN B O 1
ATOM 4933 N N . GLU B 1 309 ? 38.875 18.219 21.984 1 31.69 309 GLU B N 1
ATOM 4934 C CA . GLU B 1 309 ? 38.719 16.781 22.219 1 31.69 309 GLU B CA 1
ATOM 4935 C C . GLU B 1 309 ? 37.312 16.453 22.656 1 31.69 309 GLU B C 1
ATOM 4937 O O . GLU B 1 309 ? 37 15.297 22.938 1 31.69 309 GLU B O 1
ATOM 4942 N N . THR B 1 310 ? 36.562 17.391 23.328 1 30.09 310 THR B N 1
ATOM 4943 C CA . THR B 1 310 ? 35.688 16.75 24.297 1 30.09 310 THR B CA 1
ATOM 4944 C C . THR B 1 310 ? 34.625 15.883 23.594 1 30.09 310 THR B C 1
ATOM 4946 O O . THR B 1 310 ? 34.469 14.719 23.953 1 30.09 310 THR B O 1
ATOM 4949 N N . SER B 1 311 ? 33.281 16.344 23.656 1 33.03 311 SER B N 1
ATOM 4950 C CA . SER B 1 311 ? 32.281 15.273 23.875 1 33.03 311 SER B CA 1
ATOM 4951 C C . SER B 1 311 ? 32.062 14.461 22.609 1 33.03 311 SER B C 1
ATOM 4953 O O . SER B 1 311 ? 31.781 15.023 21.547 1 33.03 311 SER B O 1
ATOM 4955 N N . PRO B 1 312 ? 32.75 13.344 22.359 1 34.03 312 PRO B N 1
ATOM 4956 C CA . PRO B 1 312 ? 32.625 12.352 21.297 1 34.03 312 PRO B CA 1
ATOM 4957 C C . PRO B 1 312 ? 31.188 12.141 20.844 1 34.03 312 PRO B C 1
ATOM 4959 O O . PRO B 1 312 ? 30.953 11.477 19.828 1 34.03 312 PRO B O 1
ATOM 4962 N N . ASP B 1 313 ? 30.234 12.375 21.766 1 33.41 313 ASP B N 1
ATOM 4963 C CA . ASP B 1 313 ? 28.984 11.625 21.688 1 33.41 313 ASP B CA 1
ATOM 4964 C C . ASP B 1 313 ? 28.156 12.062 20.484 1 33.41 313 ASP B C 1
ATOM 4966 O O . ASP B 1 313 ? 27.031 11.57 20.266 1 33.41 313 ASP B O 1
ATOM 4970 N N . GLN B 1 314 ? 28.188 13.375 20.266 1 33.84 314 GLN B N 1
ATOM 4971 C CA . GLN B 1 314 ? 27.141 13.586 19.266 1 33.84 314 GLN B CA 1
ATOM 4972 C C . GLN B 1 314 ? 27.453 12.852 17.969 1 33.84 314 GLN B C 1
ATOM 4974 O O . GLN B 1 314 ? 28.094 13.406 17.062 1 33.84 314 GLN B O 1
ATOM 4979 N N . ASP B 1 315 ? 28.109 11.773 17.953 1 34.97 315 ASP B N 1
ATOM 4980 C CA . ASP B 1 315 ? 28.219 10.914 16.781 1 34.97 315 ASP B CA 1
ATOM 4981 C C . ASP B 1 315 ? 26.953 10.992 15.922 1 34.97 315 ASP B C 1
ATOM 4983 O O . ASP B 1 315 ? 25.938 10.383 16.25 1 34.97 315 ASP B O 1
ATOM 4987 N N . SER B 1 316 ? 26.359 12.109 15.594 1 40.59 316 SER B N 1
ATOM 4988 C CA . SER B 1 316 ? 25.391 12.273 14.516 1 40.59 316 SER B CA 1
ATOM 4989 C C . SER B 1 316 ? 25.469 11.117 13.516 1 40.59 316 SER B C 1
ATOM 4991 O O . SER B 1 316 ? 26.359 11.109 12.656 1 40.59 316 SER B O 1
ATOM 4993 N N . THR B 1 317 ? 25.547 9.828 13.938 1 47.69 317 THR B N 1
ATOM 4994 C CA . THR B 1 317 ? 25.688 8.562 13.227 1 47.69 317 THR B CA 1
ATOM 4995 C C . THR B 1 317 ? 24.922 8.602 11.906 1 47.69 317 THR B C 1
ATOM 4997 O O . THR B 1 317 ? 23.781 9.07 11.867 1 47.69 317 THR B O 1
ATOM 5000 N N . ASN B 1 318 ? 25.547 8.781 10.742 1 63.91 318 ASN B N 1
ATOM 5001 C CA . ASN B 1 318 ? 25.375 8.773 9.289 1 63.91 318 ASN B CA 1
ATOM 5002 C C . ASN B 1 318 ? 24.5 7.605 8.836 1 63.91 318 ASN B C 1
ATOM 5004 O O . ASN B 1 318 ? 24.812 6.953 7.832 1 63.91 318 ASN B O 1
ATOM 5008 N N . GLU B 1 319 ? 23.672 7.16 9.727 1 78.69 319 GLU B N 1
ATOM 5009 C CA . GLU B 1 319 ? 22.812 6.059 9.312 1 78.69 319 GLU B CA 1
ATOM 5010 C C . GLU B 1 319 ? 21.672 6.559 8.43 1 78.69 319 GLU B C 1
ATOM 5012 O O . GLU B 1 319 ? 21.141 7.652 8.641 1 78.69 319 GLU B O 1
ATOM 5017 N N . PRO B 1 320 ? 21.406 5.742 7.523 1 87.69 320 PRO B N 1
ATOM 5018 C CA . PRO B 1 320 ? 20.297 6.145 6.664 1 87.69 320 PRO B CA 1
ATOM 5019 C C . PRO B 1 320 ? 18.969 6.219 7.422 1 87.69 320 PRO B C 1
ATOM 5021 O O . PRO B 1 320 ? 18.781 5.523 8.422 1 87.69 320 PRO B O 1
ATOM 5024 N N . ILE B 1 321 ? 18.125 7.066 7.035 1 87 321 ILE B N 1
ATOM 5025 C CA . ILE B 1 321 ? 16.844 7.266 7.719 1 87 321 ILE B CA 1
ATOM 5026 C C . ILE B 1 321 ? 15.836 6.227 7.242 1 87 321 ILE B C 1
ATOM 5028 O O . ILE B 1 321 ? 14.844 5.957 7.922 1 87 321 ILE B O 1
ATOM 5032 N N . ALA B 1 322 ? 16.047 5.676 6.109 1 91.56 322 ALA B N 1
ATOM 5033 C CA . ALA B 1 322 ? 15.195 4.637 5.547 1 91.56 322 ALA B CA 1
ATOM 5034 C C . ALA B 1 322 ? 15.898 3.908 4.402 1 91.56 322 ALA B C 1
ATOM 5036 O O . ALA B 1 322 ? 17.109 4.051 4.223 1 91.56 322 ALA B O 1
ATOM 5037 N N . PHE B 1 323 ? 15.172 3.033 3.752 1 94.12 323 PHE B N 1
ATOM 5038 C CA . PHE B 1 323 ? 15.836 2.258 2.713 1 94.12 323 PHE B CA 1
ATOM 5039 C C . PHE B 1 323 ? 14.945 2.125 1.482 1 94.12 323 PHE B C 1
ATOM 5041 O O . PHE B 1 323 ? 13.75 2.395 1.545 1 94.12 323 PHE B O 1
ATOM 5048 N N . VAL B 1 324 ? 15.594 1.802 0.417 1 96 324 VAL B N 1
ATOM 5049 C CA . VAL B 1 324 ? 14.977 1.411 -0.845 1 96 324 VAL B CA 1
ATOM 5050 C C . VAL B 1 324 ? 15.617 0.126 -1.36 1 96 324 VAL B C 1
ATOM 5052 O O . VAL B 1 324 ? 16.812 -0.108 -1.146 1 96 324 VAL B O 1
ATOM 5055 N N . GLY B 1 325 ? 14.758 -0.649 -1.987 1 96.5 325 GLY B N 1
ATOM 5056 C CA . GLY B 1 325 ? 15.352 -1.889 -2.461 1 96.5 325 GLY B CA 1
ATOM 5057 C C . GLY B 1 325 ? 14.484 -2.623 -3.463 1 96.5 325 GLY B C 1
ATOM 5058 O O . GLY B 1 325 ? 13.438 -2.113 -3.879 1 96.5 325 GLY B O 1
ATOM 5059 N N . SER B 1 326 ? 15.031 -3.717 -3.865 1 95.94 326 SER B N 1
ATOM 5060 C CA . SER B 1 326 ? 14.398 -4.59 -4.852 1 95.94 326 SER B CA 1
ATOM 5061 C C . SER B 1 326 ? 14.57 -6.059 -4.48 1 95.94 326 SER B C 1
ATOM 5063 O O . SER B 1 326 ? 15.609 -6.453 -3.945 1 95.94 326 SER B O 1
ATOM 5065 N N . ILE B 1 327 ? 13.531 -6.812 -4.723 1 94.19 327 ILE B N 1
ATOM 5066 C CA . ILE B 1 327 ? 13.547 -8.25 -4.477 1 94.19 327 ILE B CA 1
ATOM 5067 C C . ILE B 1 327 ? 13.203 -9 -5.762 1 94.19 327 ILE B C 1
ATOM 5069 O O . ILE B 1 327 ? 12.227 -8.672 -6.438 1 94.19 327 ILE B O 1
ATOM 5073 N N . GLY B 1 328 ? 14 -9.969 -6.078 1 91.06 328 GLY B N 1
ATOM 5074 C CA . GLY B 1 328 ? 13.797 -10.773 -7.27 1 91.06 328 GLY B CA 1
ATOM 5075 C C . GLY B 1 328 ? 14.469 -12.133 -7.188 1 91.06 328 GLY B C 1
ATOM 5076 O O . GLY B 1 328 ? 15.023 -12.492 -6.148 1 91.06 328 GLY B O 1
ATOM 5077 N N . PRO B 1 329 ? 14.359 -12.828 -8.266 1 88.69 329 PRO B N 1
ATOM 5078 C CA . PRO B 1 329 ? 15.016 -14.133 -8.289 1 88.69 329 PRO B CA 1
ATOM 5079 C C . PRO B 1 329 ? 16.531 -14.031 -8.188 1 88.69 329 PRO B C 1
ATOM 5081 O O . PRO B 1 329 ? 17.109 -12.969 -8.445 1 88.69 329 PRO B O 1
ATOM 5084 N N . THR B 1 330 ? 17.188 -15.125 -7.891 1 90.19 330 THR B N 1
ATOM 5085 C CA . THR B 1 330 ? 18.641 -15.125 -7.719 1 90.19 330 THR B CA 1
ATOM 5086 C C . THR B 1 330 ? 19.344 -14.867 -9.047 1 90.19 330 THR B C 1
ATOM 5088 O O . THR B 1 330 ? 20.5 -14.445 -9.07 1 90.19 330 THR B O 1
ATOM 5091 N N . HIS B 1 331 ? 18.688 -15.125 -10.125 1 89.62 331 HIS B N 1
ATOM 5092 C CA . HIS B 1 331 ? 19.312 -14.906 -11.43 1 89.62 331 HIS B CA 1
ATOM 5093 C C . HIS B 1 331 ? 18.953 -13.531 -11.984 1 89.62 331 HIS B C 1
ATOM 5095 O O . HIS B 1 331 ? 18.922 -13.336 -13.203 1 89.62 331 HIS B O 1
ATOM 5101 N N . MET B 1 332 ? 18.594 -12.609 -11.102 1 89.88 332 MET B N 1
ATOM 5102 C CA . MET B 1 332 ? 18.25 -11.258 -11.547 1 89.88 332 MET B CA 1
ATOM 5103 C C . MET B 1 332 ? 19.469 -10.547 -12.125 1 89.88 332 MET B C 1
ATOM 5105 O O . MET B 1 332 ? 20.609 -10.984 -11.922 1 89.88 332 MET B O 1
ATOM 5109 N N . ASP B 1 333 ? 19.203 -9.484 -12.867 1 89.75 333 ASP B N 1
ATOM 5110 C CA . ASP B 1 333 ? 20.266 -8.609 -13.352 1 89.75 333 ASP B CA 1
ATOM 5111 C C . ASP B 1 333 ? 20.812 -7.723 -12.234 1 89.75 333 ASP B C 1
ATOM 5113 O O . ASP B 1 333 ? 20.359 -6.586 -12.062 1 89.75 333 ASP B O 1
ATOM 5117 N N . TYR B 1 334 ? 21.844 -8.172 -11.586 1 91.25 334 TYR B N 1
ATOM 5118 C CA . TYR B 1 334 ? 22.359 -7.512 -10.398 1 91.25 334 TYR B CA 1
ATOM 5119 C C . TYR B 1 334 ? 22.938 -6.137 -10.742 1 91.25 334 TYR B C 1
ATOM 5121 O O . TYR B 1 334 ? 22.719 -5.168 -10.008 1 91.25 334 TYR B O 1
ATOM 5129 N N . ALA B 1 335 ? 23.609 -6.039 -11.805 1 88.06 335 ALA B N 1
ATOM 5130 C CA . ALA B 1 335 ? 24.234 -4.773 -12.18 1 88.06 335 ALA B CA 1
ATOM 5131 C C . ALA B 1 335 ? 23.188 -3.68 -12.375 1 88.06 335 ALA B C 1
ATOM 5133 O O . ALA B 1 335 ? 23.281 -2.602 -11.781 1 88.06 335 ALA B O 1
ATOM 5134 N N . ALA B 1 336 ? 22.203 -4 -13.156 1 86.88 336 ALA B N 1
ATOM 5135 C CA . ALA B 1 336 ? 21.156 -3.037 -13.438 1 86.88 336 ALA B CA 1
ATOM 5136 C C . ALA B 1 336 ? 20.344 -2.715 -12.18 1 86.88 336 ALA B C 1
ATOM 5138 O O . ALA B 1 336 ? 20 -1.557 -11.945 1 86.88 336 ALA B O 1
ATOM 5139 N N . THR B 1 337 ? 20.062 -3.691 -11.422 1 91.56 337 THR B N 1
ATOM 5140 C CA . THR B 1 337 ? 19.266 -3.518 -10.219 1 91.56 337 THR B CA 1
ATOM 5141 C C . THR B 1 337 ? 20.016 -2.67 -9.188 1 91.56 337 THR B C 1
ATOM 5143 O O . THR B 1 337 ? 19.438 -1.744 -8.609 1 91.56 337 THR B O 1
ATOM 5146 N N . MET B 1 338 ? 21.297 -2.984 -8.977 1 91.69 338 MET B N 1
ATOM 5147 C CA . MET B 1 338 ? 22.094 -2.223 -8.023 1 91.69 338 MET B CA 1
ATOM 5148 C C . MET B 1 338 ? 22.203 -0.762 -8.445 1 91.69 338 MET B C 1
ATOM 5150 O O . MET B 1 338 ? 22.078 0.14 -7.617 1 91.69 338 MET B O 1
ATOM 5154 N N . ALA B 1 339 ? 22.375 -0.579 -9.711 1 88.62 339 ALA B N 1
ATOM 5155 C CA . ALA B 1 339 ? 22.484 0.783 -10.227 1 88.62 339 ALA B CA 1
ATOM 5156 C C . ALA B 1 339 ? 21.188 1.549 -10.023 1 88.62 339 ALA B C 1
ATOM 5158 O O . ALA B 1 339 ? 21.188 2.715 -9.625 1 88.62 339 ALA B O 1
ATOM 5159 N N . ALA B 1 340 ? 20.125 0.892 -10.336 1 90.94 340 ALA B N 1
ATOM 5160 C CA . ALA B 1 340 ? 18.812 1.528 -10.211 1 90.94 340 ALA B CA 1
ATOM 5161 C C . ALA B 1 340 ? 18.5 1.861 -8.758 1 90.94 340 ALA B C 1
ATOM 5163 O O . ALA B 1 340 ? 18.031 2.961 -8.453 1 90.94 340 ALA B O 1
ATOM 5164 N N . VAL B 1 341 ? 18.734 0.925 -7.867 1 93.31 341 VAL B N 1
ATOM 5165 C CA . VAL B 1 341 ? 18.484 1.115 -6.445 1 93.31 341 VAL B CA 1
ATOM 5166 C C . VAL B 1 341 ? 19.328 2.279 -5.918 1 93.31 341 VAL B C 1
ATOM 5168 O O . VAL B 1 341 ? 18.812 3.137 -5.191 1 93.31 341 VAL B O 1
ATOM 5171 N N . ARG B 1 342 ? 20.531 2.334 -6.32 1 90.75 342 ARG B N 1
ATOM 5172 C CA . ARG B 1 342 ? 21.406 3.412 -5.898 1 90.75 342 ARG B CA 1
ATOM 5173 C C . ARG B 1 342 ? 20.922 4.762 -6.41 1 90.75 342 ARG B C 1
ATOM 5175 O O . ARG B 1 342 ? 20.938 5.75 -5.68 1 90.75 342 ARG B O 1
ATOM 5182 N N . ALA B 1 343 ? 20.547 4.758 -7.617 1 89.44 343 ALA B N 1
ATOM 5183 C CA . ALA B 1 343 ? 20.078 6.004 -8.219 1 89.44 343 ALA B CA 1
ATOM 5184 C C . ALA B 1 343 ? 18.828 6.52 -7.504 1 89.44 343 ALA B C 1
ATOM 5186 O O . ALA B 1 343 ? 18.719 7.715 -7.215 1 89.44 343 ALA B O 1
ATOM 5187 N N . VAL B 1 344 ? 17.922 5.66 -7.246 1 92.56 344 VAL B N 1
ATOM 5188 C CA . VAL B 1 344 ? 16.688 6.047 -6.57 1 92.56 344 VAL B CA 1
ATOM 5189 C C . VAL B 1 344 ? 17 6.5 -5.145 1 92.56 344 VAL B C 1
ATOM 5191 O O . VAL B 1 344 ? 16.438 7.488 -4.664 1 92.56 344 VAL B O 1
ATOM 5194 N N . ALA B 1 345 ? 17.906 5.785 -4.484 1 92.31 345 ALA B N 1
ATOM 5195 C CA . ALA B 1 345 ? 18.312 6.172 -3.139 1 92.31 345 ALA B CA 1
ATOM 5196 C C . ALA B 1 345 ? 18.906 7.578 -3.127 1 92.31 345 ALA B C 1
ATOM 5198 O O . ALA B 1 345 ? 18.625 8.375 -2.229 1 92.31 345 ALA B O 1
ATOM 5199 N N . ARG B 1 346 ? 19.688 7.832 -4.066 1 88.94 346 ARG B N 1
ATOM 5200 C CA . ARG B 1 346 ? 20.297 9.148 -4.168 1 88.94 346 ARG B CA 1
ATOM 5201 C C . ARG B 1 346 ? 19.234 10.234 -4.375 1 88.94 346 ARG B C 1
ATOM 5203 O O . ARG B 1 346 ? 19.297 11.297 -3.762 1 88.94 346 ARG B O 1
ATOM 5210 N N . TYR B 1 347 ? 18.375 9.969 -5.246 1 89 347 TYR B N 1
ATOM 5211 C CA . TYR B 1 347 ? 17.281 10.914 -5.469 1 89 347 TYR B CA 1
ATOM 5212 C C . TYR B 1 347 ? 16.531 11.18 -4.176 1 89 347 TYR B C 1
ATOM 5214 O O . TYR B 1 347 ? 16.25 12.336 -3.836 1 89 347 TYR B O 1
ATOM 5222 N N . LEU B 1 348 ? 16.156 10.125 -3.492 1 91.56 348 LEU B N 1
ATOM 5223 C CA . LEU B 1 348 ? 15.367 10.266 -2.273 1 91.56 348 LEU B CA 1
ATOM 5224 C C . LEU B 1 348 ? 16.156 11 -1.195 1 91.56 348 LEU B C 1
ATOM 5226 O O . LEU B 1 348 ? 15.594 11.734 -0.393 1 91.56 348 LEU B O 1
ATOM 5230 N N . THR B 1 349 ? 17.453 10.758 -1.164 1 89.5 349 THR B N 1
ATOM 5231 C CA . THR B 1 349 ? 18.297 11.484 -0.229 1 89.5 349 THR B CA 1
ATOM 5232 C C . THR B 1 349 ? 18.219 12.984 -0.477 1 89.5 349 THR B C 1
ATOM 5234 O O . THR B 1 349 ? 18.062 13.766 0.463 1 89.5 349 THR B O 1
ATOM 5237 N N . PHE B 1 350 ? 18.266 13.297 -1.7 1 84.75 350 PHE B N 1
ATOM 5238 C CA . PHE B 1 350 ? 18.156 14.703 -2.068 1 84.75 350 PHE B CA 1
ATOM 5239 C C . PHE B 1 350 ? 16.766 15.25 -1.724 1 84.75 350 PHE B C 1
ATOM 5241 O O . PHE B 1 350 ? 16.656 16.359 -1.208 1 84.75 350 PHE B O 1
ATOM 5248 N N . PHE B 1 351 ? 15.828 14.539 -1.96 1 84.88 351 PHE B N 1
ATOM 5249 C CA . PHE B 1 351 ? 14.445 14.945 -1.731 1 84.88 351 PHE B CA 1
ATOM 5250 C C . PHE B 1 351 ? 14.211 15.258 -0.258 1 84.88 351 PHE B C 1
ATOM 5252 O O . PHE B 1 351 ? 13.625 16.281 0.078 1 84.88 351 PHE B O 1
ATOM 5259 N N . VAL B 1 352 ? 14.672 14.391 0.624 1 84.56 352 VAL B N 1
ATOM 5260 C CA . VAL B 1 352 ? 14.406 14.539 2.051 1 84.56 352 VAL B CA 1
ATOM 5261 C C . VAL B 1 352 ? 15.305 15.625 2.633 1 84.56 352 VAL B C 1
ATOM 5263 O O . VAL B 1 352 ? 14.945 16.281 3.613 1 84.56 352 VAL B O 1
ATOM 5266 N N . SER B 1 353 ? 16.484 15.82 2.107 1 80.56 353 SER B N 1
ATOM 5267 C CA . SER B 1 353 ? 17.375 16.875 2.582 1 80.56 353 SER B CA 1
ATOM 5268 C C . SER B 1 353 ? 16.828 18.25 2.279 1 80.56 353 SER B C 1
ATOM 5270 O O . SER B 1 353 ? 17.031 19.188 3.057 1 80.56 353 SER B O 1
ATOM 5272 N N . GLU B 1 354 ? 16.281 18.391 1.174 1 71.81 354 GLU B N 1
ATOM 5273 C CA . GLU B 1 354 ? 15.695 19.672 0.802 1 71.81 354 GLU B CA 1
ATOM 5274 C C . GLU B 1 354 ? 14.484 20 1.679 1 71.81 354 GLU B C 1
ATOM 5276 O O . GLU B 1 354 ? 14.227 21.172 1.965 1 71.81 354 GLU B O 1
ATOM 5281 N N . SER B 1 355 ? 13.805 18.984 2.074 1 62.72 355 SER B N 1
ATOM 5282 C CA . SER B 1 355 ? 12.648 19.203 2.945 1 62.72 355 SER B CA 1
ATOM 5283 C C . SER B 1 355 ? 13.086 19.562 4.359 1 62.72 355 SER B C 1
ATOM 5285 O O . SER B 1 355 ? 12.383 20.281 5.07 1 62.72 355 SER B O 1
ATOM 5287 N N . GLY B 1 356 ? 14.258 19.062 4.957 1 56.31 356 GLY B N 1
ATOM 5288 C CA . GLY B 1 356 ? 14.75 19.297 6.305 1 56.31 356 GLY B CA 1
ATOM 5289 C C . GLY B 1 356 ? 15.477 20.609 6.453 1 56.31 356 GLY B C 1
ATOM 5290 O O . GLY B 1 356 ? 15.664 21.109 7.57 1 56.31 356 GLY B O 1
ATOM 5291 N N . SER B 1 357 ? 16.25 21.156 5.492 1 46.5 357 SER B N 1
ATOM 5292 C CA . SER B 1 357 ? 17.125 22.328 5.641 1 46.5 357 SER B CA 1
ATOM 5293 C C . SER B 1 357 ? 16.312 23.609 5.781 1 46.5 357 SER B C 1
ATOM 5295 O O . SER B 1 357 ? 16.844 24.703 5.629 1 46.5 357 SER B O 1
ATOM 5297 N N . GLY B 1 358 ? 15.117 23.672 6.016 1 41.62 358 GLY B N 1
ATOM 5298 C CA . GLY B 1 358 ? 14.523 24.984 6.223 1 41.62 358 GLY B CA 1
ATOM 5299 C C . GLY B 1 358 ? 14.977 25.641 7.516 1 41.62 358 GLY B C 1
ATOM 5300 O O . GLY B 1 358 ? 14.516 25.281 8.594 1 41.62 358 GLY B O 1
ATOM 5301 N N . ASP B 1 359 ? 16.219 25.844 7.836 1 35.47 359 ASP B N 1
ATOM 5302 C CA . ASP B 1 359 ? 16.609 26.844 8.82 1 35.47 359 ASP B CA 1
ATOM 5303 C C . ASP B 1 359 ? 16.047 28.219 8.453 1 35.47 359 ASP B C 1
ATOM 5305 O O . ASP B 1 359 ? 16.062 28.609 7.281 1 35.47 359 ASP B O 1
#